Protein 7RUM (pdb70)

Secondary structure (DSSP, 8-state):
--S--SS-BSTHHHHHHHHHHTT------SB--HHHHHHHHHHHHHHTB--SS---HHHHHHHHTTTPPPTTS-BHHHHHHHHHHHTS-HHHHHHHHHHHS-S-SB-TTSPBPEEE-HHHHHHHHHHHS-HHHHHHHHHH-TTTS-SSPP----TTHHHHHHHHHHHH-HHHHHHTEEETTTTEEGGGGTTTT-SSHHHHHHHHTT-HHHHHHHHHHHHHHSHHHHHHHHTT-HHHHHHHHH-GGGTTTTHHHHHHHHHHHT-/--BSS-BSTTHHHHHHHHHTT------SB--HHHHHHHHHHHHHHTB---S-B-HHHHHHHTGGGPPPTTS-BHHHHHHHHHHHTS-HHHHHHHHHHHS-S-SB-SSSSBPEEE-HHHHHHHHHHHHHHHHHHHHHHH-TTTS-SSSP----HHHHHHHHHHHHHH-HHHHHHTEEETTTTEEGGGGTTTT-SSHHHHHHHHTT-HHHHHHHHHHHHHHSHHHHHHHHTT-HHHHHHHHH-GGGTTTTHHHHHHHHHHHT-

Organism: NCBI:txid2777375

Structure (mmCIF, N/CA/C/O backbone):
data_7RUM
#
_entry.id   7RUM
#
_cell.length_a   106.928
_cell.length_b   106.928
_cell.length_c   369.259
_cell.angle_alpha   90.000
_cell.angle_beta   90.000
_cell.angle_gamma   120.000
#
_symmetry.space_group_name_H-M   'P 65 2 2'
#
loop_
_entity.id
_entity.type
_entity.pdbx_description
1 polymer Endolysin
2 non-polymer GLYCEROL
3 water water
#
loop_
_atom_site.group_PDB
_atom_site.id
_atom_site.type_symbol
_atom_site.label_atom_id
_atom_site.label_alt_id
_atom_site.label_comp_id
_atom_site.label_asym_id
_atom_site.label_entity_id
_atom_site.label_seq_id
_atom_site.pdbx_PDB_ins_code
_atom_site.Cartn_x
_atom_site.Cartn_y
_atom_site.Cartn_z
_atom_site.occupancy
_atom_site.B_iso_or_equiv
_atom_site.auth_seq_id
_atom_site.auth_comp_id
_atom_site.auth_asym_id
_atom_site.auth_atom_id
_atom_site.pdbx_PDB_model_num
ATOM 1 N N . ALA A 1 23 ? 3.18940 -2.39023 15.81951 1.000 95.53951 2 ALA A N 1
ATOM 2 C CA . ALA A 1 23 ? 1.86489 -2.92717 15.52760 1.000 129.82098 2 ALA A CA 1
ATOM 3 C C . ALA A 1 23 ? 1.39618 -3.85253 16.64749 1.000 141.27202 2 ALA A C 1
ATOM 4 O O . ALA A 1 23 ? 0.86960 -4.93666 16.39548 1.000 134.10331 2 ALA A O 1
ATOM 6 N N . ILE A 1 24 ? 1.58649 -3.40763 17.88816 1.000 145.60091 3 ILE A N 1
ATOM 7 C CA . ILE A 1 24 ? 1.24541 -4.19696 19.06668 1.000 135.08317 3 ILE A CA 1
ATOM 8 C C . ILE A 1 24 ? -0.21872 -3.97815 19.42281 1.000 140.64187 3 ILE A C 1
ATOM 9 O O . ILE A 1 24 ? -0.66626 -4.35840 20.51058 1.000 129.10773 3 ILE A O 1
ATOM 11 N N . LEU A 1 25 ? -0.96978 -3.35153 18.51337 1.000 156.72479 4 LEU A N 1
ATOM 12 C CA . LEU A 1 25 ? -2.35551 -2.99543 18.80614 1.000 148.44610 4 LEU A CA 1
ATOM 13 C C . LEU A 1 25 ? -3.18364 -4.22504 19.16866 1.000 144.07532 4 LEU A C 1
ATOM 14 O O . LEU A 1 25 ? -3.85045 -4.25246 20.20970 1.000 142.67918 4 LEU A O 1
ATOM 19 N N . LYS A 1 26 ? -3.15576 -5.25292 18.32004 1.000 98.90132 5 LYS A N 1
ATOM 20 C CA . LYS A 1 26 ? -3.87925 -6.49529 18.55700 1.000 76.53943 5 LYS A CA 1
ATOM 21 C C . LYS A 1 26 ? -2.94300 -7.68153 18.36891 1.000 75.78628 5 LYS A C 1
ATOM 22 O O . LYS A 1 26 ? -1.95869 -7.59867 17.62986 1.000 78.44353 5 LYS A O 1
ATOM 28 N N . LEU A 1 27 ? -3.24867 -8.78743 19.05165 1.000 70.48842 6 LEU A N 1
ATOM 29 C CA . LEU A 1 27 ? -2.40250 -9.98014 19.01266 1.000 59.81036 6 LEU A CA 1
ATOM 30 C C . LEU A 1 27 ? -3.28985 -11.21747 18.97630 1.000 59.76862 6 LEU A C 1
ATOM 31 O O . LEU A 1 27 ? -3.90552 -11.56892 19.98763 1.000 55.98845 6 LEU A O 1
ATOM 36 N N . GLY A 1 28 ? -3.36516 -11.87033 17.81561 1.000 64.86203 7 GLY A N 1
ATOM 37 C CA . GLY A 1 28 ? -4.14146 -13.08894 17.69626 1.000 55.43841 7 GLY A CA 1
ATOM 38 C C . GLY A 1 28 ? -3.35504 -14.37377 17.88053 1.000 68.95287 7 GLY A C 1
ATOM 39 O O . GLY A 1 28 ? -3.50086 -15.05598 18.89748 1.000 66.83285 7 GLY A O 1
ATOM 40 N N . ASN A 1 29 ? -2.53129 -14.72453 16.89002 1.000 80.79193 8 ASN A N 1
ATOM 41 C CA . ASN A 1 29 ? -1.72457 -15.94514 16.91077 1.000 73.57911 8 ASN A CA 1
ATOM 42 C C . ASN A 1 29 ? -0.34975 -15.70214 16.29026 1.000 85.11423 8 ASN A C 1
ATOM 43 O O . ASN A 1 29 ? 0.16772 -16.53654 15.53889 1.000 57.87224 8 ASN A O 1
ATOM 48 N N . ARG A 1 30 ? 0.26181 -14.56199 16.59103 1.000 90.43484 9 ARG A N 1
ATOM 49 C CA . ARG A 1 30 ? 1.50755 -14.16425 15.95150 1.000 73.63723 9 ARG A CA 1
ATOM 50 C C . ARG A 1 30 ? 2.72328 -14.47453 16.82312 1.000 80.59676 9 ARG A C 1
ATOM 51 O O . ARG A 1 30 ? 2.62088 -14.68829 18.03454 1.000 90.52270 9 ARG A O 1
ATOM 59 N N . GLY A 1 31 ? 3.88849 -14.50517 16.17329 1.000 83.89624 10 GLY A N 1
ATOM 60 C CA . GLY A 1 31 ? 5.16572 -14.58507 16.86052 1.000 73.31901 10 GLY A CA 1
ATOM 61 C C . GLY A 1 31 ? 5.86669 -13.24486 16.76221 1.000 73.02736 10 GLY A C 1
ATOM 62 O O . GLY A 1 31 ? 6.30945 -12.83755 15.68482 1.000 96.81575 10 GLY A O 1
ATOM 63 N N . SER A 1 32 ? 5.98287 -12.55541 17.89356 1.000 80.22929 11 SER A N 1
ATOM 64 C CA . SER A 1 32 ? 6.34576 -11.13990 17.88439 1.000 100.56973 11 SER A CA 1
ATOM 65 C C . SER A 1 32 ? 7.00011 -10.80130 19.22217 1.000 103.27819 11 SER A C 1
ATOM 66 O O . SER A 1 32 ? 7.59942 -11.67244 19.86418 1.000 79.68391 11 SER A O 1
ATOM 68 N N . GLU A 1 33 ? 6.90131 -9.53496 19.62674 1.000 107.91921 12 GLU A N 1
ATOM 69 C CA . GLU A 1 33 ? 7.17643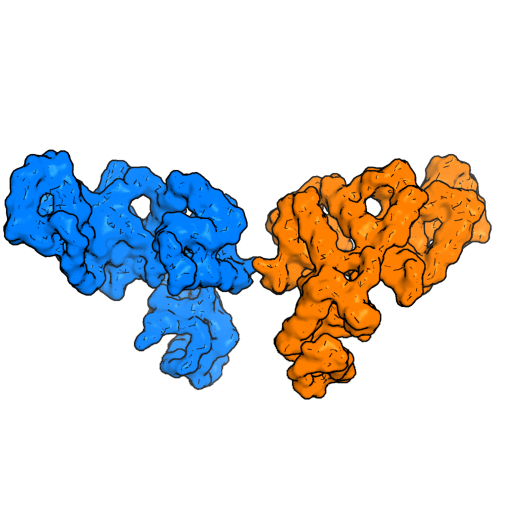 -9.17465 21.00852 1.000 93.24607 12 GLU A CA 1
ATOM 70 C C . GLU A 1 33 ? 5.96078 -9.59675 21.82626 1.000 91.69566 12 GLU A C 1
ATOM 71 O O . GLU A 1 33 ? 5.66459 -9.02911 22.88356 1.000 79.19913 12 GLU A O 1
ATOM 73 N N . VAL A 1 34 ? 5.27938 -10.63934 21.33817 1.000 91.16293 13 VAL A N 1
ATOM 74 C CA . VAL A 1 34 ? 4.25290 -11.31917 22.11352 1.000 75.46964 13 VAL A CA 1
ATOM 75 C C . VAL A 1 34 ? 4.86384 -11.88350 23.38125 1.000 77.32845 13 VAL A C 1
ATOM 76 O O . VAL A 1 34 ? 4.17489 -12.04716 24.39628 1.000 78.57872 13 VAL A O 1
ATOM 80 N N . LYS A 1 35 ? 6.16961 -12.16496 23.35591 1.000 84.43642 14 LYS A N 1
ATOM 81 C CA . LYS A 1 35 ? 6.85577 -12.57192 24.57357 1.000 88.88954 14 LYS A CA 1
ATOM 82 C C . LYS A 1 35 ? 6.60383 -11.55668 25.67558 1.000 97.07726 14 LYS A C 1
ATOM 83 O O . LYS A 1 35 ? 6.29116 -11.92443 26.81505 1.000 97.71819 14 LYS A O 1
ATOM 85 N N . SER A 1 36 ? 6.70011 -10.26615 25.34026 1.000 80.29362 15 SER A N 1
ATOM 86 C CA . SER A 1 36 ? 6.39829 -9.22824 26.31693 1.000 72.08139 15 SER A CA 1
ATOM 87 C C . SER A 1 36 ? 5.03217 -9.46993 26.93839 1.000 73.64371 15 SER A C 1
ATOM 88 O O . SER A 1 36 ? 4.89376 -9.53308 28.16649 1.000 72.57737 15 SER A O 1
ATOM 91 N N . LEU A 1 37 ? 4.01810 -9.67540 26.09454 1.000 72.00857 16 LEU A N 1
ATOM 92 C CA . LEU A 1 37 ? 2.68909 -9.98434 26.60544 1.000 70.46570 16 LEU A CA 1
ATOM 93 C C . LEU A 1 37 ? 2.75934 -11.12917 27.60010 1.000 67.25586 16 LEU A C 1
ATOM 94 O O . LEU A 1 37 ? 2.29610 -11.01039 28.74133 1.000 69.75909 16 LEU A O 1
ATOM 99 N N . GLN A 1 38 ? 3.40085 -12.22906 27.20229 1.000 65.10505 17 GLN A N 1
ATOM 100 C CA . GLN A 1 38 ? 3.47750 -13.37905 28.09065 1.000 71.99844 17 GLN A CA 1
ATOM 101 C C . GLN A 1 38 ? 4.19177 -13.01483 29.38287 1.000 69.94689 17 GLN A C 1
ATOM 102 O O . GLN A 1 38 ? 3.71894 -13.35230 30.47625 1.000 65.98602 17 GLN A O 1
ATOM 108 N N . GLN A 1 39 ? 5.27520 -12.24018 29.28833 1.000 71.93551 18 GLN A N 1
ATOM 109 C CA . GLN A 1 39 ? 5.92260 -11.76694 30.50513 1.000 71.52240 18 GLN A CA 1
ATOM 110 C C . GLN A 1 39 ? 4.92015 -11.03664 31.38437 1.000 67.97649 18 GLN A C 1
ATOM 111 O O . GLN A 1 39 ? 4.74027 -11.37677 32.56144 1.000 59.32289 18 GLN A O 1
ATOM 117 N N . SER A 1 40 ? 4.19412 -10.08033 30.79903 1.000 65.06942 19 SER A N 1
ATOM 118 C CA . SER A 1 40 ? 3.20310 -9.34407 31.57128 1.000 67.02674 19 SER A CA 1
ATOM 119 C C . SER A 1 40 ? 2.17187 -10.28820 32.16936 1.000 66.69758 19 SER A C 1
ATOM 120 O O . SER A 1 40 ? 1.77687 -10.13267 33.33174 1.000 61.90161 19 SER A O 1
ATOM 123 N N . LEU A 1 41 ? 1.76096 -11.30784 31.41199 1.000 65.82439 20 LEU A N 1
ATOM 124 C CA . LEU A 1 41 ? 0.79973 -12.25400 31.96152 1.000 60.85359 20 LEU A CA 1
ATOM 125 C C . LEU A 1 41 ? 1.38123 -12.96813 33.17189 1.000 64.18342 20 LEU A C 1
ATOM 126 O O . LEU A 1 41 ? 0.72117 -13.08391 34.21224 1.000 70.71921 20 LEU A O 1
ATOM 131 N N . ASN A 1 42 ? 2.63798 -13.40687 33.07523 1.000 62.36130 21 ASN A N 1
ATOM 132 C CA . ASN A 1 42 ? 3.26836 -14.04315 34.22322 1.000 63.52914 21 ASN A CA 1
ATOM 133 C C . ASN A 1 42 ? 3.33850 -13.09039 35.40655 1.000 68.34172 21 ASN A C 1
ATOM 134 O O . ASN A 1 42 ? 3.32291 -13.53081 36.56155 1.000 74.45424 21 ASN A O 1
ATOM 139 N N . LYS A 1 43 ? 3.39349 -11.78292 35.14284 1.000 63.33526 22 LYS A N 1
ATOM 140 C CA . LYS A 1 43 ? 3.46950 -10.82103 36.23234 1.000 57.38157 22 LYS A CA 1
ATOM 141 C C . LYS A 1 43 ? 2.17416 -10.75220 37.02696 1.000 67.49680 22 LYS A C 1
ATOM 142 O O . LYS A 1 43 ? 2.18550 -10.26146 38.16070 1.000 82.58440 22 LYS A O 1
ATOM 148 N N . ILE A 1 44 ? 1.06447 -11.22921 36.46869 1.000 71.30629 23 ILE A N 1
ATOM 149 C CA . ILE A 1 44 ? -0.22202 -11.16458 37.14849 1.000 65.16348 23 ILE A CA 1
ATOM 150 C C . ILE A 1 44 ? -0.69986 -12.55375 37.56615 1.000 70.82113 23 ILE A C 1
ATOM 151 O O . ILE A 1 44 ? -1.89779 -12.76818 37.74420 1.000 81.39549 23 ILE A O 1
ATOM 156 N N . GLY A 1 45 ? 0.21631 -13.50111 37.72124 1.000 65.36611 24 GLY A N 1
ATOM 157 C CA . GLY A 1 45 ? -0.12548 -14.82176 38.19084 1.000 71.23474 24 GLY A CA 1
ATOM 158 C C . GLY A 1 45 ? -0.32653 -15.86959 37.12112 1.000 66.00428 24 GLY A C 1
ATOM 159 O O . GLY A 1 45 ? -1.17080 -16.75452 37.30014 1.000 73.32091 24 GLY A O 1
ATOM 160 N N . PHE A 1 46 ? 0.42071 -15.80864 36.02490 1.000 66.42392 25 PHE A N 1
ATOM 161 C CA . PHE A 1 46 ? 0.32387 -16.79042 34.95903 1.000 67.12208 25 PHE A CA 1
ATOM 162 C C . PHE A 1 46 ? 1.65539 -17.51134 34.81517 1.000 74.87661 25 PHE A C 1
ATOM 163 O O . PHE A 1 46 ? 2.71123 -16.99186 35.18716 1.000 84.51388 25 PHE A O 1
ATOM 171 N N . SER A 1 47 ? 1.59573 -18.71752 34.26272 1.000 67.31370 26 SER A N 1
ATOM 172 C CA . SER A 1 47 ? 2.76834 -19.56462 34.10088 1.000 78.08908 26 SER A CA 1
ATOM 173 C C . SER A 1 47 ? 3.00947 -19.89177 32.63389 1.000 85.74667 26 SER A C 1
ATOM 174 O O . SER A 1 47 ? 3.28537 -21.03665 32.26986 1.000 95.89719 26 SER A O 1
ATOM 177 N N . LEU A 1 48 ? 2.90305 -18.88268 31.77321 1.000 80.75717 27 LEU A N 1
ATOM 178 C CA . LEU A 1 48 ? 3.22762 -19.06550 30.36740 1.000 83.09311 27 LEU A CA 1
ATOM 179 C C . LEU A 1 48 ? 4.73698 -19.17142 30.18801 1.000 83.32511 27 LEU A C 1
ATOM 180 O O . LEU A 1 48 ? 5.51919 -18.66422 30.99653 1.000 82.52643 27 LEU A O 1
ATOM 185 N N . VAL A 1 49 ? 5.14386 -19.84559 29.11001 1.000 83.12880 28 VAL A N 1
ATOM 186 C CA . VAL A 1 49 ? 6.55596 -20.13170 28.88856 1.000 83.61318 28 VAL A CA 1
ATOM 187 C C . VAL A 1 49 ? 7.35543 -18.90869 28.46949 1.000 86.71966 28 VAL A C 1
ATOM 188 O O . VAL A 1 49 ? 8.59026 -18.95453 28.49213 1.000 88.83520 28 VAL A O 1
ATOM 192 N N . ALA A 1 50 ? 6.69203 -17.81458 28.09477 1.000 84.55742 29 ALA A N 1
ATOM 193 C CA . ALA A 1 50 ? 7.37765 -16.61774 27.60909 1.000 83.38271 29 ALA A CA 1
ATOM 194 C C . ALA A 1 50 ? 8.15726 -16.90612 26.33066 1.000 82.56884 29 ALA A C 1
ATOM 195 O O . ALA A 1 50 ? 9.19897 -16.29847 26.07141 1.000 78.58524 29 ALA A O 1
ATOM 197 N N . ASP A 1 51 ? 7.64608 -17.83594 25.52130 1.000 79.83641 30 ASP A N 1
ATOM 198 C CA . ASP A 1 51 ? 8.33398 -18.24762 24.30450 1.000 76.70527 30 ASP A CA 1
ATOM 199 C C . ASP A 1 51 ? 8.32293 -17.17161 23.22749 1.000 82.11838 30 ASP A C 1
ATOM 200 O O . ASP A 1 51 ? 9.14504 -17.22799 22.30832 1.000 84.47785 30 ASP A O 1
ATOM 205 N N . GLY A 1 52 ? 7.41936 -16.19974 23.31300 1.000 87.05184 31 GLY A N 1
ATOM 206 C CA . GLY A 1 52 ? 7.24407 -15.23969 22.24638 1.000 83.58180 31 GLY A CA 1
ATOM 207 C C . GLY A 1 52 ? 6.29558 -15.68157 21.15302 1.000 87.81193 31 GLY A C 1
ATOM 208 O O . GLY A 1 52 ? 6.07909 -14.92262 20.19705 1.000 82.97270 31 GLY A O 1
ATOM 209 N N . ILE A 1 53 ? 5.72012 -16.87795 21.26413 1.000 81.10479 32 ILE A N 1
ATOM 210 C CA . ILE A 1 53 ? 4.77785 -17.40976 20.28610 1.000 84.25437 32 ILE A CA 1
ATOM 211 C C . ILE A 1 53 ?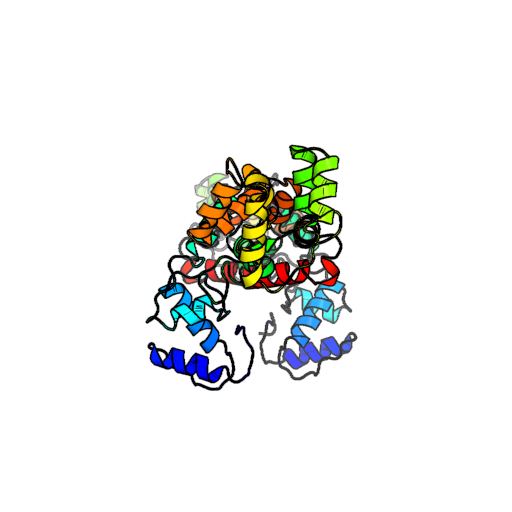 3.39576 -17.46415 20.92274 1.000 83.70662 32 ILE A C 1
ATOM 212 O O . ILE A 1 53 ? 3.23788 -17.95159 22.04929 1.000 76.34168 32 ILE A O 1
ATOM 217 N N . PHE A 1 54 ? 2.39617 -16.96111 20.19706 1.000 79.64927 33 PHE A N 1
ATOM 218 C CA . PHE A 1 54 ? 1.01844 -16.90912 20.68269 1.000 72.82519 33 PHE A CA 1
ATOM 219 C C . PHE A 1 54 ? 0.38927 -18.28690 20.50716 1.000 71.77692 33 PHE A C 1
ATOM 220 O O . PHE A 1 54 ? -0.35275 -18.55690 19.55983 1.000 73.37780 33 PHE A O 1
ATOM 228 N N . GLY A 1 55 ? 0.69866 -19.17615 21.44730 1.000 73.24452 34 GLY A N 1
ATOM 229 C CA . GLY A 1 55 ? 0.15577 -20.51536 21.42832 1.000 75.79459 34 GLY A CA 1
ATOM 230 C C . GLY A 1 55 ? -1.24632 -20.57082 21.99660 1.000 69.63011 34 GLY A C 1
ATOM 231 O O . GLY A 1 55 ? -1.83947 -19.56721 22.39058 1.000 68.49798 34 GLY A O 1
ATOM 232 N N . LYS A 1 56 ? -1.79420 -21.78632 22.02650 1.000 75.60198 35 LYS A N 1
ATOM 233 C CA . LYS A 1 56 ? -3.10160 -21.96820 22.64576 1.000 70.38206 35 LYS A CA 1
ATOM 234 C C . LYS A 1 56 ? -3.04568 -21.68874 24.14139 1.000 67.82596 35 LYS A C 1
ATOM 235 O O . LYS A 1 56 ? -4.04263 -21.25614 24.72815 1.000 60.16536 35 LYS A O 1
ATOM 241 N N . ALA A 1 57 ? -1.89334 -21.92134 24.77167 1.000 72.77396 36 ALA A N 1
ATOM 242 C CA . ALA A 1 57 ? -1.72281 -21.52628 26.16508 1.000 69.51137 36 ALA A CA 1
ATOM 243 C C . ALA A 1 57 ? -1.84462 -20.01515 26.32041 1.000 72.37183 36 ALA A C 1
ATOM 244 O O . ALA A 1 57 ? -2.51409 -19.52174 27.23625 1.000 75.32636 36 ALA A O 1
ATOM 246 N N . THR A 1 58 ? -1.19624 -19.26167 25.42909 1.000 73.30737 37 THR A N 1
ATOM 247 C CA . THR A 1 58 ? -1.28374 -17.80600 25.48461 1.000 65.61206 37 THR A CA 1
ATOM 248 C C . THR A 1 58 ? -2.71261 -17.33562 25.24505 1.000 61.86757 37 THR A C 1
ATOM 249 O O . THR A 1 58 ? -3.20629 -16.43102 25.93303 1.000 62.35418 37 THR A O 1
ATOM 253 N N . GLU A 1 59 ? -3.39220 -17.93872 24.26778 1.000 66.31293 38 GLU A N 1
ATOM 254 C CA . GLU A 1 59 ? -4.77833 -17.57537 24.00083 1.000 62.67796 38 GLU A CA 1
ATOM 255 C C . GLU A 1 59 ? -5.66105 -17.87277 25.20497 1.000 61.81311 38 GLU A C 1
ATOM 256 O O . GLU A 1 59 ? -6.54994 -17.08382 25.54214 1.000 55.66745 38 GLU A O 1
ATOM 262 N N . ASN A 1 60 ? -5.43445 -19.01057 25.86509 1.000 73.48996 39 ASN A N 1
ATOM 263 C CA . ASN A 1 60 ? -6.21567 -19.33996 27.05197 1.000 71.43423 39 ASN A CA 1
ATOM 264 C C . ASN A 1 60 ? -5.94761 -18.35387 28.18004 1.000 61.42177 39 ASN A C 1
ATOM 265 O O . ASN A 1 60 ? -6.86852 -17.97467 28.90929 1.000 64.65130 39 ASN A O 1
ATOM 270 N N . ALA A 1 61 ? -4.69200 -17.93605 28.34814 1.000 59.35612 40 ALA A N 1
ATOM 271 C CA . ALA A 1 61 ? -4.38525 -16.93891 29.36864 1.000 54.54600 40 ALA A CA 1
ATOM 272 C C . ALA A 1 61 ? -5.10155 -15.62402 29.08288 1.000 53.06092 40 ALA A C 1
ATOM 273 O O . ALA A 1 61 ? -5.65768 -14.99459 29.99356 1.000 51.65649 40 ALA A O 1
ATOM 275 N N . VAL A 1 62 ? -5.09968 -15.19353 27.82003 1.000 53.16157 41 VAL A N 1
ATOM 276 C CA . VAL A 1 62 ? -5.80460 -13.96583 27.45680 1.000 47.01732 41 VAL A CA 1
ATOM 277 C C . VAL A 1 62 ? -7.30030 -14.11338 27.71758 1.000 54.74053 41 VAL A C 1
ATOM 278 O O . VAL A 1 62 ? -7.95681 -13.18823 28.21677 1.000 47.87869 41 VAL A O 1
ATOM 282 N N . LYS A 1 63 ? -7.86647 -15.27015 27.36085 1.000 53.36418 42 LYS A N 1
ATOM 283 C CA . LYS A 1 63 ? -9.28464 -15.51073 27.60095 1.000 45.98388 42 LYS A CA 1
ATOM 284 C C . LYS A 1 63 ? -9.59810 -15.46857 29.08910 1.000 55.12868 42 LYS A C 1
ATOM 285 O O . LYS A 1 63 ? -10.64057 -14.94577 29.49942 1.000 57.18842 42 LYS A O 1
ATOM 291 N N . SER A 1 64 ? -8.70731 -16.02539 29.91159 1.000 55.26826 43 SER A N 1
ATOM 292 C CA . SER A 1 64 ? -8.89097 -15.97820 31.35714 1.000 51.47112 43 SER A CA 1
ATOM 293 C C . SER A 1 64 ? -8.86749 -14.54365 31.86306 1.000 47.61915 43 SER A C 1
ATOM 294 O O . SER A 1 64 ? -9.67267 -14.16669 32.72244 1.000 48.52408 43 SER A O 1
ATOM 297 N N . VAL A 1 65 ? -7.94162 -13.73135 31.34837 1.000 48.33935 44 VAL A N 1
ATOM 298 C CA . VAL A 1 65 ? -7.89323 -12.32514 31.74325 1.000 41.47153 44 VAL A CA 1
ATOM 299 C C . VAL A 1 65 ? -9.20104 -11.63206 31.38559 1.000 43.51579 44 VAL A C 1
ATOM 300 O O . VAL A 1 65 ? -9.77402 -10.88809 32.19374 1.000 44.90301 44 VAL A O 1
ATOM 304 N N . GLN A 1 66 ? -9.70038 -11.87671 30.17298 1.000 46.75956 45 GLN A N 1
ATOM 305 C CA . GLN A 1 66 ? -10.94642 -11.24818 29.74698 1.000 40.21230 45 GLN A CA 1
ATOM 306 C C . GLN A 1 66 ? -12.11255 -11.68653 30.62311 1.000 44.38044 45 GLN A C 1
ATOM 307 O O . GLN A 1 66 ? -12.95405 -10.86606 31.00721 1.000 50.95323 45 GLN A O 1
ATOM 313 N N . ALA A 1 67 ? -12.17889 -12.97820 30.95074 1.000 46.08779 46 ALA A N 1
ATOM 314 C CA . ALA A 1 67 ? -13.25318 -13.47013 31.80708 1.000 48.99015 46 ALA A CA 1
ATOM 315 C C . ALA A 1 67 ? -13.17956 -12.84331 33.19299 1.000 51.48640 46 ALA A C 1
ATOM 316 O O . ALA A 1 67 ? -14.20689 -12.47016 33.77229 1.000 50.35792 46 ALA A O 1
ATOM 318 N N . GLY A 1 68 ? -11.97171 -12.72827 33.74513 1.000 49.37709 47 GLY A N 1
ATOM 319 C CA . GLY A 1 68 ? -11.82528 -12.11143 35.05161 1.000 44.47254 47 GLY A CA 1
ATOM 320 C C . GLY A 1 68 ? -12.21384 -10.64522 35.05308 1.000 52.32519 47 GLY A C 1
ATOM 321 O O . GLY A 1 68 ? -12.76596 -10.14086 36.03420 1.000 61.78180 47 GLY A O 1
ATOM 322 N N . ALA A 1 69 ? -11.92768 -9.93809 33.95778 1.000 49.53969 48 ALA A N 1
ATOM 323 C CA . ALA A 1 69 ? -12.26096 -8.52114 33.87923 1.000 46.11266 48 ALA A CA 1
ATOM 324 C C . ALA A 1 69 ? -13.70151 -8.25816 33.45880 1.000 44.69883 48 ALA A C 1
ATOM 325 O O . ALA A 1 69 ? -14.14827 -7.10855 33.53157 1.000 53.10788 48 ALA A O 1
ATOM 327 N N . GLY A 1 70 ? -14.44130 -9.27877 33.03934 1.000 39.97831 49 GLY A N 1
ATOM 328 C CA . GLY A 1 70 ? -15.76915 -9.07077 32.50427 1.000 47.12450 49 GLY A CA 1
ATOM 329 C C . GLY A 1 70 ? -15.81383 -8.66106 31.04989 1.000 43.73295 49 GLY A C 1
ATOM 330 O O . GLY A 1 70 ? -16.90768 -8.41002 30.52587 1.000 48.86411 49 GLY A O 1
ATOM 331 N N . LEU A 1 71 ? -14.66606 -8.58530 30.38411 1.000 43.25650 50 LEU A N 1
ATOM 332 C CA . LEU A 1 71 ? -14.59684 -8.14548 29.00199 1.000 41.40450 50 LEU A CA 1
ATOM 333 C C . LEU A 1 71 ? -15.18243 -9.20435 28.06657 1.000 48.50517 50 LEU A C 1
ATOM 334 O O . LEU A 1 71 ? -15.49124 -10.33223 28.46263 1.000 52.03545 50 LEU A O 1
ATOM 339 N N . VAL A 1 72 ? -15.33301 -8.82539 26.79711 1.000 52.66524 51 VAL A N 1
ATOM 340 C CA . VAL A 1 72 ? -15.71020 -9.79978 25.78349 1.000 53.01361 51 VAL A CA 1
ATOM 341 C C . VAL A 1 72 ? -14.60367 -10.83469 25.65534 1.000 50.16050 51 VAL A C 1
ATOM 342 O O . VAL A 1 72 ? -13.43147 -10.49360 25.44939 1.000 44.78716 51 VAL A O 1
ATOM 346 N N . ILE A 1 73 ? -14.97171 -12.10720 25.77386 1.000 51.47301 52 ILE A N 1
ATOM 347 C CA . ILE A 1 73 ? -14.01468 -13.20798 25.72148 1.000 50.50972 52 ILE A CA 1
ATOM 348 C C . ILE A 1 73 ? -13.84369 -13.59981 24.25781 1.000 50.67179 52 ILE A C 1
ATOM 349 O O . ILE A 1 73 ? -14.74191 -14.19036 23.65336 1.000 56.04195 52 ILE A O 1
ATOM 354 N N . ASP A 1 74 ? -12.68949 -13.26692 23.68389 1.000 45.44238 53 ASP A N 1
ATOM 355 C CA . ASP A 1 74 ? -12.40388 -13.61903 22.29917 1.000 42.07419 53 ASP A CA 1
ATOM 356 C C . ASP A 1 74 ? -10.99347 -14.13246 22.06084 1.000 51.36474 53 ASP A C 1
ATOM 357 O O . ASP A 1 74 ? -10.71509 -14.59496 20.95091 1.000 57.31166 53 ASP A O 1
ATOM 362 N N . GLY A 1 75 ? -10.09712 -14.06849 23.04087 1.000 50.82361 54 GLY A N 1
ATOM 363 C CA . GLY A 1 75 ? -8.73539 -14.51308 22.85405 1.000 45.73415 54 GLY A CA 1
ATOM 364 C C . GLY A 1 75 ? -7.82638 -13.50530 22.19120 1.000 47.08559 54 GLY A C 1
ATOM 365 O O . GLY A 1 75 ? -6.65654 -13.82008 21.94287 1.000 58.64657 54 GLY A O 1
ATOM 366 N N . ILE A 1 76 ? -8.32155 -12.31015 21.89294 1.000 47.88804 55 ILE A N 1
ATOM 367 C CA . ILE A 1 76 ? -7.56910 -11.29887 21.16337 1.000 50.63844 55 ILE A CA 1
ATOM 368 C C . ILE A 1 76 ? -7.00755 -10.31986 22.18381 1.000 57.13675 55 ILE A C 1
ATOM 369 O O . ILE A 1 76 ? -7.75960 -9.73644 22.97512 1.000 55.89704 55 ILE A O 1
ATOM 374 N N . ALA A 1 77 ? -5.68894 -10.12264 22.15794 1.000 53.95064 56 ALA A N 1
ATOM 375 C CA . ALA A 1 77 ? -5.03672 -9.18029 23.06468 1.000 50.24787 56 ALA A CA 1
ATOM 376 C C . ALA A 1 77 ? -5.21816 -7.77180 22.50416 1.000 54.06719 56 ALA A C 1
ATOM 377 O O . ALA A 1 77 ? -4.31559 -7.16740 21.91923 1.000 54.48657 56 ALA A O 1
ATOM 379 N N . GLY A 1 78 ? -6.43121 -7.24782 22.68694 1.000 56.46151 57 GLY A N 1
ATOM 380 C CA . GLY A 1 78 ? -6.76082 -5.91470 22.24764 1.000 57.77177 57 GLY A CA 1
ATOM 381 C C . GLY A 1 78 ? -6.36201 -4.86467 23.25954 1.000 53.70273 57 GLY A C 1
ATOM 382 O O . GLY A 1 78 ? -5.88407 -5.15512 24.36385 1.000 54.46734 57 GLY A O 1
ATOM 383 N N . PRO A 1 79 ? -6.56084 -3.60086 22.88207 1.000 52.47284 58 PRO A N 1
ATOM 384 C CA . PRO A 1 79 ? -6.28806 -2.51366 23.83552 1.000 50.34123 58 PRO A CA 1
ATOM 385 C C . PRO A 1 79 ? -7.04374 -2.66729 25.14286 1.000 50.72461 58 PRO A C 1
ATOM 386 O O . PRO A 1 79 ? -6.50857 -2.33243 26.20570 1.000 48.47272 58 PRO A O 1
ATOM 390 N N . LYS A 1 80 ? -8.28196 -3.16382 25.09133 1.000 54.44749 59 LYS A N 1
ATOM 391 C CA . LYS A 1 80 ? -9.04825 -3.40026 26.31198 1.000 50.25827 59 LYS A CA 1
ATOM 392 C C . LYS A 1 80 ? -8.38010 -4.45837 27.18435 1.000 48.86975 59 LYS A C 1
ATOM 393 O O . LYS A 1 80 ? -8.21164 -4.27494 28.39992 1.000 45.78945 59 LYS A O 1
ATOM 399 N N . THR A 1 81 ? -7.98090 -5.57457 26.57091 1.000 47.91283 60 THR A N 1
ATOM 400 C CA . THR A 1 81 ? -7.29500 -6.62393 27.31465 1.000 48.51978 60 THR A CA 1
ATOM 401 C C . THR A 1 81 ? -5.98517 -6.11074 27.89613 1.000 48.02261 60 THR A C 1
ATOM 402 O O . THR A 1 81 ? -5.62708 -6.43924 29.03303 1.000 47.95359 60 THR A O 1
ATOM 406 N N . PHE A 1 82 ? -5.25054 -5.30968 27.12474 1.000 47.55835 61 PHE A N 1
ATOM 407 C CA . PHE A 1 82 ? -3.99660 -4.75667 27.62080 1.000 48.98313 61 PHE A CA 1
ATOM 408 C C . PHE A 1 82 ? -4.23800 -3.83011 28.80439 1.000 48.16460 61 PHE A C 1
ATOM 409 O O . PHE A 1 82 ? -3.48194 -3.84806 29.78415 1.000 49.19550 61 PHE A O 1
ATOM 417 N N . TYR A 1 83 ? -5.28187 -3.00244 28.72653 1.000 46.21878 62 TYR A N 1
ATOM 418 C CA . TYR A 1 83 ? -5.62852 -2.15515 29.85985 1.000 47.37142 62 TYR A CA 1
ATOM 419 C C . TYR A 1 83 ? -5.91111 -2.99949 31.09235 1.000 49.33817 62 TYR A C 1
ATOM 420 O O . TYR A 1 83 ? -5.47554 -2.66552 32.20070 1.000 42.81005 62 TYR A O 1
ATOM 429 N N . ALA A 1 84 ? -6.63714 -4.10358 30.91684 1.000 53.93368 63 ALA A N 1
ATOM 430 C CA . ALA A 1 84 ? -6.90192 -4.98112 32.05147 1.000 46.72347 63 ALA A CA 1
ATOM 431 C C . ALA A 1 84 ? -5.60829 -5.56277 32.61002 1.000 46.34936 63 ALA A C 1
ATOM 432 O O . ALA A 1 84 ? -5.43795 -5.66754 33.82987 1.000 48.30938 63 ALA A O 1
ATOM 434 N N . ILE A 1 85 ? -4.68220 -5.93851 31.72958 1.000 45.82798 64 ILE A N 1
ATOM 435 C CA . ILE A 1 85 ? -3.43341 -6.55527 32.16996 1.000 45.67206 64 ILE A CA 1
ATOM 436 C C . ILE A 1 85 ? -2.58649 -5.56863 32.96670 1.000 58.14407 64 ILE A C 1
ATOM 437 O O . ILE A 1 85 ? -2.05216 -5.90220 34.03130 1.000 61.22574 64 ILE A O 1
ATOM 442 N N . ARG A 1 86 ? -2.45063 -4.33945 32.46594 1.000 59.16915 65 ARG A N 1
ATOM 443 C CA . ARG A 1 86 ? -1.71845 -3.30598 33.19141 1.000 56.55564 65 ARG A CA 1
ATOM 444 C C . ARG A 1 86 ? -2.42900 -2.81730 34.44799 1.000 59.27922 65 ARG A C 1
ATOM 445 O O . ARG A 1 86 ? -1.82202 -2.07202 35.22448 1.000 71.31338 65 ARG A O 1
ATOM 453 N N . ASN A 1 87 ? -3.68319 -3.20406 34.67018 1.000 55.94990 66 ASN A N 1
ATOM 454 C CA . ASN A 1 87 ? -4.45128 -2.73974 35.82007 1.000 52.83227 66 ASN A CA 1
ATOM 455 C C . ASN A 1 87 ? -4.92961 -3.89798 36.69142 1.000 54.78689 66 ASN A C 1
ATOM 456 O O . ASN A 1 87 ? -5.98369 -3.81538 37.32447 1.000 55.89331 66 ASN A O 1
ATOM 461 N N . ALA A 1 88 ? -4.15658 -4.98253 36.73392 1.000 58.86959 67 ALA A N 1
ATOM 462 C CA . ALA A 1 88 ? -4.39609 -6.08654 37.66333 1.000 51.97432 67 ALA A CA 1
ATOM 463 C C . ALA A 1 88 ? -5.78596 -6.69045 37.46967 1.000 52.90714 67 ALA A C 1
ATOM 464 O O . ALA A 1 88 ? -6.54743 -6.88188 38.41980 1.000 61.18109 67 ALA A O 1
ATOM 466 N N . GLY A 1 89 ? -6.11054 -6.99732 36.21690 1.000 53.18975 68 GLY A N 1
ATOM 467 C CA . GLY A 1 89 ? -7.32939 -7.70999 35.89989 1.000 61.05012 68 GLY A CA 1
ATOM 468 C C . GLY A 1 89 ? -8.58869 -6.87801 35.91429 1.000 56.83728 68 GLY A C 1
ATOM 469 O O . GLY A 1 89 ? -9.68139 -7.43715 35.76852 1.000 63.81891 68 GLY A O 1
ATOM 470 N N . ASP A 1 90 ? -8.47740 -5.56448 36.07380 1.000 53.51556 69 ASP A N 1
ATOM 471 C CA . ASP A 1 90 ? -9.63138 -4.67879 36.08076 1.000 58.01463 69 ASP A CA 1
ATOM 472 C C . ASP A 1 90 ? -9.73225 -3.98091 34.73238 1.000 52.18822 69 ASP A C 1
ATOM 473 O O . ASP A 1 90 ? -8.74030 -3.43872 34.23244 1.000 57.15535 69 ASP A O 1
ATOM 478 N N . ALA A 1 91 ? -10.92643 -3.99120 34.15239 1.000 40.06372 70 ALA A N 1
ATOM 479 C CA . ALA A 1 91 ? -11.16351 -3.36741 32.86165 1.000 52.06418 70 ALA A CA 1
ATOM 480 C C . ALA A 1 91 ? -11.79207 -1.99340 33.04917 1.000 46.21793 70 ALA A C 1
ATOM 481 O O . ALA A 1 91 ? -12.47524 -1.73359 34.04261 1.000 47.68856 70 ALA A O 1
ATOM 483 N N . HIS A 1 92 ? -11.55377 -1.11290 32.08169 1.000 49.08423 71 HIS A N 1
ATOM 484 C CA . HIS A 1 92 ? -12.16580 0.20674 32.11710 1.000 45.88703 71 HIS A CA 1
ATOM 485 C C . HIS A 1 92 ? -13.67402 0.08634 31.93818 1.000 48.58146 71 HIS A C 1
ATOM 486 O O . HIS A 1 92 ? -14.15957 -0.70838 31.12811 1.000 47.58943 71 HIS A O 1
ATOM 493 N N . GLN A 1 93 ? -14.41796 0.88478 32.70557 1.000 45.80175 72 GLN A N 1
ATOM 494 C CA . GLN A 1 93 ? -15.87028 0.76915 32.70964 1.000 42.81522 72 GLN A CA 1
ATOM 495 C C . GLN A 1 93 ? -16.48802 1.06264 31.34909 1.000 47.05697 72 GLN A C 1
ATOM 496 O O . GLN A 1 93 ? -17.59758 0.59087 31.07537 1.000 57.43442 72 GLN A O 1
ATOM 502 N N . GLU A 1 94 ? -15.80715 1.81785 30.48954 1.000 41.50981 73 GLU A N 1
ATOM 503 C CA . GLU A 1 94 ? -16.35150 2.12635 29.17448 1.000 42.05074 73 GLU A CA 1
ATOM 504 C C . GLU A 1 94 ? -16.04653 1.05041 28.14162 1.000 38.79050 73 GLU A C 1
ATOM 505 O O . GLU A 1 94 ? -16.49053 1.16757 26.99576 1.000 39.30352 73 GLU A O 1
ATOM 511 N N . HIS A 1 95 ? -15.31537 0.00633 28.51450 1.000 45.83905 74 HIS A N 1
ATOM 512 C CA . HIS A 1 95 ? -15.00388 -1.06391 27.58037 1.000 41.84660 74 HIS A CA 1
ATOM 513 C C . HIS A 1 95 ? -16.17512 -2.03178 27.46277 1.000 42.13585 74 HIS A C 1
ATOM 514 O O . HIS A 1 95 ? -16.89470 -2.29503 28.43068 1.000 52.60248 74 HIS A O 1
ATOM 521 N N . LEU A 1 96 ? -16.35289 -2.56830 26.25884 1.000 43.44640 75 LEU A N 1
ATOM 522 C CA . LEU A 1 96 ? -17.46719 -3.46485 25.98113 1.000 41.01757 75 LEU A CA 1
ATOM 523 C C . LEU A 1 96 ? -17.26669 -4.79818 26.69638 1.000 39.83775 75 LEU A C 1
ATOM 524 O O . LEU A 1 96 ? -16.17792 -5.38060 26.66114 1.000 42.50852 75 LEU A O 1
ATOM 529 N N . THR A 1 97 ? -18.31404 -5.27668 27.35818 1.000 41.37847 76 THR A N 1
ATOM 530 C CA . THR A 1 97 ? -18.23295 -6.48823 28.15814 1.000 45.57708 76 THR A CA 1
ATOM 531 C C . THR A 1 97 ? -19.00151 -7.61361 27.48199 1.000 47.27978 76 THR A C 1
ATOM 532 O O . THR A 1 97 ? -19.82162 -7.38862 26.58966 1.000 49.92909 76 THR A O 1
ATOM 536 N N . GLU A 1 98 ? -18.72532 -8.83961 27.92779 1.000 45.15414 77 GLU A N 1
ATOM 537 C CA . GLU A 1 98 ? -19.47540 -9.98945 27.43403 1.000 49.49521 77 GLU A CA 1
ATOM 538 C C . GLU A 1 98 ? -20.96616 -9.83477 27.71514 1.000 50.14077 77 GLU A C 1
ATOM 539 O O . GLU A 1 98 ? -21.80496 -10.17802 26.87335 1.000 49.84835 77 GLU A O 1
ATOM 545 N N . ALA A 1 99 ? -21.31436 -9.32053 28.89724 1.000 49.72132 78 ALA A N 1
ATOM 546 C CA . ALA A 1 99 ? -22.71785 -9.08805 29.22075 1.000 45.40758 78 ALA A CA 1
ATOM 547 C C . ALA A 1 99 ? -23.35938 -8.12406 28.23059 1.000 48.19853 78 ALA A C 1
ATOM 548 O O . ALA A 1 99 ? -24.52624 -8.29009 27.85805 1.000 46.81288 78 ALA A O 1
ATOM 550 N N . ASP A 1 100 ? -22.61892 -7.09897 27.80512 1.000 57.61284 79 ASP A N 1
ATOM 551 C CA . ASP A 1 100 ? -23.14540 -6.17672 26.80445 1.000 55.11897 79 ASP A CA 1
ATOM 552 C C . ASP A 1 100 ? -23.51169 -6.91974 25.52707 1.000 51.80422 79 ASP A C 1
ATOM 553 O O . ASP A 1 100 ? -24.58783 -6.70747 24.95422 1.000 53.23971 79 ASP A O 1
ATOM 558 N N . LEU A 1 101 ? -22.62121 -7.80319 25.06730 1.000 53.40819 80 LEU A N 1
ATOM 559 C CA . LEU A 1 101 ? -22.88464 -8.55589 23.84578 1.000 48.55005 80 LEU A CA 1
ATOM 560 C C . LEU A 1 101 ? -24.06314 -9.50044 24.03023 1.000 47.58166 80 LEU A C 1
ATOM 561 O O . LEU A 1 101 ? -24.86890 -9.68440 23.11102 1.000 45.65654 80 LEU A O 1
ATOM 566 N N . VAL A 1 102 ? -24.17622 -10.11285 25.21014 1.000 50.92840 81 VAL A N 1
ATOM 567 C CA . VAL A 1 102 ? -25.31514 -10.98393 25.48423 1.000 49.29144 81 VAL A CA 1
ATOM 568 C C . VAL A 1 102 ? -26.61142 -10.18986 25.41435 1.000 50.27980 81 VAL A C 1
ATOM 569 O O . VAL A 1 102 ? -27.60825 -10.64606 24.84220 1.000 53.31510 81 VAL A O 1
ATOM 573 N N . ASP A 1 103 ? -26.62076 -8.99292 26.00341 1.000 50.51661 82 ASP A N 1
ATOM 574 C CA . ASP A 1 103 ? -27.81214 -8.15237 25.95788 1.000 49.06670 82 ASP A CA 1
ATOM 575 C C . ASP A 1 103 ? -28.15523 -7.76798 24.52487 1.000 48.53282 82 ASP A C 1
ATOM 576 O O . ASP A 1 103 ? -29.33113 -7.76050 24.13649 1.000 48.11796 82 ASP A O 1
ATOM 581 N N . ALA A 1 104 ? -27.13933 -7.43416 23.72610 1.000 46.21804 83 ALA A N 1
ATOM 582 C CA . ALA A 1 104 ? -27.38783 -7.07979 22.33256 1.000 44.06484 83 ALA A CA 1
ATOM 583 C C . ALA A 1 104 ? -27.97388 -8.25795 21.56701 1.000 48.80712 83 ALA A C 1
ATOM 584 O O . ALA A 1 104 ? -28.93510 -8.10097 20.80294 1.000 45.97514 83 ALA A O 1
ATOM 586 N N . ALA A 1 105 ? -27.41329 -9.45109 21.77129 1.000 48.93661 84 ALA A N 1
ATOM 587 C CA . ALA A 1 105 ? -27.94041 -10.63951 21.11403 1.000 42.13039 84 ALA A CA 1
ATOM 588 C C . ALA A 1 105 ? -29.37882 -10.90062 21.53443 1.000 49.05495 84 ALA A C 1
ATOM 589 O O . ALA A 1 105 ? -30.22359 -11.24502 20.70024 1.000 49.21853 84 ALA A O 1
ATOM 591 N N . ARG A 1 106 ? -29.67642 -10.73925 22.82637 1.000 51.49465 85 ARG A N 1
ATOM 592 C CA . ARG A 1 106 ? -31.04419 -10.91617 23.30225 1.000 48.25787 85 ARG A CA 1
ATOM 593 C C . ARG A 1 106 ? -31.99257 -9.95194 22.60482 1.000 47.08167 85 ARG A C 1
ATOM 594 O O . ARG A 1 106 ? -33.03162 -10.35765 22.07146 1.000 50.35804 85 ARG A O 1
ATOM 602 N N . GLU A 1 107 ? -31.64801 -8.66392 22.59596 1.000 45.02475 86 GLU A N 1
ATOM 603 C CA . GLU A 1 107 ? -32.52417 -7.68464 21.96459 1.000 49.66007 86 GLU A CA 1
ATOM 604 C C . GLU A 1 107 ? -32.66620 -7.94277 20.46936 1.000 52.72710 86 GLU A C 1
ATOM 605 O O . GLU A 1 107 ? -33.68795 -7.58517 19.87347 1.000 55.13039 86 GLU A O 1
ATOM 611 N N . LEU A 1 108 ? -31.65569 -8.54511 19.84361 1.000 51.23174 87 LEU A N 1
ATOM 612 C CA . LEU A 1 108 ? -31.72105 -8.86599 18.42330 1.000 51.84939 87 LEU A CA 1
ATOM 613 C C . LEU A 1 108 ? -32.30493 -10.24540 18.14039 1.000 53.38257 87 LEU A C 1
ATOM 614 O O . LEU A 1 108 ? -32.56189 -10.56522 16.97416 1.000 45.22862 87 LEU A O 1
ATOM 619 N N . GLY A 1 109 ? -32.51831 -11.06502 19.16387 1.000 54.19743 88 GLY A N 1
ATOM 620 C CA . GLY A 1 109 ? -33.04597 -12.40226 18.94228 1.000 47.90499 88 GLY A CA 1
ATOM 621 C C . GLY A 1 109 ? -32.13875 -13.29715 18.12640 1.000 49.74837 88 GLY A C 1
ATOM 622 O O . GLY A 1 109 ? -32.62045 -14.06054 17.28027 1.000 58.68479 88 GLY A O 1
ATOM 623 N N . VAL A 1 110 ? -30.82895 -13.22410 18.36223 1.000 47.85475 89 VAL A N 1
ATOM 624 C CA . VAL A 1 110 ? -29.85938 -14.06866 17.67966 1.000 50.97939 89 VAL A CA 1
ATOM 625 C C . VAL A 1 110 ? -28.96382 -14.71009 18.72974 1.000 49.23598 89 VAL A C 1
ATOM 626 O O . VAL A 1 110 ? -28.91486 -14.28030 19.88446 1.000 49.85847 89 VAL A O 1
ATOM 630 N N . GLU A 1 111 ? -28.24451 -15.74948 18.31476 1.000 48.57463 90 GLU A N 1
ATOM 631 C CA . GLU A 1 111 ? -27.32633 -16.40833 19.23063 1.000 51.23266 90 GLU A CA 1
ATOM 632 C C . GLU A 1 111 ? -26.18843 -15.46916 19.60780 1.000 53.12060 90 GLU A C 1
ATOM 633 O O . GLU A 1 111 ? -25.83349 -14.55133 18.86327 1.000 58.13826 90 GLU A O 1
ATOM 639 N N . LEU A 1 112 ? -25.61429 -15.70786 20.78680 1.000 55.66919 91 LEU A N 1
ATOM 640 C CA . LEU A 1 112 ? -24.46704 -14.91547 21.20841 1.000 52.42551 91 LEU A CA 1
ATOM 641 C C . LEU A 1 112 ? -23.32037 -15.02817 20.21450 1.000 46.25992 91 LEU A C 1
ATOM 642 O O . LEU A 1 112 ? -22.56966 -14.06749 20.02634 1.000 50.59745 91 LEU A O 1
ATOM 647 N N . ALA A 1 113 ? -23.15498 -16.19251 19.58446 1.000 42.79981 92 ALA A N 1
ATOM 648 C CA . ALA A 1 113 ? -22.05756 -16.36076 18.63841 1.000 44.81407 92 ALA A CA 1
ATOM 649 C C . ALA A 1 113 ? -22.19782 -15.41431 17.45321 1.000 45.92309 92 ALA A C 1
ATOM 650 O O . ALA A 1 113 ? -21.21445 -14.80587 17.01609 1.000 52.94622 92 ALA A O 1
ATOM 652 N N . SER A 1 114 ? -23.41388 -15.27366 16.92163 1.000 45.97341 93 SER A N 1
ATOM 653 C CA . SER A 1 114 ? -23.64017 -14.34151 15.82148 1.000 45.97483 93 SER A CA 1
ATOM 654 C C . SER A 1 114 ? -23.32979 -12.91049 16.24202 1.000 49.36161 93 SER A C 1
ATOM 655 O O . SER A 1 114 ? -22.68021 -12.15782 15.50397 1.000 51.98002 93 SER A O 1
ATOM 658 N N . MET A 1 115 ? -23.80360 -12.51213 17.42505 1.000 44.21391 94 MET A N 1
ATOM 659 C CA . MET A 1 115 ? -23.53443 -11.16392 17.91306 1.000 48.87507 94 MET A CA 1
ATOM 660 C C . MET A 1 115 ? -22.03940 -10.92455 18.07682 1.000 45.42220 94 MET A C 1
ATOM 661 O O . MET A 1 115 ? -21.52859 -9.86125 17.70699 1.000 40.22850 94 MET A O 1
ATOM 666 N N . LYS A 1 116 ? -21.32509 -11.90019 18.64104 1.000 38.37183 95 LYS A N 1
ATOM 667 C CA . LYS A 1 116 ? -19.88809 -11.75604 18.83917 1.000 40.35270 95 LYS A CA 1
ATOM 668 C C . LYS A 1 116 ? -19.15925 -11.66584 17.50572 1.000 43.82057 95 LYS A C 1
ATOM 669 O O . LYS A 1 116 ? -18.21921 -10.87795 17.35575 1.000 50.20368 95 LYS A O 1
ATOM 675 N N . ALA A 1 117 ? -19.58641 -12.45711 16.51975 1.000 42.08267 96 ALA A N 1
ATOM 676 C CA . ALA A 1 117 ? -18.97664 -12.38754 15.19601 1.000 42.86317 96 ALA A CA 1
ATOM 677 C C . ALA A 1 117 ? -19.19050 -11.01545 14.56990 1.000 47.85638 96 ALA A C 1
ATOM 678 O O . ALA A 1 117 ? -18.25705 -10.40962 14.02269 1.000 45.41783 96 ALA A O 1
ATOM 680 N N . VAL A 1 118 ? -20.42597 -10.51529 14.62807 1.000 47.86023 97 VAL A N 1
ATOM 681 C CA . VAL A 1 118 ? -20.72124 -9.21446 14.03838 1.000 39.40672 97 VAL A CA 1
ATOM 682 C C . VAL A 1 118 ? -19.92247 -8.12959 14.74380 1.000 44.02308 97 VAL A C 1
ATOM 683 O O . VAL A 1 118 ? -19.41056 -7.20290 14.10843 1.000 48.92833 97 VAL A O 1
ATOM 687 N N . ASN A 1 119 ? -19.82054 -8.21393 16.07098 1.000 45.65270 98 ASN A N 1
ATOM 688 C CA . ASN A 1 119 ? -19.00096 -7.26307 16.81353 1.000 38.44687 98 ASN A CA 1
ATOM 689 C C . ASN A 1 119 ? -17.55438 -7.31093 16.34315 1.000 37.49109 98 ASN A C 1
ATOM 690 O O . ASN A 1 119 ? -16.93923 -6.27357 16.07238 1.000 41.66878 98 ASN A O 1
ATOM 695 N N . GLN A 1 120 ? -16.99802 -8.51754 16.22814 1.000 41.69389 99 GLN A N 1
ATOM 696 C CA . GLN A 1 120 ? -15.59477 -8.65861 15.85568 1.000 43.93769 99 GLN A CA 1
ATOM 697 C C . GLN A 1 120 ? -15.32239 -8.07602 14.47458 1.000 51.13779 99 GLN A C 1
ATOM 698 O O . GLN A 1 120 ? -14.29961 -7.41425 14.26356 1.000 55.99110 99 GLN A O 1
ATOM 704 N N . VAL A 1 121 ? -16.22277 -8.30737 13.52296 1.000 45.04899 100 VAL A N 1
ATOM 705 C CA . VAL A 1 121 ? -15.95558 -7.91573 12.13997 1.000 41.58519 100 VAL A CA 1
ATOM 706 C C . VAL A 1 121 ? -16.35161 -6.46907 11.85759 1.000 51.04937 100 VAL A C 1
ATOM 707 O O . VAL A 1 121 ? -15.61052 -5.74147 11.19186 1.000 53.12982 100 VAL A O 1
ATOM 711 N N . GLU A 1 122 ? -17.51494 -6.02584 12.33828 1.000 52.00872 101 GLU A N 1
ATOM 712 C CA . GLU A 1 122 ? -18.09887 -4.76430 11.89510 1.000 49.31511 101 GLU A CA 1
ATOM 713 C C . GLU A 1 122 ? -17.71658 -3.57440 12.75929 1.000 47.05038 101 GLU A C 1
ATOM 714 O O . GLU A 1 122 ? -17.62085 -2.45331 12.24546 1.000 56.70145 101 GLU A O 1
ATOM 720 N N . SER A 1 123 ? -17.51134 -3.78051 14.05408 1.000 44.12343 102 SER A N 1
ATOM 721 C CA . SER A 1 123 ? -17.14410 -2.67355 14.91802 1.000 47.47018 102 SER A CA 1
ATOM 722 C C . SER A 1 123 ? -15.74751 -2.16436 14.58423 1.000 49.87094 102 SER A C 1
ATOM 723 O O . SER A 1 123 ? -14.90028 -2.88467 14.04880 1.000 54.58905 102 SER A O 1
ATOM 726 N N . ARG A 1 124 ? -15.51240 -0.89986 14.91059 1.000 46.86035 103 ARG A N 1
ATOM 727 C CA . ARG A 1 124 ? -14.14021 -0.43831 14.91369 1.000 41.43046 103 ARG A CA 1
ATOM 728 C C . ARG A 1 124 ? -13.47487 -0.99078 16.16635 1.000 46.64746 103 ARG A C 1
ATOM 729 O O . ARG A 1 124 ? -14.14503 -1.46405 17.08935 1.000 57.65588 103 ARG A O 1
ATOM 732 N N . GLY A 1 125 ? -12.14916 -0.96395 16.18377 1.000 37.00987 104 GLY A N 1
ATOM 733 C CA . GLY A 1 125 ? -11.44034 -1.55051 17.30497 1.000 56.79917 104 GLY A CA 1
ATOM 734 C C . GLY A 1 125 ? -12.04509 -1.19236 18.64990 1.000 58.36648 104 GLY A C 1
ATOM 735 O O . GLY A 1 125 ? -12.53986 -2.05504 19.38611 1.000 29.08861 104 GLY A O 1
ATOM 736 N N . THR A 1 126 ? -12.01960 0.09682 18.96681 1.000 58.14273 105 THR A N 1
ATOM 737 C CA . THR A 1 126 ? -12.50298 0.61695 20.23269 1.000 36.17629 105 THR A CA 1
ATOM 738 C C . THR A 1 126 ? -13.39172 1.82411 19.97830 1.000 42.64517 105 THR A C 1
ATOM 739 O O . THR A 1 126 ? -13.24377 2.51897 18.97083 1.000 54.17730 105 THR A O 1
ATOM 743 N N . GLY A 1 127 ? -14.33362 2.06034 20.88866 1.000 50.95077 106 GLY A N 1
ATOM 744 C CA . GLY A 1 127 ? -15.21120 3.20306 20.72115 1.000 46.36501 106 GLY A CA 1
ATOM 745 C C . GLY A 1 127 ? -14.61179 4.53553 21.12120 1.000 50.25077 106 GLY A C 1
ATOM 746 O O . GLY A 1 127 ? -15.21737 5.57839 20.85185 1.000 49.65130 106 GLY A O 1
ATOM 747 N N . PHE A 1 128 ? -13.43501 4.52738 21.74586 1.000 45.76723 107 PHE A N 1
ATOM 748 C CA . PHE A 1 128 ? -12.77219 5.74082 22.19991 1.000 46.11003 107 PHE A CA 1
ATOM 749 C C . PHE A 1 128 ? -11.30067 5.67888 21.81947 1.000 44.79184 107 PHE A C 1
ATOM 750 O O . PHE A 1 128 ? -10.73325 4.59923 21.63298 1.000 38.19997 107 PHE A O 1
ATOM 758 N N . THR A 1 129 ? -10.69026 6.85585 21.68594 1.000 46.70664 108 THR A N 1
ATOM 759 C CA . THR A 1 129 ? -9.29220 6.94020 21.29141 1.000 42.32377 108 THR A CA 1
ATOM 760 C C . THR A 1 129 ? -8.36907 6.66426 22.47935 1.000 41.29696 108 THR A C 1
ATOM 761 O O . THR A 1 129 ? -8.80193 6.39578 23.60350 1.000 42.52073 108 THR A O 1
ATOM 765 N N . LYS A 1 130 ? -7.06570 6.75483 22.21138 1.000 46.99595 109 LYS A N 1
ATOM 766 C CA . LYS A 1 130 ? -6.04885 6.51217 23.22924 1.000 37.19418 109 LYS A CA 1
ATOM 767 C C . LYS A 1 130 ? -6.16593 7.47110 24.40737 1.000 42.30600 109 LYS A C 1
ATOM 768 O O . LYS A 1 130 ? -5.73776 7.14053 25.51775 1.000 44.65336 109 LYS A O 1
ATOM 774 N N . THR A 1 131 ? -6.72525 8.65948 24.18951 1.000 48.91266 110 THR A N 1
ATOM 775 C CA . THR A 1 131 ? -6.89391 9.65402 25.24118 1.000 41.98276 110 THR A CA 1
ATOM 776 C C . THR A 1 131 ? -8.26338 9.61648 25.90466 1.000 42.01642 110 THR A C 1
ATOM 777 O O . THR A 1 131 ? -8.55241 10.47584 26.74300 1.000 48.99538 110 THR A O 1
ATOM 781 N N . GLY A 1 132 ? -9.11056 8.65383 25.55802 1.000 42.70135 111 GLY A N 1
ATOM 782 C CA . GLY A 1 132 ? -10.42857 8.55218 26.14259 1.000 44.78311 111 GLY A CA 1
ATOM 783 C C . GLY A 1 132 ? -11.50068 9.35358 25.43984 1.000 44.78490 111 GLY A C 1
ATOM 784 O O . GLY A 1 132 ? -12.67760 9.23833 25.80379 1.000 49.94290 111 GLY A O 1
ATOM 785 N N . LYS A 1 133 ? -11.13559 10.17367 24.46107 1.000 53.55320 112 LYS A N 1
ATOM 786 C CA . LYS A 1 133 ? -12.13161 10.89654 23.68823 1.000 49.86530 112 LYS A CA 1
ATOM 787 C C . LYS A 1 133 ? -12.84684 9.91539 22.76797 1.000 45.47122 112 LYS A C 1
ATOM 788 O O . LYS A 1 133 ? -12.25875 8.94055 22.29180 1.000 47.26236 112 LYS A O 1
ATOM 794 N N . ILE A 1 134 ? -14.13295 10.16317 22.52433 1.000 45.97872 113 ILE A N 1
ATOM 795 C CA . ILE A 1 134 ? -14.88508 9.23653 21.68954 1.000 45.20476 113 ILE A CA 1
ATOM 796 C C . ILE A 1 134 ? -14.37424 9.30648 20.25600 1.000 48.73376 113 ILE A C 1
ATOM 797 O O . ILE A 1 134 ? -13.92086 10.35609 19.77677 1.000 52.49416 113 ILE A O 1
ATOM 802 N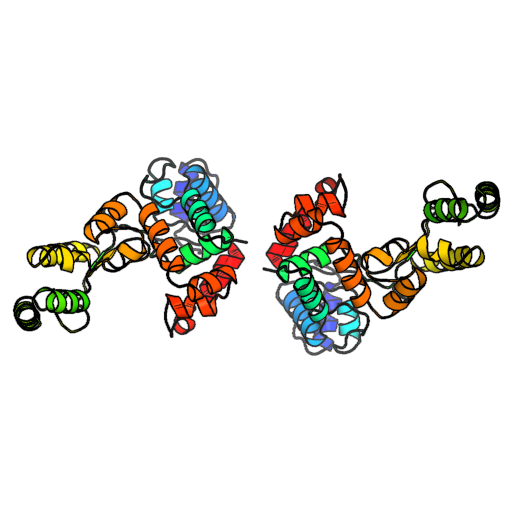 N . LYS A 1 135 ? -14.43659 8.17019 19.56677 1.000 43.74492 114 LYS A N 1
ATOM 803 C CA . LYS A 1 135 ? -13.99048 8.10332 18.18218 1.000 46.92967 114 LYS A CA 1
ATOM 804 C C . LYS A 1 135 ? -14.95429 8.88648 17.30366 1.000 47.81764 114 LYS A C 1
ATOM 805 O O . LYS A 1 135 ? -16.15616 8.59858 17.27682 1.000 50.83350 114 LYS A O 1
ATOM 811 N N . THR A 1 136 ? -14.43090 9.87842 16.58905 1.000 43.88231 115 THR A N 1
ATOM 812 C CA . THR A 1 136 ? -15.25556 10.76299 15.78428 1.000 44.03696 115 THR A CA 1
ATOM 813 C C . THR A 1 136 ? -14.65890 10.92569 14.39670 1.000 45.33705 115 THR A C 1
ATOM 814 O O . THR A 1 136 ? -13.43867 10.90367 14.21444 1.000 62.41829 115 THR A O 1
ATOM 818 N N . LEU A 1 137 ? -15.54708 11.08886 13.42096 1.000 47.53218 116 LEU A N 1
ATOM 819 C CA . LEU A 1 137 ? -15.17620 11.52586 12.07990 1.000 45.14963 116 LEU A CA 1
ATOM 820 C C . LEU A 1 137 ? -16.19979 12.55768 11.63643 1.000 48.46334 116 LEU A C 1
ATOM 821 O O . LEU A 1 137 ? -17.39834 12.26219 11.58970 1.000 43.89331 116 LEU A O 1
ATOM 826 N N . PHE A 1 138 ? -15.73552 13.76440 11.32295 1.000 48.59534 117 PHE A N 1
ATOM 827 C CA . PHE A 1 138 ? -16.62542 14.84414 10.91948 1.000 44.34456 117 PHE A CA 1
ATOM 828 C C . PHE A 1 138 ? -16.75876 14.85582 9.40255 1.000 47.07169 117 PHE A C 1
ATOM 829 O O . PHE A 1 138 ? -15.75453 14.93043 8.68419 1.000 48.47463 117 PHE A O 1
ATOM 837 N N . GLU A 1 139 ? -17.99881 14.79961 8.92187 1.000 44.11636 118 GLU A N 1
ATOM 838 C CA . GLU A 1 139 ? -18.29626 14.73648 7.49370 1.000 48.00314 118 GLU A CA 1
ATOM 839 C C . GLU A 1 139 ? -18.74943 16.12069 7.04092 1.000 51.55836 118 GLU A C 1
ATOM 840 O O . GLU A 1 139 ? -19.89308 16.52262 7.27320 1.000 40.98911 118 GLU A O 1
ATOM 846 N N . ARG A 1 140 ? -17.84588 16.84456 6.37658 1.000 54.41618 119 ARG A N 1
ATOM 847 C CA . ARG A 1 140 ? -18.11574 18.23720 6.03645 1.000 51.07899 119 ARG A CA 1
ATOM 848 C C . ARG A 1 140 ? -19.21149 18.37022 4.98414 1.000 49.52841 119 ARG A C 1
ATOM 849 O O . ARG A 1 140 ? -19.92081 19.38223 4.95926 1.000 46.15809 119 ARG A O 1
ATOM 857 N N . HIS A 1 141 ? -19.36431 17.38156 4.10062 1.000 50.24862 120 HIS A N 1
ATOM 858 C CA . HIS A 1 141 ? -20.43124 17.48203 3.11135 1.000 51.07826 120 HIS A CA 1
ATOM 859 C C . HIS A 1 141 ? -21.79749 17.33042 3.76617 1.000 49.21193 120 HIS A C 1
ATOM 860 O O . HIS A 1 141 ? -22.76273 17.97745 3.34449 1.000 53.86320 120 HIS A O 1
ATOM 867 N N . ILE A 1 142 ? -21.90253 16.49533 4.79950 1.000 51.22062 121 ILE A N 1
ATOM 868 C CA . ILE A 1 142 ? -23.13253 16.46529 5.58379 1.000 51.84749 121 ILE A CA 1
ATOM 869 C C . ILE A 1 142 ? -23.35043 17.81038 6.26443 1.000 47.59048 121 ILE A C 1
ATOM 870 O O . ILE A 1 142 ? -24.48227 18.29617 6.36786 1.000 42.17258 121 ILE A O 1
ATOM 875 N N . MET A 1 143 ? -22.27232 18.42750 6.75102 1.000 51.86464 122 MET A N 1
ATOM 876 C CA . MET A 1 143 ? -22.38031 19.77390 7.30295 1.000 51.06037 122 MET A CA 1
ATOM 877 C C . MET A 1 143 ? -22.99060 20.72311 6.28352 1.000 53.30113 122 MET A C 1
ATOM 878 O O . MET A 1 143 ? -23.90615 21.49072 6.59886 1.000 48.71280 122 MET A O 1
ATOM 883 N N . TYR A 1 144 ? -22.50160 20.66774 5.04409 1.000 57.24721 123 TYR A N 1
ATOM 884 C CA . TYR A 1 144 ? -23.01240 21.54991 4.00166 1.000 52.83641 123 TYR A CA 1
ATOM 885 C C . TYR A 1 144 ? -24.48259 21.27371 3.72248 1.000 51.89595 123 TYR A C 1
ATOM 886 O O . TYR A 1 144 ? -25.29106 22.20222 3.61350 1.000 50.53805 123 TYR A O 1
ATOM 895 N N . LYS A 1 145 ? -24.84574 19.99649 3.59554 1.000 54.20110 124 LYS A N 1
ATOM 896 C CA . LYS A 1 145 ? -26.23120 19.65162 3.29694 1.000 49.36056 124 LYS A CA 1
ATOM 897 C C . LYS A 1 145 ? -27.15897 20.12903 4.40713 1.000 55.58186 124 LYS A C 1
ATOM 898 O O . LYS A 1 145 ? -28.20021 20.74382 4.14455 1.000 57.13818 124 LYS A O 1
ATOM 904 N N . LYS A 1 146 ? -26.78063 19.87455 5.66225 1.000 54.70490 125 LYS A N 1
ATOM 905 C CA . LYS A 1 146 ? -27.60957 20.28693 6.78926 1.000 56.90078 125 LYS A CA 1
ATOM 906 C C . LYS A 1 146 ? -27.71551 21.80379 6.87480 1.000 54.90031 125 LYS A C 1
ATOM 907 O O . LYS A 1 146 ? -28.80268 22.34251 7.11052 1.000 54.65177 125 LYS A O 1
ATOM 913 N N . VAL A 1 147 ? -26.59782 22.51174 6.68590 1.000 53.64309 126 VAL A N 1
ATOM 914 C CA . VAL A 1 147 ? -26.61777 23.96875 6.77105 1.000 53.31379 126 VAL A CA 1
ATOM 915 C C . VAL A 1 147 ? -27.49704 24.55300 5.67668 1.000 51.45315 126 VAL A C 1
ATOM 916 O O . VAL A 1 147 ? -28.29859 25.46163 5.92316 1.000 55.42134 126 VAL A O 1
ATOM 920 N N . ALA A 1 148 ? -27.36464 24.04217 4.45132 1.000 50.69945 127 ALA A N 1
ATOM 921 C CA . ALA A 1 148 ? -28.21227 24.50899 3.36172 1.000 51.48971 127 ALA A CA 1
ATOM 922 C C . ALA A 1 148 ? -29.68243 24.23607 3.65099 1.000 53.40203 127 ALA A C 1
ATOM 923 O O . ALA A 1 148 ? -30.54197 25.07895 3.37698 1.000 59.34755 127 ALA A O 1
ATOM 925 N N . ALA A 1 149 ? -29.99851 23.04776 4.16928 1.000 53.97807 128 ALA A N 1
ATOM 926 C CA . ALA A 1 149 ? -31.39133 22.72855 4.46227 1.000 51.23015 128 ALA A CA 1
ATOM 927 C C . ALA A 1 149 ? -31.95868 23.60575 5.57235 1.000 57.17049 128 ALA A C 1
ATOM 928 O O . ALA A 1 149 ? -33.14044 23.96492 5.53016 1.000 63.22189 128 ALA A O 1
ATOM 930 N N . LYS A 1 150 ? -31.13954 23.96540 6.56389 1.000 58.04447 129 LYS A N 1
ATOM 931 C CA . LYS A 1 150 ? -31.63769 24.72029 7.71008 1.000 57.85988 129 LYS A CA 1
ATOM 932 C C . LYS A 1 150 ? -31.71624 26.20923 7.40434 1.000 53.98265 129 LYS A C 1
ATOM 933 O O . LYS A 1 150 ? -32.66436 26.88322 7.81973 1.000 63.85513 129 LYS A O 1
ATOM 939 N N . PHE A 1 151 ? -30.73534 26.73446 6.68875 1.000 54.53332 130 PHE A N 1
ATOM 940 C CA . PHE A 1 151 ? -30.64779 28.14505 6.34735 1.000 61.53819 130 PHE A CA 1
ATOM 941 C C . PHE A 1 151 ? -30.67991 28.26893 4.82893 1.000 73.22713 130 PHE A C 1
ATOM 942 O O . PHE A 1 151 ? -30.87153 27.28993 4.10828 1.000 69.69432 130 PHE A O 1
ATOM 950 N N . GLY A 1 152 ? -30.50962 29.48522 4.33027 1.000 105.92783 131 GLY A N 1
ATOM 951 C CA . GLY A 1 152 ? -30.48443 29.66430 2.89422 1.000 101.11088 131 GLY A CA 1
ATOM 952 C C . GLY A 1 152 ? -29.32792 28.90508 2.27407 1.000 88.94639 131 GLY A C 1
ATOM 953 O O . GLY A 1 152 ? -28.27004 28.73557 2.88348 1.000 84.78781 131 GLY A O 1
ATOM 954 N N . GLN A 1 153 ? -29.53639 28.41617 1.04992 1.000 68.37401 132 GLN A N 1
ATOM 955 C CA . GLN A 1 153 ? -28.39880 27.86678 0.32372 1.000 61.66332 132 GLN A CA 1
ATOM 956 C C . GLN A 1 153 ? -27.30660 28.91548 0.19375 1.000 61.90023 132 GLN A C 1
ATOM 957 O O . GLN A 1 153 ? -26.12493 28.57719 0.06866 1.000 57.88676 132 GLN A O 1
ATOM 963 N N . ALA A 1 154 ? -27.69062 30.19325 0.21866 1.000 67.78988 133 ALA A N 1
ATOM 964 C CA . ALA A 1 154 ? -26.71635 31.27598 0.17294 1.000 63.45910 133 ALA A CA 1
ATOM 965 C C . ALA A 1 154 ? -25.77780 31.21896 1.37167 1.000 66.66481 133 ALA A C 1
ATOM 966 O O . ALA A 1 154 ? -24.55689 31.35303 1.22303 1.000 65.08092 133 ALA A O 1
ATOM 968 N N . ARG A 1 155 ? -26.32885 31.03448 2.57815 1.000 69.19378 134 ARG A N 1
ATOM 969 C CA . ARG A 1 155 ? -25.45746 30.93933 3.74583 1.000 68.63608 134 ARG A CA 1
ATOM 970 C C . ARG A 1 155 ? -24.61060 29.67851 3.69625 1.000 59.82925 134 ARG A C 1
ATOM 971 O O . ARG A 1 155 ? -23.46263 29.68875 4.15324 1.000 54.70396 134 ARG A O 1
ATOM 979 N N . ALA A 1 156 ? -25.14901 28.59258 3.13823 1.000 62.34578 135 ALA A N 1
ATOM 980 C CA . ALA A 1 156 ? -24.34380 27.39338 2.94040 1.000 54.17427 135 ALA A CA 1
ATOM 981 C C . ALA A 1 156 ? -23.14557 27.68985 2.04695 1.000 54.00536 135 ALA A C 1
ATOM 982 O O . ALA A 1 156 ? -22.01618 27.29151 2.34788 1.000 50.81661 135 ALA A O 1
ATOM 984 N N . ASN A 1 157 ? -23.37485 28.40416 0.94349 1.000 61.05277 136 ASN A N 1
ATOM 985 C CA . ASN A 1 157 ? -22.28066 28.76380 0.04588 1.000 61.00597 136 ASN A CA 1
ATOM 986 C C . ASN A 1 157 ? -21.26733 29.66749 0.73981 1.000 62.36658 136 ASN A C 1
ATOM 987 O O . ASN A 1 157 ? -20.05147 29.49848 0.57537 1.000 59.43773 136 ASN A O 1
ATOM 992 N N . ALA A 1 158 ? -21.75098 30.64965 1.50273 1.000 65.95199 137 ALA A N 1
ATOM 993 C CA . ALA A 1 158 ? -20.84343 31.55933 2.19428 1.000 55.61312 137 ALA A CA 1
ATOM 994 C C . ALA A 1 158 ? -19.98110 30.80906 3.19908 1.000 56.52278 137 ALA A C 1
ATOM 995 O O . ALA A 1 158 ? -18.77097 31.04962 3.29456 1.000 62.74600 137 ALA A O 1
ATOM 997 N N . LEU A 1 159 ? -20.58679 29.88947 3.95504 1.000 50.82978 138 LEU A N 1
ATOM 998 C CA . LEU A 1 159 ? -19.82414 29.09639 4.91154 1.000 55.54753 138 LEU A CA 1
ATOM 999 C C . LEU A 1 159 ? -18.86783 28.14342 4.20682 1.000 57.32157 138 LEU A C 1
ATOM 1000 O O . LEU A 1 159 ? -17.78894 27.84529 4.73229 1.000 52.78762 138 LEU A O 1
ATOM 1005 N N . TYR A 1 160 ? -19.24320 27.66005 3.02247 1.000 48.81832 139 TYR A N 1
ATOM 1006 C CA . TYR A 1 160 ? -18.31106 26.90001 2.20095 1.000 48.82729 139 TYR A CA 1
ATOM 1007 C C . TYR A 1 160 ? -17.08658 27.74158 1.87240 1.000 49.67029 139 TYR A C 1
ATOM 1008 O O . TYR A 1 160 ? -15.94528 27.28741 2.00795 1.000 53.06645 139 TYR A O 1
ATOM 1017 N N . GLN A 1 161 ? -17.30898 28.98241 1.44568 1.000 51.71608 140 GLN A N 1
ATOM 1018 C CA . GLN A 1 161 ? -16.18565 29.84780 1.10592 1.000 53.84903 140 GLN A CA 1
ATOM 1019 C C . GLN A 1 161 ? -15.31372 30.13022 2.32315 1.000 57.95742 140 GLN A C 1
ATOM 1020 O O . GLN A 1 161 ? -14.08061 30.12321 2.22723 1.000 64.57872 140 GLN A O 1
ATOM 1026 N N . LEU A 1 162 ? -15.93535 30.38321 3.47737 1.000 55.92213 141 LEU A N 1
ATOM 1027 C CA . LEU A 1 162 ? -15.17700 30.81020 4.65051 1.000 54.79896 141 LEU A CA 1
ATOM 1028 C C . LEU A 1 162 ? -14.48463 29.64687 5.35412 1.000 53.23396 141 LEU A C 1
ATOM 1029 O O . LEU A 1 162 ? -13.33218 29.77778 5.78053 1.000 53.45072 141 LEU A O 1
ATOM 1034 N N . TYR A 1 163 ? -15.15726 28.50828 5.49288 1.000 49.47336 142 TYR A N 1
ATOM 1035 C CA . TYR A 1 163 ? -14.62055 27.36335 6.22886 1.000 52.10076 142 TYR A CA 1
ATOM 1036 C C . TYR A 1 163 ? -14.78945 26.09604 5.40018 1.000 62.08000 142 TYR A C 1
ATOM 1037 O O . TYR A 1 163 ? -15.58510 25.21127 5.74241 1.000 57.19131 142 TYR A O 1
ATOM 1046 N N . PRO A 1 164 ? -14.04522 25.97540 4.29696 1.000 55.94582 143 PRO A N 1
ATOM 1047 C CA . PRO A 1 164 ? -14.22394 24.80907 3.41373 1.000 50.57351 143 PRO A CA 1
ATOM 1048 C C . PRO A 1 164 ? -13.86332 23.49328 4.07562 1.000 57.16862 143 PRO A C 1
ATOM 1049 O O . PRO A 1 164 ? -14.27526 22.43464 3.58517 1.000 58.80441 143 PRO A O 1
ATOM 1053 N N . THR A 1 165 ? -13.09980 23.52264 5.16725 1.000 59.02168 144 THR A N 1
ATOM 1054 C CA . THR A 1 165 ? -12.78948 22.30617 5.90349 1.000 50.11104 144 THR A CA 1
ATOM 1055 C C . THR A 1 165 ? -13.95106 21.83105 6.76438 1.000 52.99187 144 THR A C 1
ATOM 1056 O O . THR A 1 165 ? -14.01608 20.64103 7.09155 1.000 61.94696 144 THR A O 1
ATOM 1060 N N . LEU A 1 166 ? -14.86801 22.72466 7.12603 1.000 56.10320 145 LEU A N 1
ATOM 1061 C CA . LEU A 1 166 ? -16.01778 22.39431 7.96002 1.000 62.06540 145 LEU A CA 1
ATOM 1062 C C . LEU A 1 166 ? -17.31947 22.31401 7.18096 1.000 60.08173 145 LEU A C 1
ATOM 1063 O O . LEU A 1 166 ? -18.12878 21.41890 7.43229 1.000 54.71251 145 LEU A O 1
ATOM 1068 N N . VAL A 1 167 ? -17.54529 23.23221 6.24594 1.000 56.35972 146 VAL A N 1
ATOM 1069 C CA . VAL A 1 167 ? -18.71823 23.21364 5.37998 1.000 61.46050 146 VAL A CA 1
ATOM 1070 C C . VAL A 1 167 ? -18.22911 23.14632 3.94109 1.000 59.47989 146 VAL A C 1
ATOM 1071 O O . VAL A 1 167 ? -17.47944 24.02410 3.49436 1.000 51.35753 146 VAL A O 1
ATOM 1075 N N . ASN A 1 168 ? -18.64794 22.10714 3.21907 1.000 60.00185 147 ASN A N 1
ATOM 1076 C CA . ASN A 1 168 ? -18.16961 21.87937 1.86162 1.000 52.67499 147 ASN A CA 1
ATOM 1077 C C . ASN A 1 168 ? -19.06017 20.86893 1.15015 1.000 48.91876 147 ASN A C 1
ATOM 1078 O O . ASN A 1 168 ? -19.39628 19.82500 1.72142 1.000 54.99991 147 ASN A O 1
ATOM 1083 N N . PRO A 1 169 ? -19.46465 21.14147 -0.09063 1.000 58.28857 148 PRO A N 1
ATOM 1084 C CA . PRO A 1 169 ? -20.27871 20.15883 -0.82275 1.000 55.32268 148 PRO A CA 1
ATOM 1085 C C . PRO A 1 169 ? -19.59190 18.81793 -1.00488 1.000 55.97781 148 PRO A C 1
ATOM 1086 O O . PRO A 1 169 ? -20.27509 17.78758 -1.05436 1.000 56.51727 148 PRO A O 1
ATOM 1090 N N . ASN A 1 170 ? -18.26615 18.79545 -1.10452 1.000 54.04377 149 ASN A N 1
ATOM 1091 C CA . ASN A 1 170 ? -17.53383 17.57729 -1.41482 1.000 56.79829 149 ASN A CA 1
ATOM 1092 C C . ASN A 1 170 ? -17.06582 16.87552 -0.13944 1.000 57.03346 149 ASN A C 1
ATOM 1093 O O . ASN A 1 170 ? -17.09680 17.43380 0.95952 1.000 52.72280 149 ASN A O 1
ATOM 1098 N N . SER A 1 171 ? -16.61832 15.63021 -0.30471 1.000 53.00356 150 SER A N 1
ATOM 1099 C CA . SER A 1 171 ? -16.30335 14.78405 0.83838 1.000 52.47686 150 SER A CA 1
ATOM 1100 C C . SER A 1 171 ? -15.15950 15.37408 1.65519 1.000 60.52818 150 SER A C 1
ATOM 1101 O O . SER A 1 171 ? -14.25921 16.03352 1.12762 1.000 52.98985 150 SER A O 1
ATOM 1104 N N . GLY A 1 172 ? -15.20104 15.10649 2.95998 1.000 76.15192 151 GLY A N 1
ATOM 1105 C CA . GLY A 1 172 ? -14.45209 15.90356 3.91165 1.000 64.20530 151 GLY A CA 1
ATOM 1106 C C . GLY A 1 172 ? -12.95139 15.80686 3.71982 1.000 63.44825 151 GLY A C 1
ATOM 1107 O O . GLY A 1 172 ? -12.41477 14.84198 3.17517 1.000 71.80485 151 GLY A O 1
ATOM 1108 N N . GLY A 1 173 ? -12.26987 16.85432 4.17724 1.000 59.39740 152 GLY A N 1
ATOM 1109 C CA . GLY A 1 173 ? -10.82648 16.85542 4.31392 1.000 56.66631 152 GLY A CA 1
ATOM 1110 C C . GLY A 1 173 ? -10.42225 16.36315 5.68692 1.000 57.06668 152 GLY A C 1
ATOM 1111 O O . GLY A 1 173 ? -10.03928 17.15674 6.55143 1.000 60.91504 152 GLY A O 1
ATOM 1112 N N . TYR A 1 174 ? -10.52292 15.05495 5.90108 1.000 55.21783 153 TYR A N 1
ATOM 1113 C CA . TYR A 1 174 ? -10.34964 14.47537 7.22303 1.000 50.95809 153 TYR A CA 1
ATOM 1114 C C . TYR A 1 174 ? -8.91517 14.63440 7.72103 1.000 55.17636 153 TYR A C 1
ATOM 1115 O O . TYR A 1 174 ? -7.98299 14.90739 6.95795 1.000 55.38883 153 TYR A O 1
ATOM 1124 N N . ILE A 1 175 ? -8.75545 14.46541 9.03454 1.000 59.30692 154 ILE A N 1
ATOM 1125 C CA . ILE A 1 175 ? -7.44897 14.35226 9.67572 1.000 57.86647 154 ILE A CA 1
ATOM 1126 C C . ILE A 1 175 ? -7.51032 13.23731 10.71247 1.000 62.14781 154 ILE A C 1
ATOM 1127 O O . ILE A 1 175 ? -8.50809 12.51318 10.80351 1.000 51.07895 154 ILE A O 1
ATOM 1132 N N . GLY A 1 176 ? -6.44350 13.08835 11.49489 1.000 112.37368 155 GLY A N 1
ATOM 1133 C CA . GLY A 1 176 ? -6.38179 12.07048 12.52781 1.000 110.70525 155 GLY A CA 1
ATOM 1134 C C . GLY A 1 176 ? -7.60839 12.02420 13.41644 1.000 95.12815 155 GLY A C 1
ATOM 1135 O O . GLY A 1 176 ? -8.40367 12.96724 13.44234 1.000 102.23012 155 GLY A O 1
ATOM 1136 N N . GLY A 1 177 ? -7.76974 10.92459 14.15344 1.000 57.85902 156 GLY A N 1
ATOM 1137 C CA . GLY A 1 177 ? -9.02464 10.69192 14.85253 1.000 65.68440 156 GLY A CA 1
ATOM 1138 C C . GLY A 1 177 ? -9.34231 11.75105 15.89166 1.000 56.63920 156 GLY A C 1
ATOM 1139 O O . GLY A 1 177 ? -10.46438 12.25921 15.95162 1.000 61.35075 156 GLY A O 1
ATOM 1140 N N . ASP A 1 178 ? -8.36240 12.09699 16.73067 1.000 48.91265 157 ASP A N 1
ATOM 1141 C CA . ASP A 1 178 ? -8.64564 13.00536 17.84086 1.000 51.99381 157 ASP A CA 1
ATOM 1142 C C . ASP A 1 178 ? -9.00936 14.40307 17.34817 1.000 49.34666 157 ASP A C 1
ATOM 1143 O O . ASP A 1 178 ? -9.85981 15.07375 17.94442 1.000 41.61403 157 ASP A O 1
ATOM 1148 N N . ALA A 1 179 ? -8.37502 14.86414 16.26738 1.000 57.30201 158 ALA A N 1
ATOM 1149 C CA . ALA A 1 179 ? -8.67213 16.19373 15.74438 1.000 48.09579 158 ALA A CA 1
ATOM 1150 C C . ALA A 1 179 ? -10.10644 16.31273 15.24647 1.000 48.21530 158 ALA A C 1
ATOM 1151 O O . ALA A 1 179 ? -10.63059 17.43215 15.14648 1.000 56.36129 158 ALA A O 1
ATOM 1153 N N . GLU A 1 180 ? -10.74984 15.18986 14.92013 1.000 40.71615 159 GLU A N 1
ATOM 1154 C CA . GLU A 1 180 ? -12.12666 15.25383 14.44832 1.000 47.23318 159 GLU A CA 1
ATOM 1155 C C . GLU A 1 180 ? -13.03313 15.89547 15.48851 1.000 54.37842 159 GLU A C 1
ATOM 1156 O O . GLU A 1 180 ? -14.03333 16.52960 15.13682 1.000 58.08538 159 GLU A O 1
ATOM 1162 N N . LEU A 1 181 ? -12.69175 15.76330 16.77050 1.000 52.95902 160 LEU A N 1
ATOM 1163 C CA . LEU A 1 181 ? -13.44607 16.46494 17.80296 1.000 50.96994 160 LEU A CA 1
ATOM 1164 C C . LEU A 1 181 ? -13.26349 17.97409 17.68788 1.000 53.13882 160 LEU A C 1
ATOM 1165 O O . LEU A 1 181 ? -14.21157 18.73755 17.90859 1.000 52.00085 160 LEU A O 1
ATOM 1170 N N . GLU A 1 182 ? -12.05248 18.42528 17.34438 1.000 55.58374 161 GLU A N 1
ATOM 1171 C CA . GLU A 1 182 ? -11.84411 19.85026 17.10399 1.000 51.13248 161 GLU A CA 1
ATOM 1172 C C . GLU A 1 182 ? -12.66745 20.32484 15.91645 1.000 51.33296 161 GLU A C 1
ATOM 1173 O O . GLU A 1 182 ? -13.27077 21.40449 15.95739 1.000 53.44786 161 GLU A O 1
ATOM 1179 N N . ARG A 1 183 ? -12.70282 19.52899 14.84592 1.000 49.21721 162 ARG A N 1
ATOM 1180 C CA . ARG A 1 183 ? -13.55322 19.87199 13.70898 1.000 51.57207 162 ARG A CA 1
ATOM 1181 C C . ARG A 1 183 ? -15.01932 19.96386 14.12445 1.000 54.47345 162 ARG A C 1
ATOM 1182 O O . ARG A 1 183 ? -15.73794 20.88717 13.71577 1.000 52.23297 162 ARG A O 1
ATOM 1190 N N . LEU A 1 184 ? -15.48079 19.01456 14.93886 1.000 47.41911 163 LEU A N 1
ATOM 1191 C CA . LEU A 1 184 ? -16.86234 19.05153 15.40233 1.000 46.61176 163 LEU A CA 1
ATOM 1192 C C . LEU A 1 184 ? -17.14110 20.31098 16.21557 1.000 51.69188 163 LEU A C 1
ATOM 1193 O O . LEU A 1 184 ? -18.19982 20.92835 16.06438 1.000 52.04559 163 LEU A O 1
ATOM 1198 N N . GLN A 1 185 ? -16.22202 20.69302 17.10775 1.000 55.52876 164 GLN A N 1
ATOM 1199 C CA . GLN A 1 185 ? -16.43161 21.91859 17.87707 1.000 51.68475 164 GLN A CA 1
ATOM 1200 C C . GLN A 1 185 ? -16.47735 23.13589 16.96237 1.000 51.41393 164 GLN A C 1
ATOM 1201 O O . GLN A 1 185 ? -17.31374 24.03121 17.14168 1.000 65.86977 164 GLN A O 1
ATOM 1207 N N . GLY A 1 186 ? -15.57291 23.19786 15.98561 1.000 49.48096 165 GLY A N 1
ATOM 1208 C CA . GLY A 1 186 ? -15.60186 24.30790 15.04893 1.000 51.74555 165 GLY A CA 1
ATOM 1209 C C . GLY A 1 186 ? -16.92115 24.39797 14.30863 1.000 51.62553 165 GLY A C 1
ATOM 1210 O O . GLY A 1 186 ? -17.45282 25.48978 14.09371 1.000 51.82809 165 GLY A O 1
ATOM 1211 N N . ALA A 1 187 ? -17.47455 23.24840 13.92041 1.000 52.09725 166 ALA A N 1
ATOM 1212 C CA . ALA A 1 187 ? -18.77458 23.25014 13.25826 1.000 48.92386 166 ALA A CA 1
ATOM 1213 C C . ALA A 1 187 ? -19.87938 23.68549 14.21421 1.000 47.88553 166 ALA A C 1
ATOM 1214 O O . ALA A 1 187 ? -20.76659 24.46192 13.83981 1.000 49.28289 166 ALA A O 1
ATOM 1216 N N . ILE A 1 188 ? -19.83526 23.20411 15.45632 1.000 48.10711 167 ILE A N 1
ATOM 1217 C CA . ILE A 1 188 ? -20.84151 23.58907 16.43962 1.000 55.92496 167 ILE A CA 1
ATOM 1218 C C . ILE A 1 188 ? -20.83741 25.09815 16.62372 1.000 53.74542 167 ILE A C 1
ATOM 1219 O O . ILE A 1 188 ? -21.88566 25.72032 16.83944 1.000 46.59223 167 ILE A O 1
ATOM 1224 N N . ALA A 1 189 ? -19.65380 25.70937 16.53625 1.000 55.52911 168 ALA A N 1
ATOM 1225 C CA . ALA A 1 189 ? -19.56963 27.16464 16.57971 1.000 49.35287 168 ALA A CA 1
ATOM 1226 C C . ALA A 1 189 ? -20.46387 27.80020 15.52535 1.000 52.43345 168 ALA A C 1
ATOM 1227 O O . ALA A 1 189 ? -21.01017 28.88727 15.74517 1.000 50.44176 168 ALA A O 1
ATOM 1229 N N . LEU A 1 190 ? -20.62520 27.14016 14.37673 1.000 54.85188 169 LEU A N 1
ATOM 1230 C CA . LEU A 1 190 ? -21.51548 27.64303 13.33537 1.000 52.70422 169 LEU A CA 1
ATOM 1231 C C . LEU A 1 190 ? -22.96841 27.28904 13.63937 1.000 54.46928 169 LEU A C 1
ATOM 1232 O O . LEU A 1 190 ? -23.82981 28.17151 13.71862 1.000 63.80797 169 LEU A O 1
ATOM 1237 N N . ASP A 1 191 ? -23.26086 26.00104 13.81011 1.000 48.59527 170 ASP A N 1
ATOM 1238 C CA . ASP A 1 191 ? -24.56323 25.58675 14.31751 1.000 62.06397 170 ASP A CA 1
ATOM 1239 C C . ASP A 1 191 ? -24.41929 24.24820 15.02465 1.000 62.61343 170 ASP A C 1
ATOM 1240 O O . ASP A 1 191 ? -23.86355 23.30316 14.45757 1.000 64.14239 170 ASP A O 1
ATOM 1245 N N . GLU A 1 192 ? -24.93014 24.17239 16.25661 1.000 58.12980 171 GLU A N 1
ATOM 1246 C CA . GLU A 1 192 ? -24.74791 22.97063 17.06575 1.000 61.19882 171 GLU A CA 1
ATOM 1247 C C . GLU A 1 192 ? -25.49042 21.77684 16.47391 1.000 60.89191 171 GLU A C 1
ATOM 1248 O O . GLU A 1 192 ? -24.91878 20.69061 16.32130 1.000 58.95173 171 GLU A O 1
ATOM 1254 N N . ASP A 1 193 ? -26.77322 21.95141 16.15317 1.000 63.31365 172 ASP A N 1
ATOM 1255 C CA . ASP A 1 193 ? -27.57279 20.82615 15.67822 1.000 66.32265 172 ASP A CA 1
ATOM 1256 C C . ASP A 1 193 ? -26.97559 20.22771 14.40976 1.000 61.26418 172 ASP A C 1
ATOM 1257 O O . ASP A 1 193 ? -26.77486 19.00860 14.31273 1.000 65.73938 172 ASP A O 1
ATOM 1262 N N . CYS A 1 194 ? -26.66906 21.07875 13.42835 1.000 60.88724 173 CYS A N 1
ATOM 1263 C CA . CYS A 1 194 ? -26.09049 20.59006 12.18184 1.000 67.37536 173 CYS A CA 1
ATOM 1264 C C . CYS A 1 194 ? -24.75828 19.89624 12.43163 1.000 59.92097 173 CYS A C 1
ATOM 1265 O O . CYS A 1 194 ? -24.49362 18.82030 11.87991 1.000 54.55482 173 CYS A O 1
ATOM 1268 N N . ALA A 1 195 ? -23.90835 20.49598 13.26748 1.000 54.82418 174 ALA A N 1
ATOM 1269 C CA . ALA A 1 195 ? -22.59474 19.91990 13.52692 1.000 47.54384 174 ALA A CA 1
ATOM 1270 C C . ALA A 1 195 ? -22.72014 18.53122 14.13926 1.000 56.24224 174 ALA A C 1
ATOM 1271 O O . ALA A 1 195 ? -22.06713 17.58083 13.69244 1.000 53.33598 174 ALA A O 1
ATOM 1273 N N . TYR A 1 196 ? -23.57029 18.38896 15.15921 1.000 57.31464 175 TYR A N 1
ATOM 1274 C CA . TYR A 1 196 ? -23.72631 17.08330 15.79012 1.000 54.57051 175 TYR A CA 1
ATOM 1275 C C . TYR A 1 196 ? -24.34467 16.07581 14.83429 1.000 53.86037 175 TYR A C 1
ATOM 1276 O O . TYR A 1 196 ? -24.03794 14.88080 14.91296 1.000 56.65925 175 TYR A O 1
ATOM 1285 N N . GLU A 1 197 ? -25.20437 16.53013 13.92381 1.000 53.17686 176 GLU A N 1
ATOM 1286 C CA . GLU A 1 197 ? -25.77151 15.61815 12.94214 1.000 51.67842 176 GLU A CA 1
ATOM 1287 C C . GLU A 1 197 ? -24.79463 15.27057 11.82524 1.000 56.61958 176 GLU A C 1
ATOM 1288 O O . GLU A 1 197 ? -25.03987 14.30917 11.08928 1.000 61.98542 176 GLU A O 1
ATOM 1294 N N . SER A 1 198 ? -23.69849 16.01842 11.68227 1.000 52.02115 177 SER A N 1
ATOM 1295 C CA . SER A 1 198 ? -22.78143 15.86041 10.55980 1.000 46.29744 177 SER A CA 1
ATOM 1296 C C . SER A 1 198 ? -21.49777 15.12768 10.94126 1.000 52.45399 177 SER A C 1
ATOM 1297 O O . SER A 1 198 ? -20.46142 15.32135 10.29525 1.000 52.41314 177 SER A O 1
ATOM 1300 N N . ALA A 1 199 ? -21.54033 14.28399 11.97129 1.000 50.77011 178 ALA A N 1
ATOM 1301 C CA . ALA A 1 199 ? -20.36578 13.52851 12.38146 1.000 45.53076 178 ALA A CA 1
ATOM 1302 C C . ALA A 1 199 ? -20.77399 12.14352 12.86074 1.000 45.64081 178 ALA A C 1
ATOM 1303 O O . ALA A 1 199 ? -21.89193 11.93661 13.34028 1.000 44.97389 178 ALA A O 1
ATOM 1305 N N . SER A 1 200 ? -19.84990 11.19697 12.72102 1.000 42.72863 179 SER A N 1
ATOM 1306 C CA . SER A 1 200 ? -20.04322 9.82067 13.15282 1.000 39.78554 179 SER A CA 1
ATOM 1307 C C . SER A 1 200 ? -19.19235 9.55247 14.38640 1.000 50.08781 179 SER A C 1
ATOM 1308 O O . SER A 1 200 ? -18.04788 10.01160 14.47343 1.000 50.20880 179 SER A O 1
ATOM 1311 N N . TYR A 1 201 ? -19.75732 8.81106 15.33869 1.000 53.18723 180 TYR A N 1
ATOM 1312 C CA . TYR A 1 201 ? -19.14275 8.60573 16.64077 1.000 47.26646 180 TYR A CA 1
ATOM 1313 C C . TYR A 1 201 ? -19.15350 7.13105 17.01994 1.000 45.43639 180 TYR A C 1
ATOM 1314 O O . TYR A 1 201 ? -20.03249 6.36982 16.60858 1.000 46.13934 180 TYR A O 1
ATOM 1323 N N . GLY A 1 202 ? -18.15810 6.73877 17.80589 1.000 42.40824 181 GLY A N 1
ATOM 1324 C CA . GLY A 1 202 ? -18.24456 5.52514 18.59227 1.000 45.73517 181 GLY A CA 1
ATOM 1325 C C . GLY A 1 202 ? -17.76615 4.25263 17.92472 1.000 45.10427 181 GLY A C 1
ATOM 1326 O O . GLY A 1 202 ? -17.11794 4.23302 16.87402 1.000 41.95865 181 GLY A O 1
ATOM 1327 N N . LEU A 1 203 ? -18.11830 3.14780 18.58979 1.000 49.50573 182 LEU A N 1
ATOM 1328 C CA . LEU A 1 203 ? -17.60512 1.83126 18.22513 1.000 46.74458 182 LEU A CA 1
ATOM 1329 C C . LEU A 1 203 ? -18.04332 1.40872 16.82883 1.000 44.61923 182 LEU A C 1
ATOM 1330 O O . LEU A 1 203 ? -17.30572 0.69726 16.13840 1.000 43.43515 182 LEU A O 1
ATOM 1335 N N . PHE A 1 204 ? -19.24316 1.80504 16.40427 1.000 46.15020 183 PHE A N 1
ATOM 1336 C CA . PHE A 1 204 ? -19.74791 1.45103 15.08279 1.000 44.65330 183 PHE A CA 1
ATOM 1337 C C . PHE A 1 204 ? -19.94747 2.67796 14.19775 1.000 46.15456 183 PHE A C 1
ATOM 1338 O O . PHE A 1 204 ? -20.67501 2.61077 13.20137 1.000 44.34616 183 PHE A O 1
ATOM 1346 N N . GLN A 1 205 ? -19.31809 3.79765 14.55355 1.000 46.62633 184 GLN A N 1
ATOM 1347 C CA . GLN A 1 205 ? -19.33573 5.02218 13.75538 1.000 41.64181 184 GLN A CA 1
ATOM 1348 C C . GLN A 1 205 ? -20.74461 5.35040 13.26937 1.000 44.70725 184 GLN A C 1
ATOM 1349 O O . GLN A 1 205 ? -20.97178 5.66468 12.09992 1.000 55.25074 184 GLN A O 1
ATOM 1355 N N . ILE A 1 206 ? -21.70532 5.26281 14.19122 1.000 43.43005 185 ILE A N 1
ATOM 1356 C CA . ILE A 1 206 ? -23.05646 5.72010 13.89938 1.000 43.32027 185 ILE A CA 1
ATOM 1357 C C . ILE A 1 206 ? -23.01555 7.19519 13.52967 1.000 47.91891 185 ILE A C 1
ATOM 1358 O O . ILE A 1 206 ? -22.34063 8.00245 14.18187 1.000 43.17306 185 ILE A O 1
ATOM 1363 N N . MET A 1 207 ? -23.72890 7.55683 12.46909 1.000 55.88816 186 MET A N 1
ATOM 1364 C CA . MET A 1 207 ? -23.73133 8.94288 12.02980 1.000 51.07271 186 MET A CA 1
ATOM 1365 C C . MET A 1 207 ? -24.75540 9.73904 12.83146 1.000 49.63166 186 MET A C 1
ATOM 1366 O O . MET A 1 207 ? -25.81620 9.22981 13.20464 1.000 53.58269 186 MET A O 1
ATOM 1371 N N . GLY A 1 208 ? -24.42793 11.00646 13.08854 1.000 41.07176 187 GLY A N 1
ATOM 1372 C CA . GLY A 1 208 ? -25.22765 11.79165 14.01654 1.000 44.54474 187 GLY A CA 1
ATOM 1373 C C . GLY A 1 208 ? -26.69488 11.85851 13.63409 1.000 55.22184 187 GLY A C 1
ATOM 1374 O O . GLY A 1 208 ? -27.57879 11.66241 14.47380 1.000 57.05228 187 GLY A O 1
ATOM 1375 N N . PHE A 1 209 ? -26.97745 12.11802 12.35453 1.000 55.07909 188 PHE A N 1
ATOM 1376 C CA . PHE A 1 209 ? -28.36106 12.32639 11.94141 1.000 51.63527 188 PHE A CA 1
ATOM 1377 C C . PHE A 1 209 ? -29.21300 11.07693 12.12081 1.000 57.26410 188 PHE A C 1
ATOM 1378 O O . PHE A 1 209 ? -30.44537 11.17175 12.09931 1.000 57.89022 188 PHE A O 1
ATOM 1386 N N . ASN A 1 210 ? -28.58994 9.91211 12.29218 1.000 59.59006 189 ASN A N 1
ATOM 1387 C CA . ASN A 1 210 ? -29.30638 8.67540 12.57157 1.000 61.73195 189 ASN A CA 1
ATOM 1388 C C . ASN A 1 210 ? -29.68301 8.53312 14.03935 1.000 59.23608 189 ASN A C 1
ATOM 1389 O O . ASN A 1 210 ? -30.00034 7.42153 14.47754 1.000 59.94653 189 ASN A O 1
ATOM 1394 N N . CYS A 1 211 ? -29.65560 9.63124 14.79955 1.000 61.98806 190 CYS A N 1
ATOM 1395 C CA . CYS A 1 211 ? -29.91617 9.55776 16.23429 1.000 56.99830 190 CYS A CA 1
ATOM 1396 C C . CYS A 1 211 ? -31.29167 8.96619 16.52178 1.000 62.51385 190 CYS A C 1
ATOM 1397 O O . CYS A 1 211 ? -31.43377 8.08512 17.37778 1.000 61.85963 190 CYS A O 1
ATOM 1400 N N . GLN A 1 212 ? -32.31972 9.43539 15.80889 1.000 65.72628 191 GLN A N 1
ATOM 1401 C CA . GLN A 1 212 ? -33.67608 8.95416 16.06003 1.000 63.21397 191 GLN A CA 1
ATOM 1402 C C . GLN A 1 212 ? -33.81186 7.46992 15.74196 1.000 66.87458 191 GLN A C 1
ATOM 1403 O O . GLN A 1 212 ? -34.53819 6.74526 16.43229 1.000 72.14000 191 GLN A O 1
ATOM 1409 N N . ILE A 1 213 ? -33.11702 6.99627 14.70476 1.000 64.80371 192 ILE A N 1
ATOM 1410 C CA . ILE A 1 213 ? -33.16472 5.57494 14.37038 1.000 64.65719 192 ILE A CA 1
ATOM 1411 C C . ILE A 1 213 ? -32.68031 4.73586 15.54595 1.000 63.31268 192 ILE A C 1
ATOM 1412 O O . ILE A 1 213 ? -33.19103 3.63747 15.79721 1.000 66.30097 192 ILE A O 1
ATOM 1417 N N . CYS A 1 214 ? -31.68562 5.23448 16.27979 1.000 61.62900 193 CYS A N 1
ATOM 1418 C CA . CYS A 1 214 ? -31.11052 4.52940 17.41608 1.000 64.66381 193 CYS A CA 1
ATOM 1419 C C . CYS A 1 214 ? -31.73705 4.93988 18.74577 1.000 70.21141 193 CYS A C 1
ATOM 1420 O O . CYS A 1 214 ? -31.13760 4.70674 19.80170 1.000 74.15046 193 CYS A O 1
ATOM 1423 N N . GLY A 1 215 ? -32.92436 5.53536 18.71860 1.000 75.89730 194 GLY A N 1
ATOM 1424 C CA . GLY A 1 215 ? -33.63349 5.84859 19.94510 1.000 84.05364 194 GLY A CA 1
ATOM 1425 C C . GLY A 1 215 ? -33.16563 7.08068 20.68855 1.000 81.76845 194 GLY A C 1
ATOM 1426 O O . GLY A 1 215 ? -33.08967 7.06097 21.92360 1.000 89.98674 194 GLY A O 1
ATOM 1427 N N . TYR A 1 216 ? -32.84975 8.15746 19.97529 1.000 65.71686 195 TYR A N 1
ATOM 1428 C CA . TYR A 1 216 ? -32.51912 9.42516 20.60530 1.000 65.49133 195 TYR A CA 1
ATOM 1429 C C . TYR A 1 216 ? -33.34690 10.53901 19.98441 1.000 60.59465 195 TYR A C 1
ATOM 1430 O O . TYR A 1 216 ? -33.65219 10.50179 18.78832 1.000 60.28742 195 TYR A O 1
ATOM 1439 N N . PRO A 1 217 ? -33.70811 11.55555 20.77053 1.000 62.28166 196 PRO A N 1
ATOM 1440 C CA . PRO A 1 217 ? -34.50913 12.64798 20.19762 1.000 61.72835 196 PRO A CA 1
ATOM 1441 C C . PRO A 1 217 ? -33.72390 13.52265 19.23886 1.000 56.00227 196 PRO A C 1
ATOM 1442 O O . PRO A 1 217 ? -34.26965 13.94574 18.21228 1.000 60.62615 196 PRO A O 1
ATOM 1446 N N . ASN A 1 218 ? -32.45786 13.80675 19.54026 1.000 53.08063 197 ASN A N 1
ATOM 1447 C CA . ASN A 1 218 ? -31.61870 14.63272 18.68372 1.000 59.02066 197 ASN A CA 1
ATOM 1448 C C . ASN A 1 218 ? -30.18594 14.11360 18.73891 1.000 56.92975 197 ASN A C 1
ATOM 1449 O O . ASN A 1 218 ? -29.84438 13.25513 19.55627 1.000 54.05966 197 ASN A O 1
ATOM 1454 N N . ALA A 1 219 ? -29.33881 14.65525 17.85803 1.000 60.10956 198 ALA A N 1
ATOM 1455 C CA . ALA A 1 219 ? -27.97590 14.14584 17.72548 1.000 55.60685 198 ALA A CA 1
ATOM 1456 C C . ALA A 1 219 ? -27.13959 14.42823 18.96833 1.000 54.99309 198 ALA A C 1
ATOM 1457 O O . ALA A 1 219 ? -26.30639 13.60083 19.36207 1.000 55.40538 198 ALA A O 1
ATOM 1459 N N . LYS A 1 220 ? -27.34601 15.58530 19.60185 1.000 56.55047 199 LYS A N 1
ATOM 1460 C CA . LYS A 1 220 ? -26.54173 15.93788 20.76826 1.000 52.09233 199 LYS A CA 1
ATOM 1461 C C . LYS A 1 220 ? -26.71807 14.92149 21.88821 1.000 51.11730 199 LYS A C 1
ATOM 1462 O O . LYS A 1 220 ? -25.74432 14.53548 22.54819 1.000 46.75340 199 LYS A O 1
ATOM 1468 N N . GLU A 1 221 ? -27.95660 14.48779 22.12862 1.000 53.55034 200 GLU A N 1
ATOM 1469 C CA . GLU A 1 221 ? -28.19640 13.50742 23.18059 1.000 51.36355 200 GLU A CA 1
ATOM 1470 C C . GLU A 1 221 ? -27.54430 12.17226 22.85206 1.000 49.33487 200 GLU A C 1
ATOM 1471 O O . GLU A 1 221 ? -26.98498 11.51483 23.73845 1.000 52.97722 200 GLU A O 1
ATOM 1477 N N . MET A 1 222 ? -27.59909 11.75278 21.58623 1.000 56.05245 201 MET A N 1
ATOM 1478 C CA . MET A 1 222 ? -26.92816 10.51324 21.21212 1.000 56.89966 201 MET A CA 1
ATOM 1479 C C . MET A 1 222 ? -25.43203 10.61427 21.46613 1.000 53.00654 201 MET A C 1
ATOM 1480 O O . MET A 1 222 ? -24.82151 9.68462 22.00293 1.000 57.31843 201 MET A O 1
ATOM 1485 N N . PHE A 1 223 ? -24.83027 11.74922 21.10833 1.000 52.25599 202 PHE A N 1
ATOM 1486 C CA . PHE A 1 223 ? -23.40867 11.95552 21.36856 1.000 45.99253 202 PHE A CA 1
ATOM 1487 C C . PHE A 1 223 ? -23.10091 11.86760 22.86154 1.000 46.03625 202 PHE A C 1
ATOM 1488 O O . PHE A 1 223 ? -22.23212 11.09152 23.29321 1.000 47.21434 202 PHE A O 1
ATOM 1496 N N . THR A 1 224 ? -23.82608 12.64192 23.67198 1.000 44.59054 203 THR A N 1
ATOM 1497 C CA . THR A 1 224 ? -23.55071 12.66365 25.10500 1.000 49.28991 203 THR A CA 1
ATOM 1498 C C . THR A 1 224 ? -23.68969 11.27300 25.70782 1.000 48.96617 203 THR A C 1
ATOM 1499 O O . THR A 1 224 ? -22.82106 10.82409 26.46456 1.000 55.49981 203 THR A O 1
ATOM 1503 N N . ASP A 1 225 ? -24.77185 10.56499 25.37377 1.000 45.61572 204 ASP A N 1
ATOM 1504 C CA . ASP A 1 225 ? -24.93790 9.21502 25.89749 1.000 41.82033 204 ASP A CA 1
ATOM 1505 C C . ASP A 1 225 ? -23.81042 8.30744 25.42847 1.000 40.84740 204 ASP A C 1
ATOM 1506 O O . ASP A 1 225 ? -23.30588 7.48561 26.20040 1.000 38.78153 204 ASP A O 1
ATOM 1511 N N . PHE A 1 226 ? -23.39852 8.44010 24.16440 1.000 46.26098 205 PHE A N 1
ATOM 1512 C CA . PHE A 1 226 ? -22.26808 7.66243 23.67543 1.000 43.78988 205 PHE A CA 1
ATOM 1513 C C . PHE A 1 226 ? -21.03016 7.91464 24.51657 1.000 45.53048 205 PHE A C 1
ATOM 1514 O O . PHE A 1 226 ? -20.15188 7.04895 24.60878 1.000 43.30623 205 PHE A O 1
ATOM 1522 N N . LEU A 1 227 ? -20.94498 9.08936 25.14198 1.000 43.44139 206 LEU A N 1
ATOM 1523 C CA . LEU A 1 227 ? -19.80216 9.36647 26.00421 1.000 48.03764 206 LEU A CA 1
ATOM 1524 C C . LEU A 1 227 ? -19.76781 8.47996 27.24785 1.000 44.68643 206 LEU A C 1
ATOM 1525 O O . LEU A 1 227 ? -18.72333 8.40316 27.90268 1.000 45.22096 206 LEU A O 1
ATOM 1530 N N . THR A 1 228 ? -20.87359 7.81219 27.59257 1.000 41.27693 207 THR A N 1
ATOM 1531 C CA . THR A 1 228 ? -20.88118 6.98023 28.79407 1.000 38.62746 207 THR A CA 1
ATOM 1532 C C . THR A 1 228 ? -19.99844 5.74845 28.63067 1.000 47.42205 207 THR A C 1
ATOM 1533 O O . THR A 1 228 ? -19.22251 5.41260 29.53256 1.000 65.97923 207 THR A O 1
ATOM 1537 N N . GLY A 1 229 ? -20.10153 5.06216 27.49951 1.000 47.58681 208 GLY A N 1
ATOM 1538 C CA . GLY A 1 229 ? -19.30416 3.86773 27.29032 1.000 42.65994 208 GLY A CA 1
ATOM 1539 C C . GLY A 1 229 ? -19.64704 3.21528 25.96983 1.000 45.48342 208 GLY A C 1
ATOM 1540 O O . GLY A 1 229 ? -20.51097 3.68172 25.21888 1.000 42.41189 208 GLY A O 1
ATOM 1541 N N . GLU A 1 230 ? -18.94053 2.11684 25.69330 1.000 48.42860 209 GLU A N 1
ATOM 1542 C CA . GLU A 1 230 ? -19.14774 1.37969 24.45241 1.000 40.71195 209 GLU A CA 1
ATOM 1543 C C . GLU A 1 230 ? -20.48053 0.63861 24.42749 1.000 43.48061 209 GLU A C 1
ATOM 1544 O O . GLU A 1 230 ? -20.95669 0.27946 23.34380 1.000 49.26926 209 GLU A O 1
ATOM 1550 N N . ARG A 1 231 ? -21.09447 0.40789 25.59124 1.000 47.59917 210 ARG A N 1
ATOM 1551 C CA . ARG A 1 231 ? -22.38456 -0.27412 25.62519 1.000 39.36851 210 ARG A CA 1
ATOM 1552 C C . ARG A 1 231 ? -23.45561 0.53504 24.90904 1.000 40.69195 210 ARG A C 1
ATOM 1553 O O . ARG A 1 231 ? -24.28957 -0.02482 24.18593 1.000 43.70871 210 ARG A O 1
ATOM 1561 N N . ALA A 1 232 ? -23.46792 1.85272 25.12002 1.000 42.01040 211 ALA A N 1
ATOM 1562 C CA . ALA A 1 232 ? -24.42576 2.69186 24.41159 1.000 43.41210 211 ALA A CA 1
ATOM 1563 C C . ALA A 1 232 ? -24.21360 2.58766 22.91008 1.000 46.50454 211 ALA A C 1
ATOM 1564 O O . ALA A 1 232 ? -25.17938 2.52792 22.13926 1.000 46.09787 211 ALA A O 1
ATOM 1566 N N . HIS A 1 233 ? -22.94954 2.55825 22.48037 1.000 45.31574 212 HIS A N 1
ATOM 1567 C CA . HIS A 1 233 ? -22.64235 2.36565 21.06896 1.000 39.06960 212 HIS A CA 1
ATOM 1568 C C . HIS A 1 233 ? -23.23956 1.06023 20.56500 1.000 45.12396 212 HIS A C 1
ATOM 1569 O O . HIS A 1 233 ? -23.88869 1.02300 19.51327 1.000 48.15875 212 HIS A O 1
ATOM 1576 N N . LEU A 1 234 ? -23.02748 -0.02684 21.31144 1.000 43.27200 213 LEU A N 1
ATOM 1577 C CA . LEU A 1 234 ? -23.51958 -1.32992 20.87680 1.000 44.03906 213 LEU A CA 1
ATOM 1578 C C . LEU A 1 234 ? -25.03789 -1.34265 20.77310 1.000 44.73482 213 LEU A C 1
ATOM 1579 O O . LEU A 1 234 ? -25.59675 -1.89250 19.81949 1.000 44.58872 213 LEU A O 1
ATOM 1584 N N . LEU A 1 235 ? -25.72485 -0.75958 21.75583 1.000 44.46937 214 LEU A N 1
ATOM 1585 C CA . LEU A 1 235 ? -27.18568 -0.79201 21.74607 1.000 51.44237 214 LEU A CA 1
ATOM 1586 C C . LEU A 1 235 ? -27.75869 0.09485 20.64300 1.000 46.41507 214 LEU A C 1
ATOM 1587 O O . LEU A 1 235 ? -28.75958 -0.26241 20.00680 1.000 45.00606 214 LEU A O 1
ATOM 1592 N N . ALA A 1 236 ? -27.13571 1.24913 20.38989 1.000 47.53839 215 ALA A N 1
ATOM 1593 C CA . ALA A 1 236 ? -27.54412 2.06103 19.24838 1.000 49.65385 215 ALA A CA 1
ATOM 1594 C C . ALA A 1 236 ? -27.33160 1.30474 17.94381 1.000 53.07829 215 ALA A C 1
ATOM 1595 O O . ALA A 1 236 ? -28.16540 1.37010 17.03374 1.000 42.67102 215 ALA A O 1
ATOM 1597 N N . PHE A 1 237 ? -26.21235 0.58607 17.83467 1.000 53.57941 216 PHE A N 1
ATOM 1598 C CA . PHE A 1 237 ? -25.96247 -0.24636 16.66309 1.000 48.73145 216 PHE A CA 1
ATOM 1599 C C . PHE A 1 237 ? -27.02801 -1.32758 16.52282 1.000 51.05203 216 PHE A C 1
ATOM 1600 O O . PHE A 1 237 ? -27.46291 -1.64764 15.41011 1.000 53.38121 216 PHE A O 1
ATOM 1608 N N . VAL A 1 238 ? -27.44822 -1.91029 17.64577 1.000 49.18141 217 VAL A N 1
ATOM 1609 C CA . VAL A 1 238 ? -28.50099 -2.92252 17.62523 1.000 47.59929 217 VAL A CA 1
ATOM 1610 C C . VAL A 1 238 ? -29.79527 -2.32684 17.08751 1.000 47.00109 217 VAL A C 1
ATOM 1611 O O . VAL A 1 238 ? -30.48017 -2.92770 16.25056 1.000 48.25424 217 VAL A O 1
ATOM 1615 N N . LYS A 1 239 ? -30.15877 -1.14066 17.57804 1.000 49.91755 218 LYS A N 1
ATOM 1616 C CA . LYS A 1 239 ? -31.36846 -0.48497 17.08841 1.000 51.24168 218 LYS A CA 1
ATOM 1617 C C . LYS A 1 239 ? -31.24246 -0.16019 15.60580 1.000 52.73043 218 LYS A C 1
ATOM 1618 O O . LYS A 1 239 ? -32.20775 -0.29082 14.84369 1.000 52.82742 218 LYS A O 1
ATOM 1624 N N . PHE A 1 240 ? -30.05104 0.26247 15.18240 1.000 57.02020 219 PHE A N 1
ATOM 1625 C CA . PHE A 1 240 ? -29.80441 0.54888 13.77409 1.000 54.90483 219 PHE A CA 1
ATOM 1626 C C . PHE A 1 240 ? -30.01806 -0.69360 12.91817 1.000 54.14674 219 PHE A C 1
ATOM 1627 O O . PHE A 1 240 ? -30.63813 -0.62479 11.84984 1.000 50.74549 219 PHE A O 1
ATOM 1635 N N . ILE A 1 241 ? -29.51948 -1.84238 13.38009 1.000 55.79800 220 ILE A N 1
ATOM 1636 C CA . ILE A 1 241 ? -29.74955 -3.09777 12.66855 1.000 51.79596 220 ILE A CA 1
ATOM 1637 C C . ILE A 1 241 ? -31.23679 -3.42088 12.62842 1.000 46.30741 220 ILE A C 1
ATOM 1638 O O . ILE A 1 241 ? -31.77111 -3.83320 11.59227 1.000 51.65679 220 ILE A O 1
ATOM 1643 N N . LYS A 1 242 ? -31.92794 -3.24108 13.75600 1.000 53.73770 221 LYS A N 1
ATOM 1644 C CA . LYS A 1 242 ? -33.36100 -3.51490 13.79911 1.000 52.65991 221 LYS A CA 1
ATOM 1645 C C . LYS A 1 242 ? -34.13440 -2.60296 12.85828 1.000 53.84419 221 LYS A C 1
ATOM 1646 O O . LYS A 1 242 ? -35.22375 -2.96571 12.40190 1.000 52.69909 221 LYS A O 1
ATOM 1652 N N . ALA A 1 243 ? -33.58866 -1.42229 12.55404 1.000 57.23037 222 ALA A N 1
ATOM 1653 C CA . ALA A 1 243 ? -34.26870 -0.50283 11.64704 1.000 49.65002 222 ALA A CA 1
ATOM 1654 C C . ALA A 1 243 ? -34.37551 -1.08583 10.24295 1.000 55.25133 222 ALA A C 1
ATOM 1655 O O . ALA A 1 243 ? -35.39929 -0.91894 9.57046 1.000 52.41816 222 ALA A O 1
ATOM 1657 N N . ASP A 1 244 ? -33.32990 -1.77031 9.78173 1.000 64.63875 223 ASP A N 1
ATOM 1658 C CA . ASP A 1 244 ? -33.32887 -2.40402 8.46387 1.000 62.55951 223 ASP A CA 1
ATOM 1659 C C . ASP A 1 244 ? -33.89294 -3.81062 8.62325 1.000 67.43569 223 ASP A C 1
ATOM 1660 O O . ASP A 1 244 ? -33.21456 -4.71572 9.11691 1.000 69.85418 223 ASP A O 1
ATOM 1665 N N . ALA A 1 245 ? -35.14518 -3.99571 8.20056 1.000 60.91543 224 ALA A N 1
ATOM 1666 C CA . ALA A 1 245 ? -35.80257 -5.28381 8.39262 1.000 59.39624 224 ALA A CA 1
ATOM 1667 C C . ALA A 1 245 ? -35.08808 -6.39022 7.62919 1.000 60.72955 224 ALA A C 1
ATOM 1668 O O . ALA A 1 245 ? -34.93213 -7.50560 8.13885 1.000 56.61506 224 ALA A O 1
ATOM 1670 N N . ASN A 1 246 ? -34.64828 -6.10340 6.40291 1.000 62.88419 225 ASN A N 1
ATOM 1671 C CA . ASN A 1 246 ? -33.96546 -7.12299 5.61474 1.000 60.15971 225 ASN A CA 1
ATOM 1672 C C . ASN A 1 246 ? -32.57681 -7.41827 6.16638 1.000 60.13868 225 ASN A C 1
ATOM 1673 O O . ASN A 1 246 ? -32.14723 -8.57614 6.18360 1.000 56.44271 225 ASN A O 1
ATOM 1678 N N . MET A 1 247 ? -31.85221 -6.38832 6.61053 1.000 57.42637 226 MET A N 1
ATOM 1679 C CA . MET A 1 247 ? -30.55066 -6.62741 7.22839 1.000 59.58965 226 MET A CA 1
ATOM 1680 C C . MET A 1 247 ? -30.69751 -7.40803 8.53221 1.000 62.77050 226 MET A C 1
ATOM 1681 O O . MET A 1 247 ? -29.92521 -8.33941 8.80315 1.000 58.38192 226 MET A O 1
ATOM 1686 N N . TRP A 1 248 ? -31.69019 -7.04736 9.34810 1.000 55.41530 227 TRP A N 1
ATOM 1687 C CA . TRP A 1 248 ? -31.95988 -7.80953 10.56104 1.000 53.60533 227 TRP A CA 1
ATOM 1688 C C . TRP A 1 248 ? -32.29714 -9.25957 10.23010 1.000 53.71010 227 TRP A C 1
ATOM 1689 O O . TRP A 1 248 ? -31.81641 -10.18233 10.89595 1.000 51.13534 227 TRP A O 1
ATOM 1700 N N . LYS A 1 249 ? -33.12433 -9.48091 9.20482 1.000 56.24040 228 LYS A N 1
ATOM 1701 C CA . LYS A 1 249 ? -33.46010 -10.84393 8.80530 1.000 55.32830 228 LYS A CA 1
ATOM 1702 C C . LYS A 1 249 ? -32.21922 -11.60342 8.35236 1.000 56.30518 228 LYS A C 1
ATOM 1703 O O . LYS A 1 249 ? -32.04333 -12.78078 8.68811 1.000 46.72677 228 LYS A O 1
ATOM 1705 N N . ALA A 1 250 ? -31.34531 -10.94452 7.58856 1.000 59.20114 229 ALA A N 1
ATOM 1706 C CA . ALA A 1 250 ? -30.11470 -11.59161 7.15049 1.000 53.64507 229 ALA A CA 1
ATOM 1707 C C . ALA A 1 250 ? -29.26275 -11.99705 8.34411 1.000 49.69912 229 ALA A C 1
ATOM 1708 O O . ALA A 1 250 ? -28.70058 -13.09797 8.37297 1.000 51.20769 229 ALA A O 1
ATOM 1710 N N . LEU A 1 251 ? -29.16042 -11.12192 9.34428 1.000 52.21906 230 LEU A N 1
ATOM 1711 C CA . LEU A 1 251 ? -28.43498 -11.48339 10.55810 1.000 51.86949 230 LEU A CA 1
ATOM 1712 C C . LEU A 1 251 ? -29.09174 -12.67622 11.24883 1.000 54.52294 230 LEU A C 1
ATOM 1713 O O . LEU A 1 251 ? -28.41164 -13.61997 11.67021 1.000 46.56305 230 LEU A O 1
ATOM 1718 N N . LYS A 1 252 ? -30.42292 -12.65355 11.36312 1.000 53.23541 231 LYS A N 1
ATOM 1719 C CA . LYS A 1 252 ? -31.13711 -13.75296 12.00541 1.000 44.05578 231 LYS A CA 1
ATOM 1720 C C . LYS A 1 252 ? -30.90570 -15.06493 11.26577 1.000 50.75171 231 LYS A C 1
ATOM 1721 O O . LYS A 1 252 ? -30.69059 -16.11107 11.88948 1.000 49.26154 231 LYS A O 1
ATOM 1727 N N . ASN A 1 253 ? -30.94022 -15.02786 9.93602 1.000 49.92061 232 ASN A N 1
ATOM 1728 C CA . ASN A 1 253 ? -30.71720 -16.21064 9.11680 1.000 46.73230 232 ASN A CA 1
ATOM 1729 C C . ASN A 1 253 ? -29.24469 -16.57452 8.98703 1.000 53.98826 232 ASN A C 1
ATOM 1730 O O . ASN A 1 253 ? -28.92093 -17.51979 8.25867 1.000 58.77900 232 ASN A O 1
ATOM 1735 N N . LYS A 1 254 ? -28.34945 -15.85706 9.66668 1.000 49.16090 233 LYS A N 1
ATOM 1736 C CA . LYS A 1 254 ? -26.91142 -16.07856 9.52199 1.000 51.03755 233 LYS A CA 1
ATOM 1737 C C . LYS A 1 254 ? -26.50041 -15.99656 8.05558 1.000 56.27057 233 LYS A C 1
ATOM 1738 O O . LYS A 1 254 ? -25.56098 -16.66528 7.61520 1.000 49.57849 233 LYS A O 1
ATOM 1744 N N . ASN A 1 255 ? -27.22163 -15.16961 7.29501 1.000 49.69940 234 ASN A N 1
ATOM 1745 C CA . ASN A 1 255 ? -26.90828 -14.88487 5.89677 1.000 47.65301 234 ASN A CA 1
ATOM 1746 C C . ASN A 1 255 ? -25.80964 -13.82590 5.86518 1.000 49.56304 234 ASN A C 1
ATOM 1747 O O . ASN A 1 255 ? -26.04716 -12.63224 5.66240 1.000 50.41433 234 ASN A O 1
ATOM 1752 N N . TRP A 1 256 ? -24.57333 -14.28543 6.06802 1.000 49.45318 235 TRP A N 1
ATOM 1753 C CA . TRP A 1 256 ? -23.45592 -13.35819 6.20541 1.000 48.11090 235 TRP A CA 1
ATOM 1754 C C . TRP A 1 256 ? -23.29480 -12.49476 4.96151 1.000 46.74885 235 TRP A C 1
ATOM 1755 O O . TRP A 1 256 ? -23.01895 -11.29581 5.06404 1.000 42.04455 235 TRP A O 1
ATOM 1766 N N . ALA A 1 257 ? -23.45471 -13.08512 3.77583 1.000 52.03154 236 ALA A N 1
ATOM 1767 C CA . ALA A 1 257 ? -23.29557 -12.31039 2.55047 1.000 48.75207 236 ALA A CA 1
ATOM 1768 C C . ALA A 1 257 ? -24.33185 -11.19631 2.45536 1.000 49.21787 236 ALA A C 1
ATOM 1769 O O . ALA A 1 257 ? -23.99541 -10.05331 2.12523 1.000 47.50174 236 ALA A O 1
ATOM 1771 N N . GLU A 1 258 ? -25.59626 -11.50404 2.74988 1.000 56.40557 237 GLU A N 1
ATOM 1772 C CA . GLU A 1 258 ? -26.64208 -10.48937 2.65639 1.000 56.11761 237 GLU A CA 1
ATOM 1773 C C . GLU A 1 258 ? -26.43153 -9.38464 3.68470 1.000 58.21064 237 GLU A C 1
ATOM 1774 O O . GLU A 1 258 ? -26.54048 -8.19137 3.36687 1.000 65.36156 237 GLU A O 1
ATOM 1780 N N . PHE A 1 259 ? -26.13702 -9.76677 4.92946 1.000 52.11944 238 PHE A N 1
ATOM 1781 C CA . PHE A 1 259 ? -25.91049 -8.77235 5.97073 1.000 48.28933 238 PHE A CA 1
ATOM 1782 C C . PHE A 1 259 ? -24.72347 -7.88497 5.62225 1.000 47.82477 238 PHE A C 1
ATOM 1783 O O . PHE A 1 259 ? -24.77606 -6.66361 5.80507 1.000 45.42622 238 PHE A O 1
ATOM 1791 N N . ALA A 1 260 ? -23.63759 -8.48450 5.12897 1.000 50.05156 239 ALA A N 1
ATOM 1792 C CA . ALA A 1 260 ? -22.47174 -7.70238 4.73633 1.000 49.33107 239 ALA A CA 1
ATOM 1793 C C . ALA A 1 260 ? -22.80195 -6.76419 3.58481 1.000 53.05938 239 ALA A C 1
ATOM 1794 O O . ALA A 1 260 ? -22.36033 -5.60877 3.56879 1.000 55.11492 239 ALA A O 1
ATOM 1796 N N . ARG A 1 261 ? -23.58145 -7.23962 2.61128 1.000 45.34866 240 ARG A N 1
ATOM 1797 C CA . ARG A 1 261 ? -23.93886 -6.38793 1.48444 1.000 49.55083 240 ARG A CA 1
ATOM 1798 C C . ARG A 1 261 ? -24.75434 -5.18857 1.93916 1.000 49.36270 240 ARG A C 1
ATOM 1799 O O . ARG A 1 261 ? -24.54102 -4.06738 1.46303 1.000 55.80595 240 ARG A O 1
ATOM 1807 N N . ARG A 1 262 ? -25.69919 -5.40345 2.85649 1.000 49.61977 241 ARG A N 1
ATOM 1808 C CA . ARG A 1 262 ? -26.54190 -4.29635 3.29779 1.000 45.13271 241 ARG A CA 1
ATOM 1809 C C . ARG A 1 262 ? -25.82070 -3.35554 4.25545 1.000 47.66687 241 ARG A C 1
ATOM 1810 O O . ARG A 1 262 ? -26.06143 -2.14430 4.21674 1.000 62.16538 241 ARG A O 1
ATOM 1818 N N . TYR A 1 263 ? -24.92623 -3.87096 5.09736 1.000 49.58227 242 TYR A N 1
ATOM 1819 C CA . TYR A 1 263 ? -24.22475 -3.01963 6.05152 1.000 49.47465 242 TYR A CA 1
ATOM 1820 C C . TYR A 1 263 ? -22.90572 -2.49589 5.49242 1.000 52.77891 242 TYR A C 1
ATOM 1821 O O . TYR A 1 263 ? -22.64346 -1.28981 5.54464 1.000 58.71363 242 TYR A O 1
ATOM 1830 N N . ASN A 1 264 ? -22.06546 -3.38831 4.96283 1.000 50.77761 243 ASN A N 1
ATOM 1831 C CA . ASN A 1 264 ? -20.74958 -2.99118 4.47629 1.000 53.79155 243 ASN A CA 1
ATOM 1832 C C . ASN A 1 264 ? -20.77859 -2.38021 3.08072 1.000 53.07620 243 ASN A C 1
ATOM 1833 O O . ASN A 1 264 ? -19.86462 -1.62338 2.73718 1.000 65.37759 243 ASN A O 1
ATOM 1838 N N . GLY A 1 265 ? -21.79471 -2.67783 2.27502 1.000 51.33541 244 GLY A N 1
ATOM 1839 C CA . GLY A 1 265 ? -21.89703 -2.10944 0.95202 1.000 51.35533 244 GLY A CA 1
ATOM 1840 C C . GLY A 1 265 ? -21.70132 -3.12984 -0.15055 1.000 54.16928 244 GLY A C 1
ATOM 1841 O O . GLY A 1 265 ? -21.45935 -4.31487 0.10043 1.000 58.87103 244 GLY A O 1
ATOM 1842 N N . PRO A 1 266 ? -21.80600 -2.68092 -1.40472 1.000 58.52853 245 PRO A N 1
ATOM 1843 C CA . PRO A 1 266 ? -21.71916 -3.62666 -2.53125 1.000 54.44109 245 PRO A CA 1
ATOM 1844 C C . PRO A 1 266 ? -20.39573 -4.36639 -2.61074 1.000 59.80834 245 PRO A C 1
ATOM 1845 O O . PRO A 1 266 ? -20.36752 -5.51386 -3.07301 1.000 66.34139 245 PRO A O 1
ATOM 1849 N N . ALA A 1 267 ? -19.29826 -3.75138 -2.16981 1.000 61.05180 246 ALA A N 1
ATOM 1850 C CA . ALA A 1 267 ? -17.97818 -4.36350 -2.22641 1.000 55.72833 246 ALA A CA 1
ATOM 1851 C C . ALA A 1 267 ? -17.67231 -5.22315 -1.00443 1.000 62.53030 246 ALA A C 1
ATOM 1852 O O . ALA A 1 267 ? -16.49637 -5.44338 -0.69139 1.000 62.23248 246 ALA A O 1
ATOM 1854 N N . TYR A 1 268 ? -18.70165 -5.70911 -0.30722 1.000 57.59728 247 TYR A N 1
ATOM 1855 C CA . TYR A 1 268 ? -18.47088 -6.54444 0.86561 1.000 52.18829 247 TYR A CA 1
ATOM 1856 C C . TYR A 1 268 ? -17.58139 -7.73512 0.53035 1.000 58.13748 247 TYR A C 1
ATOM 1857 O O . TYR A 1 268 ? -16.75302 -8.15407 1.34738 1.000 56.55850 247 TYR A O 1
ATOM 1866 N N . ALA A 1 269 ? -17.73639 -8.29207 -0.67194 1.000 62.00502 248 ALA A N 1
ATOM 1867 C CA . ALA A 1 269 ? -16.91008 -9.42519 -1.07112 1.000 49.65523 248 ALA A CA 1
ATOM 1868 C C . ALA A 1 269 ? -15.44866 -9.02129 -1.20756 1.000 57.96967 248 ALA A C 1
ATOM 1869 O O . ALA A 1 269 ? -14.55162 -9.76538 -0.79427 1.000 60.45969 248 ALA A O 1
ATOM 1871 N N . LYS A 1 270 ? -15.19044 -7.84186 -1.77915 1.000 71.44555 249 LYS A N 1
ATOM 1872 C CA . LYS A 1 270 ? -13.81484 -7.42951 -2.03725 1.000 65.65861 249 LYS 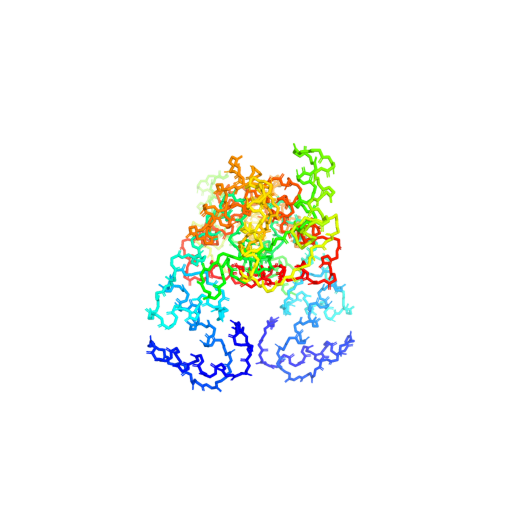A CA 1
ATOM 1873 C C . LYS A 1 270 ? -13.00463 -7.35113 -0.75240 1.000 57.46214 249 LYS A C 1
ATOM 1874 O O . LYS A 1 270 ? -11.77714 -7.49119 -0.78365 1.000 65.90885 249 LYS A O 1
ATOM 1880 N N . ASN A 1 271 ? -13.66632 -7.13362 0.38210 1.000 55.52188 250 ASN A N 1
ATOM 1881 C CA . ASN A 1 271 ? -12.99982 -7.06428 1.67455 1.000 58.94857 250 ASN A CA 1
ATOM 1882 C C . ASN A 1 271 ? -13.25722 -8.29753 2.53053 1.000 56.80618 250 ASN A C 1
ATOM 1883 O O . ASN A 1 271 ? -12.97033 -8.27595 3.73082 1.000 62.90129 250 ASN A O 1
ATOM 1888 N N . GLN A 1 272 ? -13.79654 -9.36802 1.94697 1.000 61.70292 251 GLN A N 1
ATOM 1889 C CA . GLN A 1 272 ? -14.00993 -10.62832 2.65787 1.000 56.60649 251 GLN A CA 1
ATOM 1890 C C . GLN A 1 272 ? -14.86147 -10.43813 3.91064 1.000 60.05392 251 GLN A C 1
ATOM 1891 O O . GLN A 1 272 ? -14.70692 -11.16759 4.89367 1.000 55.67875 251 GLN A O 1
ATOM 1897 N N . TYR A 1 273 ? -15.77101 -9.46121 3.88898 1.000 53.42265 252 TYR A N 1
ATOM 1898 C CA . TYR A 1 273 ? -16.56629 -9.17187 5.07833 1.000 48.91862 252 TYR A CA 1
ATOM 1899 C C . TYR A 1 273 ? -17.43786 -10.36297 5.45709 1.000 49.85294 252 TYR A C 1
ATOM 1900 O O . TYR A 1 273 ? -17.49092 -10.76502 6.62627 1.000 45.66917 252 TYR A O 1
ATOM 1909 N N . ASP A 1 274 ? -18.12652 -10.94628 4.47350 1.000 51.21921 253 ASP A N 1
ATOM 1910 C CA . ASP A 1 274 ? -18.96573 -12.10712 4.74886 1.000 45.30520 253 ASP A CA 1
ATOM 1911 C C . ASP A 1 274 ? -18.12516 -13.29225 5.21057 1.000 46.18487 253 ASP A C 1
ATOM 1912 O O . ASP A 1 274 ? -18.51026 -14.01574 6.13764 1.000 52.25846 253 ASP A O 1
ATOM 1917 N N . THR A 1 275 ? -16.97079 -13.50648 4.57496 1.000 46.78264 254 THR A N 1
ATOM 1918 C CA . THR A 1 275 ? -16.07132 -14.56954 5.01125 1.000 48.09266 254 THR A CA 1
ATOM 1919 C C . THR A 1 275 ? -15.58959 -14.33120 6.43600 1.000 48.96852 254 THR A C 1
ATOM 1920 O O . THR A 1 275 ? -15.50571 -15.26729 7.24109 1.000 45.26377 254 THR A O 1
ATOM 1924 N N . LYS A 1 276 ? -15.24356 -13.08545 6.75848 1.000 52.37129 255 LYS A N 1
ATOM 1925 C CA . LYS A 1 276 ? -14.80569 -12.77691 8.11265 1.000 49.69091 255 LYS A CA 1
ATOM 1926 C C . LYS A 1 276 ? -15.91217 -13.06722 9.11504 1.000 49.72713 255 LYS A C 1
ATOM 1927 O O . LYS A 1 276 ? -15.66355 -13.64820 10.18034 1.000 48.30752 255 LYS A O 1
ATOM 1933 N N . LEU A 1 277 ? -17.14524 -12.67885 8.78349 1.000 44.78636 256 LEU A N 1
ATOM 1934 C CA . LEU A 1 277 ? -18.26803 -12.96114 9.66790 1.000 43.21077 256 LEU A CA 1
ATOM 1935 C C . LEU A 1 277 ? -18.43232 -14.45896 9.86839 1.000 47.05861 256 LEU A C 1
ATOM 1936 O O . LEU A 1 277 ? -18.63458 -14.92710 10.99711 1.000 50.42076 256 LEU A O 1
ATOM 1941 N N . ALA A 1 278 ? -18.34693 -15.22764 8.78075 1.000 46.83487 257 ALA A N 1
ATOM 1942 C CA . ALA A 1 278 ? -18.52130 -16.67249 8.88261 1.000 48.87265 257 ALA A CA 1
ATOM 1943 C C . ALA A 1 278 ? -17.44321 -17.29048 9.76242 1.000 50.73545 257 ALA A C 1
ATOM 1944 O O . ALA A 1 278 ? -17.73633 -18.11173 10.63807 1.000 58.21115 257 ALA A O 1
ATOM 1946 N N . ALA A 1 279 ? -16.18634 -16.89380 9.55269 1.000 46.89923 258 ALA A N 1
ATOM 1947 C CA . ALA A 1 279 ? -15.09718 -17.44395 10.35284 1.000 43.55090 258 ALA A CA 1
ATOM 1948 C C . ALA A 1 279 ? -15.25782 -17.08846 11.82593 1.000 50.15576 258 ALA A C 1
ATOM 1949 O O . ALA A 1 279 ? -15.04958 -17.93561 12.70593 1.000 53.88589 258 ALA A O 1
ATOM 1951 N N . ALA A 1 280 ? -15.62282 -15.83769 12.11736 1.000 49.00506 259 ALA A N 1
ATOM 1952 C CA . ALA A 1 280 ? -15.82417 -15.44457 13.50574 1.000 46.09338 259 ALA A CA 1
ATOM 1953 C C . ALA A 1 280 ? -16.93176 -16.26997 14.14300 1.000 49.15550 259 ALA A C 1
ATOM 1954 O O . ALA A 1 280 ? -16.79475 -16.74571 15.27937 1.000 49.78828 259 ALA A O 1
ATOM 1956 N N . TYR A 1 281 ? -18.03535 -16.46340 13.41867 1.000 48.98382 260 TYR A N 1
ATOM 1957 C CA . TYR A 1 281 ? -19.12001 -17.28083 13.94560 1.000 51.38474 260 TYR A CA 1
ATOM 1958 C C . TYR A 1 281 ? -18.64059 -18.69652 14.23715 1.000 52.17559 260 TYR A C 1
ATOM 1959 O O . TYR A 1 281 ? -18.91626 -19.24903 15.30890 1.000 45.99316 260 TYR A O 1
ATOM 1968 N N . LYS A 1 282 ? -17.91056 -19.30054 13.29413 1.000 50.23466 261 LYS A N 1
ATOM 1969 C CA . LYS A 1 282 ? -17.40572 -20.65138 13.52661 1.000 56.28302 261 LYS A CA 1
ATOM 1970 C C . LYS A 1 282 ? -16.54628 -20.70256 14.78244 1.000 54.38801 261 LYS A C 1
ATOM 1971 O O . LYS A 1 282 ? -16.64099 -21.64943 15.57238 1.000 53.10064 261 LYS A O 1
ATOM 1977 N N . SER A 1 283 ? -15.70977 -19.68490 14.99341 1.000 52.49150 262 SER A N 1
ATOM 1978 C CA . SER A 1 283 ? -14.83963 -19.69892 16.16332 1.000 45.59019 262 SER A CA 1
ATOM 1979 C C . SER A 1 283 ? -15.58931 -19.38937 17.45410 1.000 50.61156 262 SER A C 1
ATOM 1980 O O . SER A 1 283 ? -15.05641 -19.65082 18.53774 1.000 54.00017 262 SER A O 1
ATOM 1983 N N . PHE A 1 284 ? -16.80576 -18.84671 17.37181 1.000 55.13554 263 PHE A N 1
ATOM 1984 C CA . PHE A 1 284 ? -17.59367 -18.54479 18.56362 1.000 52.71898 263 PHE A CA 1
ATOM 1985 C C . PHE A 1 284 ? -18.76123 -19.50426 18.76874 1.000 53.62252 263 PHE A C 1
ATOM 1986 O O . PHE A 1 284 ? -19.63719 -19.22557 19.59409 1.000 56.31124 263 PHE A O 1
ATOM 1994 N N . CYS A 1 285 ? -18.79786 -20.62045 18.04764 1.000 60.64819 264 CYS A N 1
ATOM 1995 C CA . CYS A 1 285 ? -19.90734 -21.56727 18.15118 1.000 59.17920 264 CYS A CA 1
ATOM 1996 C C . CYS A 1 285 ? -20.15293 -22.00412 19.58995 1.000 75.12180 264 CYS A C 1
ATOM 1997 O O . CYS A 1 285 ? -21.04459 -22.81087 19.85483 1.000 90.70657 264 CYS A O 1
ATOM 2000 N N . LEU B 1 25 ? -11.97846 -50.57021 11.46215 1.000 104.47450 4 LEU B N 1
ATOM 2001 C CA . LEU B 1 25 ? -13.39518 -50.52181 11.11549 1.000 116.24738 4 LEU B CA 1
ATOM 2002 C C . LEU B 1 25 ? -13.82534 -49.09676 10.78824 1.000 119.68009 4 LEU B C 1
ATOM 2003 O O . LEU B 1 25 ? -14.41780 -48.85102 9.74025 1.000 127.32187 4 LEU B O 1
ATOM 2005 N N . LYS B 1 26 ? -13.52209 -48.16103 11.68913 1.000 105.46494 5 LYS B N 1
ATOM 2006 C CA . LYS B 1 26 ? -13.82610 -46.74969 11.49910 1.000 88.35853 5 LYS B CA 1
ATOM 2007 C C . LYS B 1 26 ? -12.54695 -45.95218 11.70331 1.000 77.21801 5 LYS B C 1
ATOM 2008 O O . LYS B 1 26 ? -11.65407 -46.36215 12.44960 1.000 83.89031 5 LYS B O 1
ATOM 2014 N N . LEU B 1 27 ? -12.46263 -44.80822 11.02839 1.000 78.59848 6 LEU B N 1
ATOM 2015 C CA . LEU B 1 27 ? -11.24423 -44.00101 11.01674 1.000 82.68290 6 LEU B CA 1
ATOM 2016 C C . LEU B 1 27 ? -11.61619 -42.52500 11.05628 1.000 77.75738 6 LEU B C 1
ATOM 2017 O O . LEU B 1 27 ? -12.17899 -41.99820 10.09176 1.000 70.89261 6 LEU B O 1
ATOM 2022 N N . GLY B 1 28 ? -11.29732 -41.85897 12.16316 1.000 80.80204 7 GLY B N 1
ATOM 2023 C CA . GLY B 1 28 ? -11.57363 -40.45361 12.36945 1.000 72.61488 7 GLY B CA 1
ATOM 2024 C C . GLY B 1 28 ? -10.35081 -39.62707 12.05303 1.000 79.52108 7 GLY B C 1
ATOM 2025 O O . GLY B 1 28 ? -10.14097 -39.22760 10.89223 1.000 89.23373 7 GLY B O 1
ATOM 2026 N N . ASN B 1 29 ? -9.51270 -39.34286 13.04984 1.000 91.23963 8 ASN B N 1
ATOM 2027 C CA . ASN B 1 29 ? -8.31724 -38.52864 12.85207 1.000 89.29375 8 ASN B CA 1
ATOM 2028 C C . ASN B 1 29 ? -7.14414 -39.10507 13.63216 1.000 100.91978 8 ASN B C 1
ATOM 2029 O O . ASN B 1 29 ? -6.35439 -38.37097 14.23610 1.000 85.13743 8 ASN B O 1
ATOM 2034 N N . ARG B 1 30 ? -7.01560 -40.42864 13.62449 1.000 113.33774 9 ARG B N 1
ATOM 2035 C CA . ARG B 1 30 ? -6.00102 -41.13730 14.38907 1.000 102.37688 9 ARG B CA 1
ATOM 2036 C C . ARG B 1 30 ? -4.81411 -41.51310 13.50871 1.000 96.28880 9 ARG B C 1
ATOM 2037 O O . ARG B 1 30 ? -4.89726 -41.53028 12.27841 1.000 102.24724 9 ARG B O 1
ATOM 2045 N N . GLY B 1 31 ? -3.69731 -41.81355 14.16712 1.000 104.30972 10 GLY B N 1
ATOM 2046 C CA . GLY B 1 31 ? -2.52072 -42.34153 13.50576 1.000 103.62061 10 GLY B CA 1
ATOM 2047 C C . GLY B 1 31 ? -2.30710 -43.81385 13.79850 1.000 109.48518 10 GLY B C 1
ATOM 2048 O O . GLY B 1 31 ? -2.05330 -44.19837 14.94360 1.000 132.80616 10 GLY B O 1
ATOM 2049 N N . SER B 1 32 ? -2.41932 -44.64677 12.77019 1.000 95.73961 11 SER B N 1
ATOM 2050 C CA . SER B 1 32 ? -2.45229 -46.09879 12.91447 1.000 102.43818 11 SER B CA 1
ATOM 2051 C C . SER B 1 32 ? -1.96324 -46.69908 11.60024 1.000 107.29116 11 SER B C 1
ATOM 2052 O O . SER B 1 32 ? -1.28279 -46.02108 10.81839 1.000 100.63445 11 SER B O 1
ATOM 2054 N N . GLU B 1 33 ? -2.30054 -47.96483 11.34733 1.000 114.45655 12 GLU B N 1
ATOM 2055 C CA . GLU B 1 33 ? -2.15170 -48.49557 9.99362 1.000 98.37290 12 GLU B CA 1
ATOM 2056 C C . GLU B 1 33 ? -3.29670 -48.04556 9.09774 1.000 112.52153 12 GLU B C 1
ATOM 2057 O O . GLU B 1 33 ? -3.80657 -48.80474 8.27017 1.000 109.17201 12 GLU B O 1
ATOM 2059 N N . VAL B 1 34 ? -3.70196 -46.78456 9.27182 1.000 126.98947 13 VAL B N 1
ATOM 2060 C CA . VAL B 1 34 ? -4.60823 -46.08895 8.37001 1.000 108.92452 13 VAL B CA 1
ATOM 2061 C C . VAL B 1 34 ? -3.98204 -45.85468 7.00678 1.000 106.68309 13 VAL B C 1
ATOM 2062 O O . VAL B 1 34 ? -4.69710 -45.54260 6.04952 1.000 103.49315 13 VAL B O 1
ATOM 2066 N N . LYS B 1 35 ? -2.65384 -45.94745 6.90516 1.000 113.61167 14 LYS B N 1
ATOM 2067 C CA . LYS B 1 35 ? -1.98865 -45.73066 5.62496 1.000 113.86820 14 LYS B CA 1
ATOM 2068 C C . LYS B 1 35 ? -2.64302 -46.53621 4.51127 1.000 119.35429 14 LYS B C 1
ATOM 2069 O O . LYS B 1 35 ? -2.88606 -46.00982 3.41909 1.000 123.91056 14 LYS B O 1
ATOM 2071 N N . SER B 1 36 ? -2.98043 -47.79905 4.78017 1.000 99.17470 15 SER B N 1
ATOM 2072 C CA . SER B 1 36 ? -3.64215 -48.61138 3.76462 1.000 101.55522 15 SER B CA 1
ATOM 2073 C C . SER B 1 36 ? -4.84478 -47.87752 3.18358 1.000 99.70332 15 SER B C 1
ATOM 2074 O O . SER B 1 36 ? -4.98656 -47.76291 1.96054 1.000 101.45436 15 SER B O 1
ATOM 2077 N N . LEU B 1 37 ? -5.70569 -47.34075 4.05112 1.000 93.22664 16 LEU B N 1
ATOM 2078 C CA . LEU B 1 37 ? -6.84373 -46.56076 3.57615 1.000 89.08440 16 LEU B CA 1
ATOM 2079 C C . LEU B 1 37 ? -6.40313 -45.47663 2.60089 1.000 91.67846 16 LEU B C 1
ATOM 2080 O O . LEU B 1 37 ? -6.89687 -45.40437 1.46921 1.000 97.05889 16 LEU B O 1
ATOM 2085 N N . GLN B 1 38 ? -5.44365 -44.64220 3.00627 1.000 90.01871 17 GLN B N 1
ATOM 2086 C CA . GLN B 1 38 ? -4.99613 -43.58793 2.10458 1.000 91.20024 17 GLN B CA 1
ATOM 2087 C C . GLN B 1 38 ? -4.39150 -44.18458 0.84161 1.000 97.26355 17 GLN B C 1
ATOM 2088 O O . GLN B 1 38 ? -4.56752 -43.63861 -0.25430 1.000 95.35966 17 GLN B O 1
ATOM 2094 N N . GLN B 1 39 ? -3.69498 -45.31854 0.96703 1.000 104.68059 18 GLN B N 1
ATOM 2095 C CA . GLN B 1 39 ? -3.22635 -46.01118 -0.22792 1.000 105.40856 18 GLN B CA 1
ATOM 2096 C C . GLN B 1 39 ? -4.39028 -46.27357 -1.17458 1.000 103.90254 18 GLN B C 1
ATOM 2097 O O . GLN B 1 39 ? -4.33153 -45.93107 -2.36139 1.000 112.01523 18 GLN B O 1
ATOM 2103 N N . SER B 1 40 ? -5.48005 -46.84700 -0.65388 1.000 92.28944 19 SER B N 1
ATOM 2104 C CA . SER B 1 40 ? -6.65265 -47.07051 -1.49334 1.000 102.83007 19 SER B CA 1
ATOM 2105 C C . SER B 1 40 ? -7.15288 -45.75530 -2.07302 1.000 90.08048 19 SER B C 1
ATOM 2106 O O . SER B 1 40 ? -7.57237 -45.69668 -3.23503 1.000 89.76747 19 SER B O 1
ATOM 2109 N N . LEU B 1 41 ? -7.09259 -44.68042 -1.28510 1.000 84.24784 20 LEU B N 1
ATOM 2110 C CA . LEU B 1 41 ? -7.48663 -43.37854 -1.80678 1.000 91.25977 20 LEU B CA 1
ATOM 2111 C C . LEU B 1 41 ? -6.60344 -42.98410 -2.98256 1.000 93.15073 20 LEU B C 1
ATOM 2112 O O . LEU B 1 41 ? -7.09812 -42.50001 -4.00862 1.000 98.30278 20 LEU B O 1
ATOM 2117 N N . ASN B 1 42 ? -5.29265 -43.21214 -2.86479 1.000 88.69021 21 ASN B N 1
ATOM 2118 C CA . ASN B 1 42 ? -4.40462 -42.92506 -3.98390 1.000 85.08402 21 ASN B CA 1
ATOM 2119 C C . ASN B 1 42 ? -4.79829 -43.72894 -5.21364 1.000 87.26987 21 ASN B C 1
ATOM 2120 O O . ASN B 1 42 ? -4.56647 -43.28889 -6.34542 1.000 91.49245 21 ASN B O 1
ATOM 2125 N N . LYS B 1 43 ? -5.39834 -44.90459 -5.01242 1.000 88.47342 22 LYS B N 1
ATOM 2126 C CA . LYS B 1 43 ? -5.81151 -45.73842 -6.13329 1.000 88.27824 22 LYS B CA 1
ATOM 2127 C C . LYS B 1 43 ? -7.00460 -45.15910 -6.88162 1.000 89.60066 22 LYS B C 1
ATOM 2128 O O . LYS B 1 43 ? -7.24780 -45.54937 -8.02833 1.000 101.84325 22 LYS B O 1
ATOM 2134 N N . ILE B 1 44 ? -7.74669 -44.24008 -6.27093 1.000 82.12238 23 ILE B N 1
ATOM 2135 C CA . ILE B 1 44 ? -8.94338 -43.68134 -6.88533 1.000 80.20496 23 ILE B CA 1
ATOM 2136 C C . ILE B 1 44 ? -8.74109 -42.21878 -7.27954 1.000 84.44119 23 ILE B C 1
ATOM 2137 O O . ILE B 1 44 ? -9.70614 -41.46274 -7.37496 1.000 88.24964 23 ILE B O 1
ATOM 2142 N N . GLY B 1 45 ? -7.50011 -41.80806 -7.50057 1.000 83.03705 24 GLY B N 1
ATOM 2143 C CA . GLY B 1 45 ? -7.20166 -40.47311 -7.96010 1.000 82.75637 24 GLY B CA 1
ATOM 2144 C C . GLY B 1 45 ? -6.81230 -39.47913 -6.89109 1.000 81.77071 24 GLY B C 1
ATOM 2145 O O . GLY B 1 45 ? -7.13393 -38.29344 -7.02933 1.000 89.13658 24 GLY B O 1
ATOM 2146 N N . PHE B 1 46 ? -6.13692 -39.91681 -5.83361 1.000 80.84425 25 PHE B N 1
ATOM 2147 C CA . PHE B 1 46 ? -5.66970 -39.02938 -4.78291 1.000 85.17384 25 PHE B CA 1
ATOM 2148 C C . PHE B 1 46 ? -4.15352 -39.11068 -4.67183 1.000 92.29809 25 PHE B C 1
ATOM 2149 O O . PHE B 1 46 ? -3.53130 -40.10645 -5.05120 1.000 95.78428 25 PHE B O 1
ATOM 2157 N N . SER B 1 47 ? -3.56366 -38.04074 -4.14365 1.000 99.12975 26 SER B N 1
ATOM 2158 C CA . SER B 1 47 ? -2.11551 -37.95386 -4.01170 1.000 107.00892 26 SER B CA 1
ATOM 2159 C C . SER B 1 47 ? -1.71882 -37.76087 -2.55351 1.000 109.46260 26 SER B C 1
ATOM 2160 O O . SER B 1 47 ? -0.87570 -36.91387 -2.24072 1.000 112.75932 26 SER B O 1
ATOM 2163 N N . LEU B 1 48 ? -2.32107 -38.53740 -1.65639 1.000 100.89875 27 LEU B N 1
ATOM 2164 C CA . LEU B 1 48 ? -1.95543 -38.47018 -0.24955 1.000 100.80439 27 LEU B CA 1
ATOM 2165 C C . LEU B 1 48 ? -0.58486 -39.09874 -0.02067 1.000 99.77942 27 LEU B C 1
ATOM 2166 O O . LEU B 1 48 ? -0.14144 -39.97346 -0.77010 1.000 88.14054 27 LEU B O 1
ATOM 2171 N N . VAL B 1 49 ? 0.08162 -38.64711 1.04540 1.000 99.55745 28 VAL B N 1
ATOM 2172 C CA . VAL B 1 49 ? 1.46915 -39.02100 1.29896 1.000 92.24475 28 VAL B CA 1
ATOM 2173 C C . VAL B 1 49 ? 1.64329 -40.45931 1.75999 1.000 101.18759 28 VAL B C 1
ATOM 2174 O O . VAL B 1 49 ? 2.77547 -40.95454 1.77510 1.000 108.74843 28 VAL B O 1
ATOM 2176 N N . ALA B 1 50 ? 0.56579 -41.14733 2.13711 1.000 110.57193 29 ALA B N 1
ATOM 2177 C CA . ALA B 1 50 ? 0.66470 -42.50971 2.66243 1.000 109.70325 29 ALA B CA 1
ATOM 2178 C C . ALA B 1 50 ? 1.47395 -42.55028 3.95620 1.000 104.55367 29 ALA B C 1
ATOM 2179 O O . ALA B 1 50 ? 2.15639 -43.53502 4.24721 1.000 104.84391 29 ALA B O 1
ATOM 2181 N N . ASP B 1 51 ? 1.39612 -41.47555 4.74303 1.000 105.09220 30 ASP B N 1
ATOM 2182 C CA . ASP B 1 51 ? 2.17841 -41.36597 5.96813 1.000 104.85148 30 ASP B CA 1
ATOM 2183 C C . ASP B 1 51 ? 1.69997 -42.31234 7.06107 1.000 104.96990 30 ASP B C 1
ATOM 2184 O O . ASP B 1 51 ? 2.45425 -42.58331 8.00086 1.000 108.37538 30 ASP B O 1
ATOM 2189 N N . GLY B 1 52 ? 0.47129 -42.81242 6.96893 1.000 106.24780 31 GLY B N 1
ATOM 2190 C CA . GLY B 1 52 ? -0.10738 -43.60276 8.03193 1.000 102.12002 31 GLY B CA 1
ATOM 2191 C C . GLY B 1 52 ? -0.78970 -42.80142 9.11742 1.000 107.00704 31 GLY B C 1
ATOM 2192 O O . GLY B 1 52 ? -1.31522 -43.39758 10.06689 1.000 112.65793 31 GLY B O 1
ATOM 2193 N N . ILE B 1 53 ? -0.78863 -41.47402 9.01641 1.000 103.75753 32 ILE B N 1
ATOM 2194 C CA . ILE B 1 53 ? -1.44854 -40.59511 9.97439 1.000 102.97901 32 ILE B CA 1
ATOM 2195 C C . ILE B 1 53 ? -2.61875 -39.91615 9.27955 1.000 100.07800 32 ILE B C 1
ATOM 2196 O O . ILE B 1 53 ? -2.49337 -39.44609 8.14209 1.000 98.96745 32 ILE B O 1
ATOM 2201 N N . PHE B 1 54 ? -3.76253 -39.87951 9.96259 1.000 100.07014 33 PHE B N 1
ATOM 2202 C CA . PHE B 1 54 ? -4.98127 -39.28246 9.41952 1.000 90.13631 33 PHE B CA 1
ATOM 2203 C C . PHE B 1 54 ? -4.88014 -37.76585 9.55058 1.000 79.18536 33 PHE B C 1
ATOM 2204 O O . PHE B 1 54 ? -5.42709 -37.14475 10.46530 1.000 78.02452 33 PHE B O 1
ATOM 2212 N N . GLY B 1 55 ? -4.16106 -37.16268 8.60390 1.000 93.15543 34 GLY B N 1
ATOM 2213 C CA . GLY B 1 55 ? -3.98583 -35.72751 8.57635 1.000 98.61376 34 GLY B CA 1
ATOM 2214 C C . GLY B 1 55 ? -5.17553 -35.01136 7.96848 1.000 89.31339 34 GLY B C 1
ATOM 2215 O O . GLY B 1 55 ? -6.16822 -35.61290 7.55835 1.000 89.59377 34 GLY B O 1
ATOM 2216 N N . LYS B 1 56 ? -5.06062 -33.68194 7.90435 1.000 79.52426 35 LYS B N 1
ATOM 2217 C CA . LYS B 1 56 ? -6.11636 -32.89210 7.27933 1.000 75.64529 35 LYS B CA 1
ATOM 2218 C C . LYS B 1 56 ? -6.23761 -33.20413 5.79432 1.000 74.48663 35 LYS B C 1
ATOM 2219 O O . LYS B 1 56 ? -7.33255 -33.11224 5.22781 1.000 66.34400 35 LYS B O 1
ATOM 2225 N N . ALA B 1 57 ? -5.13302 -33.58420 5.14916 1.000 74.36183 36 ALA B N 1
ATOM 2226 C CA . ALA B 1 57 ? -5.21706 -34.04048 3.76690 1.000 68.96413 36 ALA B CA 1
ATOM 2227 C C . ALA B 1 57 ? -6.07360 -35.29349 3.66005 1.000 75.08825 36 ALA B C 1
ATOM 2228 O O . ALA B 1 57 ? -6.91494 -35.40703 2.76080 1.000 79.22660 36 ALA B O 1
ATOM 2230 N N . THR B 1 58 ? -5.86995 -36.24936 4.56949 1.000 79.44806 37 THR B N 1
ATOM 2231 C CA . THR B 1 58 ? -6.67098 -37.46863 4.55332 1.000 75.81019 37 THR B CA 1
ATOM 2232 C C . THR B 1 58 ? -8.14053 -37.16446 4.81466 1.000 71.65469 37 THR B C 1
ATOM 2233 O O . THR B 1 58 ? -9.02719 -37.72401 4.15647 1.000 78.22910 37 THR B O 1
ATOM 2237 N N . GLU B 1 59 ? -8.41978 -36.28548 5.77968 1.000 70.22685 38 GLU B N 1
ATOM 2238 C CA . GLU B 1 59 ? -9.80450 -35.92299 6.06046 1.000 70.52058 38 GLU B CA 1
ATOM 2239 C C . GLU B 1 59 ? -10.45060 -35.25686 4.85338 1.000 65.21419 38 GLU B C 1
ATOM 2240 O O . GLU B 1 59 ? -11.61481 -35.52481 4.53489 1.000 65.18545 38 GLU B O 1
ATOM 2246 N N . ASN B 1 60 ? -9.71329 -34.37980 4.17051 1.000 65.31441 39 ASN B N 1
ATOM 2247 C CA . ASN B 1 60 ? -10.26016 -33.73933 2.98050 1.000 66.39963 39 ASN B CA 1
ATOM 2248 C C . ASN B 1 60 ? -10.50801 -34.75551 1.87499 1.000 70.91926 39 ASN B C 1
ATOM 2249 O O . ASN B 1 60 ? -11.49922 -34.65548 1.14462 1.000 73.54208 39 ASN B O 1
ATOM 2254 N N . ALA B 1 61 ? -9.60949 -35.72974 1.72183 1.000 67.74343 40 ALA B N 1
ATOM 2255 C CA . ALA B 1 61 ? -9.82924 -36.77280 0.72605 1.000 65.14678 40 ALA B CA 1
ATOM 2256 C C . ALA B 1 61 ? -11.09340 -37.56285 1.03745 1.000 68.20848 40 ALA B C 1
ATOM 2257 O O . ALA B 1 61 ? -11.89399 -37.85545 0.13944 1.000 67.57609 40 ALA B O 1
ATOM 2259 N N . VAL B 1 62 ? -11.29345 -37.90555 2.31152 1.000 68.72998 41 VAL B N 1
ATOM 2260 C CA . VAL B 1 62 ? -12.49963 -38.62648 2.71063 1.000 65.16994 41 VAL B CA 1
ATOM 2261 C C . VAL B 1 62 ? -13.73957 -37.78463 2.43333 1.000 69.18996 41 VAL B C 1
ATOM 2262 O O . VAL B 1 62 ? -14.76150 -38.29416 1.95223 1.000 69.80689 41 VAL B O 1
ATOM 2266 N N . LYS B 1 63 ? -13.67747 -36.48747 2.74963 1.000 56.61005 42 LYS B N 1
ATOM 2267 C CA . LYS B 1 63 ? -14.81091 -35.60663 2.48427 1.000 56.55336 42 LYS B CA 1
ATOM 2268 C C . LYS B 1 63 ? -15.10941 -35.53721 0.99245 1.000 62.22133 42 LYS B C 1
ATOM 2269 O O . LYS B 1 63 ? -16.27580 -35.50660 0.58459 1.000 60.76264 42 LYS B O 1
ATOM 2275 N N . SER B 1 64 ? -14.06429 -35.50267 0.16276 1.000 68.07932 43 SER B N 1
ATOM 2276 C CA . SER B 1 64 ? -14.26164 -35.50038 -1.28272 1.000 64.75424 43 SER B CA 1
ATOM 2277 C C . SER B 1 64 ? -14.93105 -36.78623 -1.74934 1.000 65.10946 43 SER B C 1
ATOM 2278 O O . SER B 1 64 ? -15.83656 -36.75300 -2.59112 1.000 68.81062 43 SER B O 1
ATOM 2281 N N . VAL B 1 65 ? -14.49329 -37.93208 -1.22107 1.000 69.64987 44 VAL B N 1
ATOM 2282 C CA . VAL B 1 65 ? -15.13115 -39.19818 -1.58310 1.000 77.68755 44 VAL B CA 1
ATOM 2283 C C . VAL B 1 65 ? -16.60450 -39.17766 -1.19928 1.000 66.15070 44 VAL B C 1
ATOM 2284 O O . VAL B 1 65 ? -17.47541 -39.58109 -1.98142 1.000 66.22818 44 VAL B O 1
ATOM 2288 N N . GLN B 1 66 ? -16.90718 -38.70132 0.00789 1.000 61.59867 45 GLN B N 1
ATOM 2289 C CA . GLN B 1 66 ? -18.29531 -38.65633 0.45223 1.000 62.96673 45 GLN B CA 1
ATOM 2290 C C . GLN B 1 66 ? -19.13092 -37.73293 -0.42722 1.000 66.24524 45 GLN B C 1
ATOM 2291 O O . GLN B 1 66 ? -20.26612 -38.06718 -0.78630 1.000 73.34715 45 GLN B O 1
ATOM 2297 N N . ALA B 1 67 ? -18.58801 -36.56628 -0.78561 1.000 61.84187 46 ALA B N 1
ATOM 2298 C CA . ALA B 1 67 ? -19.32371 -35.64303 -1.64471 1.000 64.61258 46 ALA B CA 1
ATOM 2299 C C . ALA B 1 67 ? -19.56735 -36.24456 -3.02340 1.000 64.72748 46 ALA B C 1
ATOM 2300 O O . ALA B 1 67 ? -20.67051 -36.13543 -3.57258 1.000 57.83510 46 ALA B O 1
ATOM 2302 N N . GLY B 1 68 ? -18.55171 -36.89186 -3.59604 1.000 62.65003 47 GLY B N 1
ATOM 2303 C CA . GLY B 1 68 ? -18.72558 -37.50496 -4.90168 1.000 55.09567 47 GLY B CA 1
ATOM 2304 C C . GLY B 1 68 ? -19.73083 -38.63885 -4.88505 1.000 66.37155 47 GLY B C 1
ATOM 2305 O O . GLY B 1 68 ? -20.48860 -38.82329 -5.83989 1.000 81.44028 47 GLY B O 1
ATOM 2306 N N . ALA B 1 69 ? -19.75680 -39.41018 -3.79799 1.000 72.38868 48 ALA B N 1
ATOM 2307 C CA . ALA B 1 69 ? -20.69109 -40.52107 -3.67989 1.000 71.77038 48 ALA B CA 1
ATOM 2308 C C . ALA B 1 69 ? -22.07089 -40.08851 -3.20424 1.000 63.13800 48 ALA B C 1
ATOM 2309 O O . ALA B 1 69 ? -22.99472 -40.90902 -3.20676 1.000 69.37337 48 ALA B O 1
ATOM 2311 N N . GLY B 1 70 ? -22.23580 -38.83337 -2.79850 1.000 59.33859 49 GLY B N 1
ATOM 2312 C CA . GLY B 1 70 ? -23.48032 -38.39259 -2.21245 1.000 62.35952 49 GLY B CA 1
ATOM 2313 C C . GLY B 1 70 ? -23.63662 -38.73016 -0.74862 1.000 62.11279 49 GLY B C 1
ATOM 2314 O O . GLY B 1 70 ? -24.68744 -38.43033 -0.16740 1.000 62.38041 49 GLY B O 1
ATOM 2315 N N . LEU B 1 71 ? -22.62271 -39.32733 -0.13123 1.000 57.87288 50 LEU B N 1
ATOM 2316 C CA . LEU B 1 71 ? -22.72258 -39.76040 1.24864 1.000 57.94034 50 LEU B CA 1
ATOM 2317 C C . LEU B 1 71 ? -22.77399 -38.55618 2.18580 1.000 63.52125 50 LEU B C 1
ATOM 2318 O O . LEU B 1 71 ? -22.54864 -37.40850 1.79062 1.000 65.14703 50 LEU B O 1
ATOM 2323 N N . VAL B 1 72 ? -23.07120 -38.83538 3.45619 1.000 66.38042 51 VAL B N 1
ATOM 2324 C CA . VAL B 1 72 ? -22.97608 -37.80106 4.47527 1.000 61.89621 51 VAL B CA 1
ATOM 2325 C C . VAL B 1 72 ? -21.52429 -37.36481 4.58010 1.000 59.61714 51 VAL B C 1
ATOM 2326 O O . VAL B 1 72 ? -20.62098 -38.19209 4.75739 1.000 64.73285 51 VAL B O 1
ATOM 2330 N N . ILE B 1 73 ? -21.28909 -36.06221 4.46665 1.000 59.49962 52 ILE B N 1
ATOM 2331 C CA . ILE B 1 73 ? -19.93310 -35.52800 4.43364 1.000 58.60074 52 ILE B CA 1
ATOM 2332 C C . ILE B 1 73 ? -19.46981 -35.26188 5.86071 1.000 54.79558 52 ILE B C 1
ATOM 2333 O O . ILE B 1 73 ? -19.90436 -34.30351 6.50373 1.000 52.62719 52 ILE B O 1
ATOM 2338 N N . ASP B 1 74 ? -18.58601 -36.12285 6.35262 1.000 60.79854 53 ASP B N 1
ATOM 2339 C CA . ASP B 1 74 ? -17.94298 -35.96467 7.64545 1.000 55.75095 53 ASP B CA 1
ATOM 2340 C C . ASP B 1 74 ? -16.49626 -36.40627 7.49118 1.000 64.43806 53 ASP B C 1
ATOM 2341 O O . ASP B 1 74 ? -16.14990 -37.14298 6.56484 1.000 65.90703 53 ASP B O 1
ATOM 2346 N N . GLY B 1 75 ? -15.64638 -35.95476 8.40118 1.000 73.31278 54 GLY B N 1
ATOM 2347 C CA . GLY B 1 75 ? -14.26272 -36.36996 8.29559 1.000 84.28817 54 GLY B CA 1
ATOM 2348 C C . GLY B 1 75 ? -14.01782 -37.83195 8.59480 1.000 77.00970 54 GLY B C 1
ATOM 2349 O O . GLY B 1 75 ? -12.86221 -38.26599 8.58640 1.000 75.19393 54 GLY B O 1
ATOM 2350 N N . ILE B 1 76 ? -15.07367 -38.60689 8.83153 1.000 76.62728 55 ILE B N 1
ATOM 2351 C CA . ILE B 1 76 ? -14.96824 -39.97339 9.33319 1.000 73.00465 55 ILE B CA 1
ATOM 2352 C C . ILE B 1 76 ? -15.06465 -40.96139 8.17742 1.000 67.29645 55 ILE B C 1
ATOM 2353 O O . ILE B 1 76 ? -16.03277 -40.94314 7.40789 1.000 65.60720 55 ILE B O 1
ATOM 2358 N N . ALA B 1 77 ? -14.04971 -41.82137 8.05990 1.000 67.44285 56 ALA B N 1
ATOM 2359 C CA . ALA B 1 77 ? -14.00602 -42.89822 7.07058 1.000 74.09028 56 ALA B CA 1
ATOM 2360 C C . ALA B 1 77 ? -14.76939 -44.09480 7.63479 1.000 75.26867 56 ALA B C 1
ATOM 2361 O O . ALA B 1 77 ? -14.19599 -45.06755 8.13320 1.000 69.74179 56 ALA B O 1
ATOM 2363 N N . GLY B 1 78 ? -16.09926 -44.01033 7.55670 1.000 75.27247 57 GLY B N 1
ATOM 2364 C CA . GLY B 1 78 ? -16.95706 -45.06503 8.05855 1.000 73.08366 57 GLY B CA 1
ATOM 2365 C C . GLY B 1 78 ? -17.12017 -46.19411 7.06550 1.000 77.54401 57 GLY B C 1
ATOM 2366 O O . GLY B 1 78 ? -16.64827 -46.13872 5.91030 1.000 76.70489 57 GLY B O 1
ATOM 2367 N N . PRO B 1 79 ? -17.80326 -47.26426 7.50840 1.000 80.86380 58 PRO B N 1
ATOM 2368 C CA . PRO B 1 79 ? -18.09257 -48.35618 6.56780 1.000 71.72322 58 PRO B CA 1
ATOM 2369 C C . PRO B 1 79 ? -18.78859 -47.88596 5.30584 1.000 72.46867 58 PRO B C 1
ATOM 2370 O O . PRO B 1 79 ? -18.55662 -48.45944 4.23619 1.000 65.23829 58 PRO B O 1
ATOM 2374 N N . LYS B 1 80 ? -19.66016 -46.88011 5.39999 1.000 80.52655 59 LYS B N 1
ATOM 2375 C CA . LYS B 1 80 ? -20.28003 -46.33674 4.19570 1.000 75.23312 59 LYS B CA 1
ATOM 2376 C C . LYS B 1 80 ? -19.22227 -45.75393 3.26713 1.000 77.49174 59 LYS B C 1
ATOM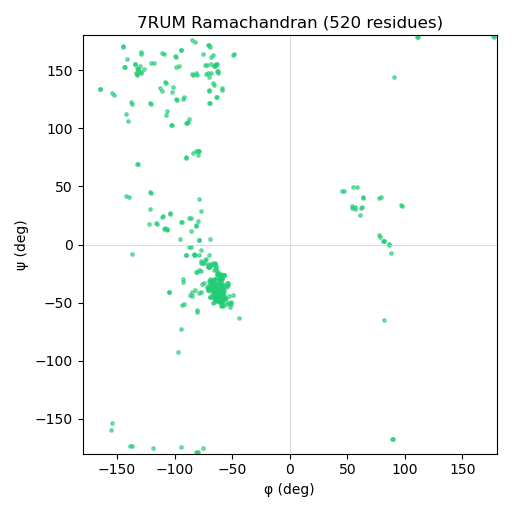 2377 O O . LYS B 1 80 ? -19.19703 -46.04512 2.06342 1.000 76.56510 59 LYS B O 1
ATOM 2383 N N . THR B 1 81 ? -18.31689 -44.94628 3.82485 1.000 74.12354 60 THR B N 1
ATOM 2384 C CA . THR B 1 81 ? -17.22627 -44.38501 3.03684 1.000 74.06091 60 THR B CA 1
ATOM 2385 C C . THR B 1 81 ? -16.32146 -45.48137 2.49035 1.000 73.00759 60 THR B C 1
ATOM 2386 O O . THR B 1 81 ? -15.85245 -45.39717 1.35093 1.000 71.89432 60 THR B O 1
ATOM 2390 N N . PHE B 1 82 ? -16.04703 -46.51120 3.29402 1.000 74.62820 61 PHE B N 1
ATOM 2391 C CA . PHE B 1 82 ? -15.19115 -47.59378 2.81993 1.000 65.32386 61 PHE B CA 1
ATOM 2392 C C . PHE B 1 82 ? -15.82553 -48.32412 1.64424 1.000 68.32314 61 PHE B C 1
ATOM 2393 O O . PHE B 1 82 ? -15.15429 -48.61134 0.64565 1.000 71.49672 61 PHE B O 1
ATOM 2401 N N . TYR B 1 83 ? -17.12151 -48.62619 1.73705 1.000 73.01426 62 TYR B N 1
ATOM 2402 C CA . TYR B 1 83 ? -17.80628 -49.23096 0.60152 1.000 76.40969 62 TYR B CA 1
ATOM 2403 C C . TYR B 1 83 ? -17.73554 -48.31725 -0.61159 1.000 79.46055 62 TYR B C 1
ATOM 2404 O O . TYR B 1 83 ? -17.56054 -48.78473 -1.74185 1.000 78.64337 62 TYR B O 1
ATOM 2413 N N . ALA B 1 84 ? -17.88749 -47.00825 -0.39594 1.000 80.86922 63 ALA B N 1
ATOM 2414 C CA . ALA B 1 84 ? -17.78427 -46.06377 -1.50254 1.000 72.94238 63 ALA B CA 1
ATOM 2415 C C . ALA B 1 84 ? -16.40288 -46.11308 -2.14424 1.000 77.63699 63 ALA B C 1
ATOM 2416 O O . ALA B 1 84 ? -16.27824 -46.00047 -3.36918 1.000 87.41172 63 ALA B O 1
ATOM 2418 N N . ILE B 1 85 ? -15.34948 -46.26918 -1.33617 1.000 78.12201 64 ILE B N 1
ATOM 2419 C CA . ILE B 1 85 ? -13.99876 -46.32141 -1.89416 1.000 72.72907 64 ILE B CA 1
ATOM 2420 C C . ILE B 1 85 ? -13.86248 -47.54491 -2.78640 1.000 80.72704 64 ILE B C 1
ATOM 2421 O O . ILE B 1 85 ? -13.37068 -47.46278 -3.91836 1.000 85.14778 64 ILE B O 1
ATOM 2426 N N . ARG B 1 86 ? -14.30185 -48.69776 -2.29245 1.000 84.01899 65 ARG B N 1
ATOM 2427 C CA . ARG B 1 86 ? -14.51887 -49.80828 -3.19516 1.000 82.56253 65 ARG B CA 1
ATOM 2428 C C . ARG B 1 86 ? -15.73061 -49.47025 -4.05592 1.000 89.61551 65 ARG B C 1
ATOM 2429 O O . ARG B 1 86 ? -16.41103 -48.46698 -3.83764 1.000 110.31943 65 ARG B O 1
ATOM 2431 N N . ASN B 1 87 ? -16.00091 -50.28792 -5.06082 1.000 83.15235 66 ASN B N 1
ATOM 2432 C CA . ASN B 1 87 ? -17.11788 -49.99262 -5.95219 1.000 104.69350 66 ASN B CA 1
ATOM 2433 C C . ASN B 1 87 ? -16.91420 -48.65489 -6.66753 1.000 103.51611 66 ASN B C 1
ATOM 2434 O O . ASN B 1 87 ? -17.87850 -47.99725 -7.06661 1.000 108.85950 66 ASN B O 1
ATOM 2439 N N . ALA B 1 88 ? -15.65572 -48.24031 -6.81775 1.000 96.80686 67 ALA B N 1
ATOM 2440 C CA . ALA B 1 88 ? -15.27199 -47.12909 -7.69134 1.000 101.38649 67 ALA B CA 1
ATOM 2441 C C . ALA B 1 88 ? -16.03435 -45.84129 -7.37444 1.000 101.37315 67 ALA B C 1
ATOM 2442 O O . ALA B 1 88 ? -16.59356 -45.18787 -8.25787 1.000 102.47582 67 ALA B O 1
ATOM 2444 N N . GLY B 1 89 ? -16.05764 -45.47022 -6.09750 1.000 101.77410 68 GLY B N 1
ATOM 2445 C CA . GLY B 1 89 ? -16.61524 -44.18399 -5.72712 1.000 97.66232 68 GLY B CA 1
ATOM 2446 C C . GLY B 1 89 ? -18.12392 -44.10917 -5.69394 1.000 95.55837 68 GLY B C 1
ATOM 2447 O O . GLY B 1 89 ? -18.66909 -43.00973 -5.54331 1.000 91.22888 68 GLY B O 1
ATOM 2448 N N . ASP B 1 90 ? -18.81417 -45.23443 -5.84092 1.000 108.82474 69 ASP B N 1
ATOM 2449 C CA . ASP B 1 90 ? -20.26796 -45.28775 -5.80746 1.000 109.81604 69 ASP B CA 1
ATOM 2450 C C . ASP B 1 90 ? -20.72885 -45.79896 -4.44900 1.000 105.06924 69 ASP B C 1
ATOM 2451 O O . ASP B 1 90 ? -20.17943 -46.76969 -3.91902 1.000 101.99358 69 ASP B O 1
ATOM 2456 N N . ALA B 1 91 ? -21.73476 -45.13743 -3.88733 1.000 95.03000 70 ALA B N 1
ATOM 2457 C CA . ALA B 1 91 ? -22.25114 -45.47849 -2.57163 1.000 87.84571 70 ALA B CA 1
ATOM 2458 C C . ALA B 1 91 ? -23.46864 -46.38568 -2.68879 1.000 83.80598 70 ALA B C 1
ATOM 2459 O O . ALA B 1 91 ? -24.18471 -46.37243 -3.69313 1.000 81.96468 70 ALA B O 1
ATOM 2461 N N . HIS B 1 92 ? -23.69396 -47.17778 -1.64333 1.000 90.46256 71 HIS B N 1
ATOM 2462 C CA . HIS B 1 92 ? -24.84031 -48.07488 -1.61620 1.000 83.80493 71 HIS B CA 1
ATOM 2463 C C . HIS B 1 92 ? -26.13926 -47.27882 -1.57792 1.000 80.11014 71 HIS B C 1
ATOM 2464 O O . HIS B 1 92 ? -26.26303 -46.29313 -0.84594 1.000 84.05692 71 HIS B O 1
ATOM 2471 N N . GLN B 1 93 ? -27.11889 -47.72207 -2.37063 1.000 80.70294 72 GLN B N 1
ATOM 2472 C CA . GLN B 1 93 ? -28.36475 -46.97233 -2.49681 1.000 87.63299 72 GLN B CA 1
ATOM 2473 C C . GLN B 1 93 ? -29.11876 -46.89617 -1.17425 1.000 86.4286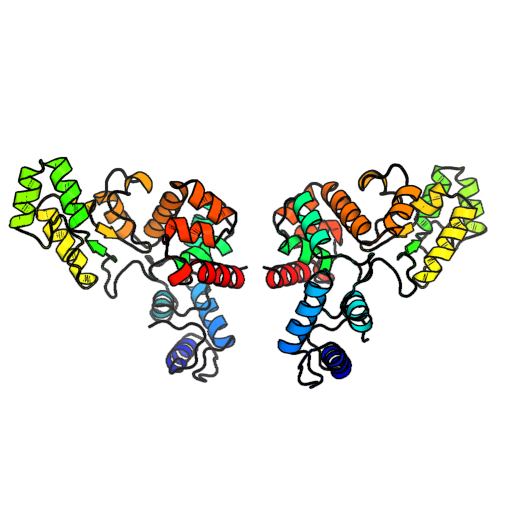5 72 GLN B C 1
ATOM 2474 O O . GLN B 1 93 ? -29.89719 -45.95980 -0.95862 1.000 88.47321 72 GLN B O 1
ATOM 2476 N N . GLU B 1 94 ? -28.90573 -47.85911 -0.27936 1.000 81.08761 73 GLU B N 1
ATOM 2477 C CA . GLU B 1 94 ? -29.56643 -47.86321 1.01960 1.000 81.42637 73 GLU B CA 1
ATOM 2478 C C . GLU B 1 94 ? -28.80596 -47.07078 2.07454 1.000 80.21313 73 GLU B C 1
ATOM 2479 O O . GLU B 1 94 ? -29.28452 -46.95901 3.20704 1.000 72.27941 73 GLU B O 1
ATOM 2485 N N . HIS B 1 95 ? -27.64397 -46.52300 1.73186 1.000 82.82678 74 HIS B N 1
ATOM 2486 C CA . HIS B 1 95 ? -26.82654 -45.77895 2.67845 1.000 72.65809 74 HIS B CA 1
ATOM 2487 C C . HIS B 1 95 ? -27.31157 -44.34224 2.83442 1.000 70.65022 74 HIS B C 1
ATOM 2488 O O . HIS B 1 95 ? -27.81455 -43.72384 1.89154 1.000 69.72626 74 HIS B O 1
ATOM 2495 N N . LEU B 1 96 ? -27.14469 -43.81353 4.04585 1.000 69.48829 75 LEU B N 1
ATOM 2496 C CA . LEU B 1 96 ? -27.60368 -42.46648 4.35799 1.000 66.93222 75 LEU B CA 1
ATOM 2497 C C . LEU B 1 96 ? -26.75136 -41.42946 3.63672 1.000 65.12176 75 LEU B C 1
ATOM 2498 O O . LEU B 1 96 ? -25.51761 -41.48873 3.67000 1.000 65.02102 75 LEU B O 1
ATOM 2503 N N . THR B 1 97 ? -27.41334 -40.47576 2.98863 1.000 63.58816 76 THR B N 1
ATOM 2504 C CA . THR B 1 97 ? -26.75273 -39.45646 2.18831 1.000 66.85680 76 THR B CA 1
ATOM 2505 C C . THR B 1 97 ? -26.87952 -38.09369 2.85423 1.000 63.30106 76 THR B C 1
ATOM 2506 O O . THR B 1 97 ? -27.69991 -37.88912 3.75198 1.000 58.31664 76 THR B O 1
ATOM 2510 N N . GLU B 1 98 ? -26.05188 -37.15458 2.38951 1.000 62.39145 77 GLU B N 1
ATOM 2511 C CA . GLU B 1 98 ? -26.15750 -35.77662 2.85906 1.000 60.26937 77 GLU B CA 1
ATOM 2512 C C . GLU B 1 98 ? -27.54309 -35.20688 2.58177 1.000 62.83476 77 GLU B C 1
ATOM 2513 O O . GLU B 1 98 ? -28.08753 -34.45537 3.39945 1.000 53.92613 77 GLU B O 1
ATOM 2519 N N . ALA B 1 99 ? -28.12005 -35.53622 1.42127 1.000 66.89918 78 ALA B N 1
ATOM 2520 C CA . ALA B 1 99 ? -29.47103 -35.07924 1.10941 1.000 56.95221 78 ALA B CA 1
ATOM 2521 C C . ALA B 1 99 ? -30.47257 -35.58115 2.14127 1.000 65.21466 78 ALA B C 1
ATOM 2522 O O . ALA B 1 99 ? -31.39747 -34.85424 2.52477 1.000 62.11840 78 ALA B O 1
ATOM 2524 N N . ASP B 1 100 ? -30.30635 -36.82317 2.60322 1.000 64.44033 79 ASP B N 1
ATOM 2525 C CA . ASP B 1 100 ? -31.18449 -37.34304 3.64651 1.000 60.20176 79 ASP B CA 1
ATOM 2526 C C . ASP B 1 100 ? -31.11447 -36.47278 4.89407 1.000 60.42712 79 ASP B C 1
ATOM 2527 O O . ASP B 1 100 ? -32.14261 -36.12622 5.48592 1.000 60.06131 79 ASP B O 1
ATOM 2532 N N . LEU B 1 101 ? -29.89965 -36.11295 5.31127 1.000 63.42747 80 LEU B N 1
ATOM 2533 C CA . LEU B 1 101 ? -29.74034 -35.29366 6.50682 1.000 57.93157 80 LEU B CA 1
ATOM 2534 C C . LEU B 1 101 ? -30.30588 -33.89312 6.30351 1.000 61.19203 80 LEU B C 1
ATOM 2535 O O . LEU B 1 101 ? -30.90284 -33.32000 7.22212 1.000 59.20385 80 LEU B O 1
ATOM 2540 N N . VAL B 1 102 ? -30.11963 -33.31932 5.11424 1.000 61.47970 81 VAL B N 1
ATOM 2541 C CA . VAL B 1 102 ? -30.68381 -32.00107 4.83494 1.000 60.82470 81 VAL B CA 1
ATOM 2542 C C . VAL B 1 102 ? -32.20304 -32.05289 4.93010 1.000 63.88325 81 VAL B C 1
ATOM 2543 O O . VAL B 1 102 ? -32.84079 -31.17408 5.52326 1.000 62.67583 81 VAL B O 1
ATOM 2547 N N . ASP B 1 103 ? -32.80470 -33.08977 4.34428 1.000 60.86930 82 ASP B N 1
ATOM 2548 C CA . ASP B 1 103 ? -34.25297 -33.23771 4.41151 1.000 57.06215 82 ASP B CA 1
ATOM 2549 C C . ASP B 1 103 ? -34.72117 -33.42519 5.84740 1.000 54.74288 82 ASP B C 1
ATOM 2550 O O . ASP B 1 103 ? -35.75308 -32.87579 6.24579 1.000 60.87469 82 ASP B O 1
ATOM 2555 N N . ALA B 1 104 ? -33.99064 -34.22137 6.63260 1.000 55.36327 83 ALA B N 1
ATOM 2556 C CA . ALA B 1 104 ? -34.37141 -34.43558 8.02530 1.000 55.81769 83 ALA B CA 1
ATOM 2557 C C . ALA B 1 104 ? -34.30430 -33.13866 8.81800 1.000 57.23833 83 ALA B C 1
ATOM 2558 O O . ALA B 1 104 ? -35.21355 -32.83043 9.59929 1.000 56.91180 83 ALA B O 1
ATOM 2560 N N . ALA B 1 105 ? -33.23286 -32.36343 8.62696 1.000 60.08946 84 ALA B N 1
ATOM 2561 C CA . ALA B 1 105 ? -33.11698 -31.07675 9.30439 1.000 55.76694 84 ALA B CA 1
ATOM 2562 C C . ALA B 1 105 ? -34.24730 -30.14525 8.89249 1.000 56.04727 84 ALA B C 1
ATOM 2563 O O . ALA B 1 105 ? -34.81715 -29.43843 9.73181 1.000 54.70821 84 ALA B O 1
ATOM 2565 N N . ARG B 1 106 ? -34.58719 -30.13260 7.60107 1.000 61.49705 85 ARG B N 1
ATOM 2566 C CA . ARG B 1 106 ? -35.71287 -29.32850 7.13675 1.000 64.58461 85 ARG B CA 1
ATOM 2567 C C . ARG B 1 106 ? -37.00091 -29.74328 7.83773 1.000 64.13510 85 ARG B C 1
ATOM 2568 O O . ARG B 1 106 ? -37.73506 -28.90104 8.36838 1.000 61.99532 85 ARG B O 1
ATOM 2576 N N . GLU B 1 107 ? -37.28380 -31.04800 7.85925 1.000 64.69992 86 GLU B N 1
ATOM 2577 C CA . GLU B 1 107 ? -38.50499 -31.53419 8.49064 1.000 68.09276 86 GLU B CA 1
ATOM 2578 C C . GLU B 1 107 ? -38.53091 -31.20442 9.97446 1.000 67.41161 86 GLU B C 1
ATOM 2579 O O . GLU B 1 107 ? -39.60906 -31.01729 10.54972 1.000 68.24710 86 GLU B O 1
ATOM 2585 N N . LEU B 1 108 ? -37.36170 -31.12607 10.60817 1.000 66.72470 87 LEU B N 1
ATOM 2586 C CA . LEU B 1 108 ? -37.27557 -30.76928 12.01715 1.000 57.31265 87 LEU B CA 1
ATOM 2587 C C . LEU B 1 108 ? -37.14552 -29.26985 12.24697 1.000 59.05020 87 LEU B C 1
ATOM 2588 O O . LEU B 1 108 ? -37.24126 -28.82711 13.39727 1.000 60.77169 87 LEU B O 1
ATOM 2593 N N . GLY B 1 109 ? -36.94236 -28.48393 11.19368 1.000 59.21983 88 GLY B N 1
ATOM 2594 C CA . GLY B 1 109 ? -36.77496 -27.04685 11.35735 1.000 59.46918 88 GLY B CA 1
ATOM 2595 C C . GLY B 1 109 ? -35.54996 -26.65592 12.15531 1.000 52.39153 88 GLY B C 1
ATOM 2596 O O . GLY B 1 109 ? -35.61598 -25.73836 12.98287 1.000 55.30150 88 GLY B O 1
ATOM 2597 N N . VAL B 1 110 ? -34.42778 -27.33692 11.92870 1.000 49.75904 89 VAL B N 1
ATOM 2598 C CA . VAL B 1 110 ? -33.17277 -27.04569 12.60499 1.000 55.92275 89 VAL B CA 1
ATOM 2599 C C . VAL B 1 110 ? -32.07658 -26.90998 11.55682 1.000 58.36291 89 VAL B C 1
ATOM 2600 O O . VAL B 1 110 ? -32.23974 -27.29579 10.39909 1.000 59.38410 89 VAL B O 1
ATOM 2604 N N . GLU B 1 111 ? -30.94609 -26.35232 11.98157 1.000 60.11738 90 GLU B N 1
ATOM 2605 C CA . GLU B 1 111 ? -29.81073 -26.21299 11.08424 1.000 56.90415 90 GLU B CA 1
ATOM 2606 C C . GLU B 1 111 ? -29.28217 -27.58514 10.69304 1.000 64.29847 90 GLU B C 1
ATOM 2607 O O . GLU B 1 111 ? -29.43553 -28.56762 11.42369 1.000 64.02498 90 GLU B O 1
ATOM 2613 N N . LEU B 1 112 ? -28.65270 -27.64733 9.51921 1.000 70.47748 91 LEU B N 1
ATOM 2614 C CA . LEU B 1 112 ? -28.04319 -28.90038 9.09281 1.000 63.45028 91 LEU B CA 1
ATOM 2615 C C . LEU B 1 112 ? -27.00257 -29.37459 10.09667 1.000 62.20784 91 LEU B C 1
ATOM 2616 O O . LEU B 1 112 ? -26.83048 -30.58304 10.28560 1.000 58.35604 91 LEU B O 1
ATOM 2621 N N . ALA B 1 113 ? -26.29463 -28.44320 10.74132 1.000 60.60403 92 ALA B N 1
ATOM 2622 C CA . ALA B 1 113 ? -25.27230 -28.83182 11.70752 1.000 57.13408 92 ALA B CA 1
ATOM 2623 C C . ALA B 1 113 ? -25.87934 -29.59170 12.88195 1.000 63.98927 92 ALA B C 1
ATOM 2624 O O . ALA B 1 113 ? -25.30766 -30.58187 13.34972 1.000 68.78076 92 ALA B O 1
ATOM 2626 N N . SER B 1 114 ? -27.03140 -29.13675 13.38162 1.000 65.90724 93 SER B N 1
ATOM 2627 C CA . SER B 1 114 ? -27.70457 -29.85035 14.46445 1.000 61.30386 93 SER B CA 1
ATOM 2628 C C . SER B 1 114 ? -28.09708 -31.25814 14.03032 1.000 63.52127 93 SER B C 1
ATOM 2629 O O . SER B 1 114 ? -27.90435 -32.22960 14.77445 1.000 59.46127 93 SER B O 1
ATOM 2632 N N . MET B 1 115 ? -28.66181 -31.38324 12.82439 1.000 62.44348 94 MET B N 1
ATOM 2633 C CA . MET B 1 115 ? -29.03573 -32.69688 12.30859 1.000 58.75527 94 MET B CA 1
ATOM 2634 C C . MET B 1 115 ? -27.82331 -33.60829 12.21581 1.000 59.06368 94 MET B C 1
ATOM 2635 O O . MET B 1 115 ? -27.88074 -34.77691 12.61671 1.000 59.45494 94 MET B O 1
ATOM 2640 N N . LYS B 1 116 ? -26.71216 -33.08338 11.69600 1.000 54.47168 95 LYS B N 1
ATOM 2641 C CA . LYS B 1 116 ? -25.50476 -33.88493 11.55005 1.000 55.36373 95 LYS B CA 1
ATOM 2642 C C . LYS B 1 116 ? -24.95223 -34.29755 12.90489 1.000 54.41713 95 LYS B C 1
ATOM 2643 O O . LYS B 1 116 ? -24.49981 -35.43317 13.07450 1.000 59.45625 95 LYS B O 1
ATOM 2649 N N . ALA B 1 117 ? -24.98868 -33.39370 13.88344 1.000 52.00005 96 ALA B N 1
ATOM 2650 C CA . ALA B 1 117 ? -24.51059 -33.73066 15.21776 1.000 51.30316 96 ALA B CA 1
ATOM 2651 C C . ALA B 1 117 ? -25.35043 -34.84122 15.83348 1.000 57.61233 96 ALA B C 1
ATOM 2652 O O . ALA B 1 117 ? -24.81449 -35.82308 16.36663 1.000 61.56972 96 ALA B O 1
ATOM 2654 N N . VAL B 1 118 ? -26.67675 -34.70172 15.77295 1.000 53.10270 97 VAL B N 1
ATOM 2655 C CA . VAL B 1 118 ? -27.54233 -35.71283 16.37272 1.000 50.35594 97 VAL B CA 1
ATOM 2656 C C . VAL B 1 118 ? -27.37162 -37.04865 15.66334 1.000 53.58836 97 VAL B C 1
ATOM 2657 O O . VAL B 1 118 ? -27.31614 -38.10272 16.30455 1.000 52.69580 97 VAL B O 1
ATOM 2661 N N . ASN B 1 119 ? -27.29339 -37.03291 14.33162 1.000 55.88794 98 ASN B N 1
ATOM 2662 C CA . ASN B 1 119 ? -27.05375 -38.27016 13.59602 1.000 51.93280 98 ASN B CA 1
ATOM 2663 C C . ASN B 1 119 ? -25.73729 -38.90982 14.01691 1.000 52.46163 98 ASN B C 1
ATOM 2664 O O . ASN B 1 119 ? -25.67393 -40.11530 14.28452 1.000 54.59491 98 ASN B O 1
ATOM 2669 N N . GLN B 1 120 ? -24.67127 -38.11066 14.08242 1.000 53.98142 99 GLN B N 1
ATOM 2670 C CA . GLN B 1 120 ? -23.35439 -38.64285 14.40459 1.000 56.15738 99 GLN B CA 1
ATOM 2671 C C . GLN B 1 120 ? -23.33821 -39.26412 15.79158 1.000 57.09963 99 GLN B C 1
ATOM 2672 O O . GLN B 1 120 ? -22.70607 -40.30447 16.00477 1.000 62.75371 99 GLN B O 1
ATOM 2678 N N . VAL B 1 121 ? -24.02071 -38.63660 16.75093 1.000 55.86028 100 VAL B N 1
ATOM 2679 C CA . VAL B 1 121 ? -23.92068 -39.09271 18.13416 1.000 55.38307 100 VAL B CA 1
ATOM 2680 C C . VAL B 1 121 ? -24.89115 -40.23570 18.41313 1.000 55.35176 100 VAL B C 1
ATOM 2681 O O . VAL B 1 121 ? -24.52711 -41.22999 19.05130 1.000 62.03405 100 VAL B O 1
ATOM 2685 N N . GLU B 1 122 ? -26.13286 -40.12096 17.94509 1.000 50.67908 101 GLU B N 1
ATOM 2686 C CA . GLU B 1 122 ? -27.19833 -41.02231 18.36669 1.000 56.07340 101 GLU B CA 1
ATOM 2687 C C . GLU B 1 122 ? -27.37633 -42.22439 17.45106 1.000 59.11067 101 GLU B C 1
ATOM 2688 O O . GLU B 1 122 ? -27.79859 -43.28789 17.92164 1.000 63.41592 101 GLU B O 1
ATOM 2694 N N . SER B 1 123 ? -27.06934 -42.09131 16.16226 1.000 55.71798 102 SER B N 1
ATOM 2695 C CA . SER B 1 123 ? -27.24525 -43.21541 15.25507 1.000 53.15773 102 SER B CA 1
ATOM 2696 C C . SER B 1 123 ? -26.30408 -44.34961 15.64164 1.000 62.41885 102 SER B C 1
ATOM 2697 O O . SER B 1 123 ? -25.25074 -44.13721 16.24935 1.000 68.97746 102 SER B O 1
ATOM 2700 N N . ARG B 1 124 ? -26.69824 -45.56939 15.28149 1.000 54.83222 103 ARG B N 1
ATOM 2701 C CA . ARG B 1 124 ? -25.86780 -46.75081 15.46625 1.000 55.06947 103 ARG B CA 1
ATOM 2702 C C . ARG B 1 124 ? -24.79045 -46.89749 14.39808 1.000 60.56341 103 ARG B C 1
ATOM 2703 O O . ARG B 1 124 ? -24.28066 -48.00597 14.19476 1.000 67.58755 103 ARG B O 1
ATOM 2711 N N . GLY B 1 125 ? -24.44044 -45.81492 13.71002 1.000 59.91886 104 GLY B N 1
ATOM 2712 C CA . GLY B 1 125 ? -23.45955 -45.87742 12.64642 1.000 60.03715 104 GLY B CA 1
ATOM 2713 C C . GLY B 1 125 ? -24.05289 -46.35540 11.34032 1.000 63.03031 104 GLY B C 1
ATOM 2714 O O . GLY B 1 125 ? -24.09931 -45.60507 10.36159 1.000 68.24571 104 GLY B O 1
ATOM 2715 N N . THR B 1 126 ? -24.51001 -47.60372 11.30896 1.000 62.39961 105 THR B N 1
ATOM 2716 C CA . THR B 1 126 ? -25.10242 -48.17535 10.11199 1.000 59.29278 105 THR B CA 1
ATOM 2717 C C . THR B 1 126 ? -26.40677 -48.86922 10.47703 1.000 58.05925 105 THR B C 1
ATOM 2718 O O . THR B 1 126 ? -26.54313 -49.44419 11.56027 1.000 63.16299 105 THR B O 1
ATOM 2722 N N . GLY B 1 127 ? -27.36607 -48.81219 9.55413 1.000 57.91084 106 GLY B N 1
ATOM 2723 C CA . GLY B 1 127 ? -28.66746 -49.41802 9.76569 1.000 58.07391 106 GLY B CA 1
ATOM 2724 C C . GLY B 1 127 ? -28.74828 -50.89866 9.48191 1.000 60.43591 106 GLY B C 1
ATOM 2725 O O . GLY B 1 127 ? -29.77116 -51.51976 9.78736 1.000 57.99109 106 GLY B O 1
ATOM 2726 N N . PHE B 1 128 ? -27.70013 -51.47820 8.90477 1.000 62.16623 107 PHE B N 1
ATOM 2727 C CA . PHE B 1 128 ? -27.69029 -52.88188 8.52985 1.000 58.39549 107 PHE B CA 1
ATOM 2728 C C . PHE B 1 128 ? -26.37838 -53.51157 8.97234 1.000 65.97742 107 PHE B C 1
ATOM 2729 O O . PHE B 1 128 ? -25.36016 -52.82903 9.11993 1.000 62.53708 107 PHE B O 1
ATOM 2737 N N . THR B 1 129 ? -26.41342 -54.82609 9.17322 1.000 71.00076 108 THR B N 1
ATOM 2738 C CA . THR B 1 129 ? -25.27285 -55.56393 9.69312 1.000 79.62095 108 THR B CA 1
ATOM 2739 C C . THR B 1 129 ? -24.21699 -55.73797 8.60447 1.000 75.00447 108 THR B C 1
ATOM 2740 O O . THR B 1 129 ? -24.33077 -55.20013 7.50008 1.000 71.52723 108 THR B O 1
ATOM 2744 N N . LYS B 1 130 ? -23.15977 -56.49152 8.92450 1.000 77.68842 109 LYS B N 1
ATOM 2745 C CA . LYS B 1 130 ? -22.10940 -56.72603 7.93968 1.000 68.86146 109 LYS B CA 1
ATOM 2746 C C . LYS B 1 130 ? -22.68579 -57.35364 6.68243 1.000 64.84390 109 LYS B C 1
ATOM 2747 O O . LYS B 1 130 ? -22.11907 -57.20754 5.59497 1.000 73.30127 109 LYS B O 1
ATOM 2753 N N . THR B 1 131 ? -23.80510 -58.05580 6.81651 1.000 79.67683 110 THR B N 1
ATOM 2754 C CA . THR B 1 131 ? -24.54901 -58.58975 5.69209 1.000 72.36626 110 THR B CA 1
ATOM 2755 C C . THR B 1 131 ? -25.64848 -57.59190 5.32781 1.000 76.33956 110 THR B C 1
ATOM 2756 O O . THR B 1 131 ? -25.72723 -56.48993 5.87558 1.000 74.85899 110 THR B O 1
ATOM 2760 N N . GLY B 1 132 ? -26.51287 -57.96866 4.39863 1.000 73.28792 111 GLY B N 1
ATOM 2761 C CA . GLY B 1 132 ? -27.56642 -57.04560 4.03620 1.000 85.87554 111 GLY B CA 1
ATOM 2762 C C . GLY B 1 132 ? -28.71257 -56.94417 5.01655 1.000 85.42208 111 GLY B C 1
ATOM 2763 O O . GLY B 1 132 ? -29.59649 -56.10073 4.83766 1.000 73.74879 111 GLY B O 1
ATOM 2764 N N . LYS B 1 133 ? -28.70892 -57.76565 6.06487 1.000 99.81662 112 LYS B N 1
ATOM 2765 C CA . LYS B 1 133 ? -29.80284 -57.78094 7.02709 1.000 87.03303 112 LYS B CA 1
ATOM 2766 C C . LYS B 1 133 ? -29.83254 -56.51433 7.87544 1.000 77.34916 112 LYS B C 1
ATOM 2767 O O . LYS B 1 133 ? -28.79153 -55.95677 8.23596 1.000 73.28077 112 LYS B O 1
ATOM 2773 N N . ILE B 1 134 ? -31.05086 -56.06801 8.19363 1.000 70.48393 113 ILE B N 1
ATOM 2774 C CA . ILE B 1 134 ? -31.24971 -54.86241 8.98811 1.000 62.94738 113 ILE B CA 1
ATOM 2775 C C . ILE B 1 134 ? -30.84394 -55.11180 10.43599 1.000 62.75174 113 ILE B C 1
ATOM 2776 O O . ILE B 1 134 ? -30.98183 -56.22334 10.96462 1.000 60.05373 113 ILE B O 1
ATOM 2781 N N . LYS B 1 135 ? -30.34061 -54.06332 11.08738 1.000 64.33257 114 LYS B N 1
ATOM 2782 C CA . LYS B 1 135 ? -29.93458 -54.15865 12.48535 1.000 60.41745 114 LYS B CA 1
ATOM 2783 C C . LYS B 1 135 ? -31.16962 -54.29890 13.36703 1.000 60.10934 114 LYS B C 1
ATOM 2784 O O . LYS B 1 135 ? -32.05691 -53.43823 13.34449 1.000 57.59881 114 LYS B O 1
ATOM 2790 N N . THR B 1 136 ? -31.22996 -55.38287 14.14086 1.000 60.43749 115 THR B N 1
ATOM 2791 C CA . THR B 1 136 ? -32.39973 -55.69563 14.94910 1.000 59.91050 115 THR B CA 1
ATOM 2792 C C . THR B 1 136 ? -31.99559 -56.08647 16.36262 1.000 54.86937 115 THR B C 1
ATOM 2793 O O . THR B 1 136 ? -30.93212 -56.67153 16.58576 1.000 57.04004 115 THR B O 1
ATOM 2797 N N . LEU B 1 137 ? -32.86438 -55.74978 17.31553 1.000 58.10765 116 LEU B N 1
ATOM 2798 C CA . LEU B 1 137 ? -32.78274 -56.27256 18.67819 1.000 63.17214 116 LEU B CA 1
ATOM 2799 C C . LEU B 1 137 ? -34.18102 -56.63440 19.15330 1.000 62.73717 116 LEU B C 1
ATOM 2800 O O . LEU B 1 137 ? -35.07105 -55.77873 19.17546 1.000 58.22907 116 LEU B O 1
ATOM 2805 N N . PHE B 1 138 ? -34.37073 -57.89253 19.54253 1.000 58.34220 117 PHE B N 1
ATOM 2806 C CA . PHE B 1 138 ? -35.66934 -58.36834 19.99795 1.000 60.43839 117 PHE B CA 1
ATOM 2807 C C . PHE B 1 138 ? -35.78411 -58.21508 21.50808 1.000 64.10163 117 PHE B C 1
ATOM 2808 O O . PHE B 1 138 ? -34.92139 -58.68653 22.25616 1.000 62.64879 117 PHE B O 1
ATOM 2816 N N . GLU B 1 139 ? -36.85323 -57.55862 21.94855 1.000 63.84920 118 GLU B N 1
ATOM 2817 C CA . GLU B 1 139 ? -37.08381 -57.27626 23.36189 1.000 69.24054 118 GLU B CA 1
ATOM 2818 C C . GLU B 1 139 ? -38.12457 -58.26754 23.86918 1.000 61.67766 118 GLU B C 1
ATOM 2819 O O . GLU B 1 139 ? -39.32175 -58.11255 23.61728 1.000 57.16639 118 GLU B O 1
ATOM 2825 N N . ARG B 1 140 ? -37.66043 -59.29069 24.58998 1.000 62.48612 119 ARG B N 1
ATOM 2826 C CA . ARG B 1 140 ? -38.55110 -60.37340 24.99063 1.000 58.29055 119 ARG B CA 1
ATOM 2827 C C . ARG B 1 140 ? -39.55860 -59.93199 26.04499 1.000 55.44482 119 ARG B C 1
ATOM 2828 O O . ARG B 1 140 ? -40.67927 -60.45235 26.07946 1.000 58.59148 119 ARG B O 1
ATOM 2836 N N . HIS B 1 141 ? -39.18930 -58.98794 26.91411 1.000 52.61869 120 HIS B N 1
ATOM 2837 C CA . HIS B 1 141 ? -40.13661 -58.53046 27.92712 1.000 58.96717 120 HIS B CA 1
ATOM 2838 C C . HIS B 1 141 ? -41.23633 -57.67697 27.30883 1.000 58.99476 120 HIS B C 1
ATOM 2839 O O . HIS B 1 141 ? -42.39932 -57.75062 27.72578 1.000 60.73880 120 HIS B O 1
ATOM 2846 N N . ILE B 1 142 ? -40.89374 -56.86945 26.30464 1.000 55.26756 121 ILE B N 1
ATOM 2847 C CA . ILE B 1 142 ? -41.92469 -56.15919 25.55517 1.000 56.64885 121 ILE B CA 1
ATOM 2848 C C . ILE B 1 142 ? -42.83077 -57.15202 24.84237 1.000 59.04325 121 ILE B C 1
ATOM 2849 O O . ILE B 1 142 ? -44.05418 -56.97273 24.78340 1.000 53.59457 121 ILE B O 1
ATOM 2854 N N . MET B 1 143 ? -42.24292 -58.20874 24.27837 1.000 56.91850 122 MET B N 1
ATOM 2855 C CA . MET B 1 143 ? -43.05014 -59.26598 23.68677 1.000 51.80681 122 MET B CA 1
ATOM 2856 C C . MET B 1 143 ? -44.01632 -59.84061 24.71211 1.000 56.93187 122 MET B C 1
ATOM 2857 O O . MET B 1 143 ? -45.18597 -60.09061 24.40310 1.000 52.37384 122 MET B O 1
ATOM 2862 N N . TYR B 1 144 ? -43.53607 -60.08038 25.93396 1.000 58.68317 123 TYR B N 1
ATOM 2863 C CA . TYR B 1 144 ? -44.40064 -60.62934 26.97330 1.000 58.87841 123 TYR B CA 1
ATOM 2864 C C . TYR B 1 144 ? -45.54691 -59.67717 27.28621 1.000 51.14948 123 TYR B C 1
ATOM 2865 O O . TYR B 1 144 ? -46.70267 -60.09579 27.40903 1.000 48.00032 123 TYR B O 1
ATOM 2874 N N . LYS B 1 145 ? -45.24116 -58.38790 27.43578 1.000 52.24282 124 LYS B N 1
ATOM 2875 C CA . LYS B 1 145 ? -46.29156 -57.42407 27.75105 1.000 53.25600 124 LYS B CA 1
ATOM 2876 C C . LYS B 1 145 ? -47.32681 -57.36729 26.63392 1.000 55.78945 124 LYS B C 1
ATOM 2877 O O . LYS B 1 145 ? -48.53831 -57.36461 26.89392 1.000 50.51456 124 LYS B O 1
ATOM 2883 N N . LYS B 1 146 ? -46.86431 -57.33260 25.38002 1.000 57.42030 125 LYS B N 1
ATOM 2884 C CA . LYS B 1 146 ? -47.77821 -57.27964 24.24169 1.000 57.89924 125 LYS B CA 1
ATOM 2885 C C . LYS B 1 146 ? -48.63327 -58.53798 24.15826 1.000 55.41104 125 LYS B C 1
ATOM 2886 O O . LYS B 1 146 ? -49.84272 -58.46376 23.90378 1.000 48.68383 125 LYS B O 1
ATOM 2892 N N . VAL B 1 147 ? -48.01927 -59.70530 24.36347 1.000 53.16282 126 VAL B N 1
ATOM 2893 C CA . VAL B 1 147 ? -48.75849 -60.96026 24.30629 1.000 51.57593 126 VAL B CA 1
ATOM 2894 C C . VAL B 1 147 ? -49.80142 -61.00433 25.41000 1.000 54.70092 126 VAL B C 1
ATOM 2895 O O . VAL B 1 147 ? -50.93192 -61.45704 25.19869 1.000 50.60466 126 VAL B O 1
ATOM 2899 N N . ALA B 1 148 ? -49.43275 -60.56614 26.61456 1.000 56.94595 127 ALA B N 1
ATOM 2900 C CA . ALA B 1 148 ? -50.40441 -60.52517 27.69721 1.000 51.94623 127 ALA B CA 1
ATOM 2901 C C . ALA B 1 148 ? -51.56746 -59.61607 27.33271 1.000 61.44714 127 ALA B C 1
ATOM 2902 O O . ALA B 1 148 ? -52.72963 -60.01917 27.42403 1.000 54.01129 127 ALA B O 1
ATOM 2904 N N . ALA B 1 149 ? -51.26858 -58.42975 26.79814 1.000 63.36302 128 ALA B N 1
ATOM 2905 C CA . ALA B 1 149 ? -52.33549 -57.49492 26.45828 1.000 53.86898 128 ALA B CA 1
ATOM 2906 C C . ALA B 1 149 ? -53.24896 -58.04962 25.37315 1.000 55.89423 128 ALA B C 1
ATOM 2907 O O . ALA B 1 149 ? -54.45605 -57.78091 25.38216 1.000 55.56608 128 ALA B O 1
ATOM 2909 N N . LYS B 1 150 ? -52.69997 -58.82010 24.43311 1.000 52.28695 129 LYS B N 1
ATOM 2910 C CA . LYS B 1 150 ? -53.51337 -59.29711 23.31948 1.000 51.64971 129 LYS B CA 1
ATOM 2911 C C . LYS B 1 150 ? -54.29108 -60.56808 23.65056 1.000 52.48686 129 LYS B C 1
ATOM 2912 O O . LYS B 1 150 ? -55.45249 -60.69802 23.25135 1.000 53.52925 129 LYS B O 1
ATOM 2918 N N . PHE B 1 151 ? -53.67979 -61.52116 24.36278 1.000 53.42817 130 PHE B N 1
ATOM 2919 C CA . PHE B 1 151 ? -54.28291 -62.83463 24.57519 1.000 52.84781 130 PHE B CA 1
ATOM 2920 C C . PHE B 1 151 ? -54.47652 -63.20504 26.04315 1.000 59.48154 130 PHE B C 1
ATOM 2921 O O . PHE B 1 151 ? -54.67145 -64.38657 26.34609 1.000 69.92783 130 PHE B O 1
ATOM 2929 N N . GLY B 1 152 ? -54.44564 -62.25180 26.96741 1.000 58.85843 131 GLY B N 1
ATOM 2930 C CA . GLY B 1 152 ? -54.58739 -62.62663 28.35700 1.000 74.22589 131 GLY B CA 1
ATOM 2931 C C . GLY B 1 152 ? -53.25154 -62.90987 29.02104 1.000 67.13546 131 GLY B C 1
ATOM 2932 O O . GLY B 1 152 ? -52.32481 -63.47522 28.41560 1.000 63.19191 131 GLY B O 1
ATOM 2933 N N . GLN B 1 153 ? -53.15562 -62.53341 30.29699 1.000 67.97133 132 GLN B N 1
ATOM 2934 C CA . GLN B 1 153 ? -51.97671 -62.88226 31.07753 1.000 58.57186 132 GLN B CA 1
ATOM 2935 C C . GLN B 1 153 ? -51.77165 -64.38779 31.15044 1.000 62.76105 132 GLN B C 1
ATOM 2936 O O . GLN B 1 153 ? -50.63833 -64.84697 31.31149 1.000 66.28353 132 GLN B O 1
ATOM 2942 N N . ALA B 1 154 ? -52.84546 -65.17316 31.05373 1.000 58.31897 133 ALA B N 1
ATOM 2943 C CA . ALA B 1 154 ? -52.68820 -66.62302 31.09451 1.000 52.44502 133 ALA B CA 1
ATOM 2944 C C . ALA B 1 154 ? -51.83824 -67.11707 29.92877 1.000 60.20051 133 ALA B C 1
ATOM 2945 O O . ALA B 1 154 ? -50.87519 -67.87318 30.11896 1.000 67.93552 133 ALA B O 1
ATOM 2947 N N . ARG B 1 155 ? -52.16814 -66.68817 28.70819 1.000 53.46359 134 ARG B N 1
ATOM 2948 C CA . ARG B 1 155 ? -51.35432 -67.1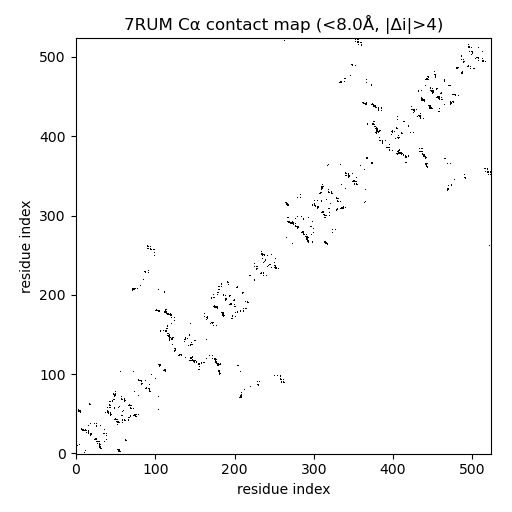0021 27.57353 1.000 51.50316 134 ARG B CA 1
ATOM 2949 C C . ARG B 1 155 ? -49.97877 -66.46046 27.63028 1.000 56.27170 134 ARG B C 1
ATOM 2950 O O . ARG B 1 155 ? -48.99651 -67.06898 27.18881 1.000 55.04660 134 ARG B O 1
ATOM 2958 N N . ALA B 1 156 ? -49.88133 -65.24186 28.16791 1.000 59.74971 135 ALA B N 1
ATOM 2959 C CA . ALA B 1 156 ? -48.55982 -64.64729 28.34816 1.000 55.04034 135 ALA B CA 1
ATOM 2960 C C . ALA B 1 156 ? -47.68345 -65.53683 29.22598 1.000 56.90037 135 ALA B C 1
ATOM 2961 O O . ALA B 1 156 ? -46.52211 -65.80577 28.89919 1.000 52.49709 135 ALA B O 1
ATOM 2963 N N . ASN B 1 157 ? -48.23930 -66.02211 30.33846 1.000 56.48957 136 ASN B N 1
ATOM 2964 C CA . ASN B 1 157 ? -47.50349 -66.91289 31.23092 1.000 52.31309 136 ASN B CA 1
ATOM 2965 C C . ASN B 1 157 ? -47.14702 -68.22502 30.54209 1.000 55.26498 136 ASN B C 1
ATOM 2966 O O . ASN B 1 157 ? -46.03310 -68.73975 30.70366 1.000 54.19029 136 ASN B O 1
ATOM 2971 N N . ALA B 1 158 ? -48.09141 -68.79811 29.79239 1.000 58.82815 137 ALA B N 1
ATOM 2972 C CA . ALA B 1 158 ? -47.82016 -70.06657 29.12189 1.000 50.17812 137 ALA B CA 1
ATOM 2973 C C . ALA B 1 158 ? -46.68623 -69.92919 28.11153 1.000 49.56168 137 ALA B C 1
ATOM 2974 O O . ALA B 1 158 ? -45.78912 -70.78066 28.04951 1.000 49.39751 137 ALA B O 1
ATOM 2976 N N . LEU B 1 159 ? -46.70408 -68.85775 27.31470 1.000 49.36524 138 LEU B N 1
ATOM 2977 C CA . LEU B 1 159 ? -45.62918 -68.63274 26.35386 1.000 52.54426 138 LEU B CA 1
ATOM 2978 C C . LEU B 1 159 ? -44.31939 -68.28376 27.04820 1.000 53.89087 138 LEU B C 1
ATOM 2979 O O . LEU B 1 159 ? -43.24159 -68.60011 26.53096 1.000 51.15670 138 LEU B O 1
ATOM 2984 N N . TYR B 1 160 ? -44.38944 -67.62728 28.20795 1.000 53.92606 139 TYR B N 1
ATOM 2985 C CA . TYR B 1 160 ? -43.19518 -67.41852 29.01797 1.000 52.82332 139 TYR B CA 1
ATOM 2986 C C . TYR B 1 160 ? -42.57055 -68.75036 29.40974 1.000 51.07223 139 TYR B C 1
ATOM 2987 O O . TYR B 1 160 ? -41.36009 -68.95220 29.26055 1.000 50.40251 139 TYR B O 1
ATOM 2996 N N . GLN B 1 161 ? -43.39292 -69.67867 29.90287 1.000 51.94551 140 GLN B N 1
ATOM 2997 C CA . GLN B 1 161 ? -42.88242 -70.98680 30.30099 1.000 48.22260 140 GLN B CA 1
ATOM 2998 C C . GLN B 1 161 ? -42.31581 -71.74525 29.10927 1.000 54.92074 140 GLN B C 1
ATOM 2999 O O . GLN B 1 161 ? -41.26632 -72.39087 29.21648 1.000 57.68387 140 GLN B O 1
ATOM 3005 N N . LEU B 1 162 ? -42.99711 -71.68290 27.96351 1.000 54.93433 141 LEU B N 1
ATOM 3006 C CA . LEU B 1 162 ? -42.58254 -72.49220 26.82205 1.000 54.82477 141 LEU B CA 1
ATOM 3007 C C . LEU B 1 162 ? -41.36454 -71.90903 26.11122 1.000 59.75797 141 LEU B C 1
ATOM 3008 O O . LEU B 1 162 ? -40.46219 -72.65485 25.71557 1.000 67.16943 141 LEU B O 1
ATOM 3013 N N . TYR B 1 163 ? -41.31521 -70.59007 25.93715 1.000 58.44395 142 TYR B N 1
ATOM 3014 C CA . TYR B 1 163 ? -40.25440 -69.92823 25.17659 1.000 57.44763 142 TYR B CA 1
ATOM 3015 C C . TYR B 1 163 ? -39.71701 -68.74332 25.96850 1.000 61.28641 142 TYR B C 1
ATOM 3016 O O . TYR B 1 163 ? -39.91659 -67.58139 25.59236 1.000 57.08250 142 TYR B O 1
ATOM 3025 N N . PRO B 1 164 ? -39.01213 -69.00671 27.07157 1.000 61.94031 143 PRO B N 1
ATOM 3026 C CA . PRO B 1 164 ? -38.56288 -67.90327 27.93709 1.000 57.83205 143 PRO B CA 1
ATOM 3027 C C . PRO B 1 164 ? -37.58024 -66.95618 27.27410 1.000 59.52835 143 PRO B C 1
ATOM 3028 O O . PRO B 1 164 ? -37.41679 -65.82898 27.75736 1.000 56.74747 143 PRO B O 1
ATOM 3032 N N . THR B 1 165 ? -36.90888 -67.37340 26.19877 1.000 59.77132 144 THR B N 1
ATOM 3033 C CA . THR B 1 165 ? -36.02341 -66.46965 25.47399 1.000 56.41687 144 THR B CA 1
ATOM 3034 C C . THR B 1 165 ? -36.77659 -65.51749 24.55419 1.000 64.16674 144 THR B C 1
ATOM 3035 O O . THR B 1 165 ? -36.23280 -64.46908 24.19182 1.000 68.10278 144 THR B O 1
ATOM 3039 N N . LEU B 1 166 ? -38.00210 -65.85842 24.16317 1.000 63.41062 145 LEU B N 1
ATOM 3040 C CA . LEU B 1 166 ? -38.81170 -65.03027 23.27626 1.000 52.99597 145 LEU B CA 1
ATOM 3041 C C . LEU B 1 166 ? -39.93166 -64.29842 23.99657 1.000 58.30461 145 LEU B C 1
ATOM 3042 O O . LEU B 1 166 ? -40.18538 -63.12818 23.70285 1.000 56.77195 145 LEU B O 1
ATOM 3047 N N . VAL B 1 167 ? -40.60996 -64.95958 24.93116 1.000 55.78737 146 VAL B N 1
ATOM 3048 C CA . VAL B 1 167 ? -41.64815 -64.34501 25.75028 1.000 59.26210 146 VAL B CA 1
ATOM 3049 C C . VAL B 1 167 ? -41.21830 -64.47446 27.20418 1.000 57.51881 146 VAL B C 1
ATOM 3050 O O . VAL B 1 167 ? -41.02998 -65.59090 27.70396 1.000 58.38648 146 VAL B O 1
ATOM 3054 N N . ASN B 1 168 ? -41.07443 -63.33862 27.88373 1.000 56.51675 147 ASN B N 1
ATOM 3055 C CA . ASN B 1 168 ? -40.54035 -63.33650 29.23946 1.000 54.41683 147 ASN B CA 1
ATOM 3056 C C . ASN B 1 168 ? -40.82022 -62.00511 29.92382 1.000 55.01033 147 ASN B C 1
ATOM 3057 O O . ASN B 1 168 ? -40.60354 -60.94299 29.32848 1.000 63.75249 147 ASN B O 1
ATOM 3062 N N . PRO B 1 169 ? -41.30375 -62.01758 31.16649 1.000 56.01770 148 PRO B N 1
ATOM 3063 C CA . PRO B 1 169 ? -41.53068 -60.74577 31.87192 1.000 56.08126 148 PRO B CA 1
ATOM 3064 C C . PRO B 1 169 ? -40.27004 -59.91873 32.04895 1.000 65.23129 148 PRO B C 1
ATOM 3065 O O . PRO B 1 169 ? -40.34825 -58.68402 32.07447 1.000 69.97185 148 PRO B O 1
ATOM 3069 N N . ASN B 1 170 ? -39.11137 -60.55964 32.16623 1.000 65.03990 149 ASN B N 1
ATOM 3070 C CA . ASN B 1 170 ? -37.86591 -59.88116 32.48854 1.000 69.51163 149 ASN B CA 1
ATOM 3071 C C . ASN B 1 170 ? -37.08953 -59.51344 31.22328 1.000 62.43333 149 ASN B C 1
ATOM 3072 O O . ASN B 1 170 ? -37.38686 -59.97588 30.11981 1.000 62.43631 149 ASN B O 1
ATOM 3077 N N . SER B 1 171 ? -36.07051 -58.67155 31.40278 1.000 61.51282 150 SER B N 1
ATOM 3078 C CA . SER B 1 171 ? -35.35928 -58.09520 30.26919 1.000 57.91374 150 SER B CA 1
ATOM 3079 C C . SER B 1 171 ? -34.68261 -59.18183 29.44347 1.000 61.86234 150 SER B C 1
ATOM 3080 O O . SER B 1 171 ? -34.25282 -60.21700 29.96108 1.000 59.91303 150 SER B O 1
ATOM 3083 N N . GLY B 1 172 ? -34.56846 -58.91179 28.14460 1.000 74.72276 151 GLY B N 1
ATOM 3084 C CA . GLY B 1 172 ? -34.35767 -59.96993 27.17614 1.000 78.73722 151 GLY B CA 1
ATOM 3085 C C . GLY B 1 172 ? -33.04637 -60.70590 27.36798 1.000 68.10965 151 GLY B C 1
ATOM 3086 O O . GLY B 1 172 ? -32.08113 -60.20173 27.94267 1.000 68.48039 151 GLY B O 1
ATOM 3087 N N . GLY B 1 173 ? -33.03861 -61.94525 26.88263 1.000 54.53059 152 GLY B N 1
ATOM 3088 C CA . GLY B 1 173 ? -31.82607 -62.72615 26.73738 1.000 55.58107 152 GLY B CA 1
ATOM 3089 C C . GLY B 1 173 ? -31.20283 -62.50813 25.37398 1.000 64.31649 152 GLY B C 1
ATOM 3090 O O . GLY B 1 173 ? -31.30077 -63.36586 24.49081 1.000 55.98410 152 GLY B O 1
ATOM 3091 N N . TYR B 1 174 ? -30.58150 -61.34726 25.18698 1.000 66.79541 153 TYR B N 1
ATOM 3092 C CA . TYR B 1 174 ? -30.09398 -60.94076 23.87953 1.000 59.02737 153 TYR B CA 1
ATOM 3093 C C . TYR B 1 174 ? -28.93086 -61.81497 23.41588 1.000 67.36903 153 TYR B C 1
ATOM 3094 O O . TYR B 1 174 ? -28.28535 -62.51708 24.19993 1.000 70.61041 153 TYR B O 1
ATOM 3103 N N . ILE B 1 175 ? -28.68455 -61.77314 22.10570 1.000 73.01316 154 ILE B N 1
ATOM 3104 C CA . ILE B 1 175 ? -27.48423 -62.33832 21.49690 1.000 69.96124 154 ILE B CA 1
ATOM 3105 C C . ILE B 1 175 ? -26.97913 -61.37537 20.42873 1.000 74.05707 154 ILE B C 1
ATOM 3106 O O . ILE B 1 175 ? -27.49826 -60.26240 20.28549 1.000 74.15974 154 ILE B O 1
ATOM 3111 N N . GLY B 1 176 ? -25.96001 -61.79162 19.68002 1.000 88.23278 155 GLY B N 1
ATOM 3112 C CA . GLY B 1 176 ? -25.41302 -60.97843 18.60954 1.000 85.41289 155 GLY B CA 1
ATOM 3113 C C . GLY B 1 176 ? -26.46135 -60.42364 17.66515 1.000 87.42113 155 GLY B C 1
ATOM 3114 O O . GLY B 1 176 ? -27.59834 -60.90238 17.63248 1.000 91.90357 155 GLY B O 1
ATOM 3115 N N . GLY B 1 177 ? -26.08310 -59.41069 16.88485 1.000 81.31311 156 GLY B N 1
ATOM 3116 C CA . GLY B 1 177 ? -27.06926 -58.68025 16.10386 1.000 74.14645 156 GLY B CA 1
ATOM 3117 C C . GLY B 1 177 ? -27.77603 -59.53987 15.07311 1.000 74.46646 156 GLY B C 1
ATOM 3118 O O . GLY B 1 177 ? -29.00195 -59.49665 14.94846 1.000 83.11106 156 GLY B O 1
ATOM 3119 N N . ASP B 1 178 ? -27.01338 -60.33688 14.31981 1.000 72.41640 157 ASP B N 1
ATOM 3120 C CA . ASP B 1 178 ? -27.60003 -61.05880 13.19385 1.000 68.99288 157 ASP B CA 1
ATOM 3121 C C . ASP B 1 178 ? -28.64017 -62.07062 13.66110 1.000 76.60272 157 ASP B C 1
ATOM 3122 O O . ASP B 1 178 ? -29.68558 -62.23774 13.02179 1.000 72.61816 157 ASP B O 1
ATOM 3127 N N . ALA B 1 179 ? -28.37853 -62.74863 14.77976 1.000 80.22414 158 ALA B N 1
ATOM 3128 C CA . ALA B 1 179 ? -29.32875 -63.72393 15.30076 1.000 56.28114 158 ALA B CA 1
ATOM 3129 C C . ALA B 1 179 ? -30.63465 -63.08269 15.75328 1.000 63.80527 158 ALA B C 1
ATOM 3130 O O . ALA B 1 179 ? -31.65851 -63.77277 15.83342 1.000 63.86333 158 ALA B O 1
ATOM 3132 N N . GLU B 1 180 ? -30.62251 -61.78313 16.05606 1.000 68.45449 159 GLU B N 1
ATOM 3133 C CA . GLU B 1 180 ? -31.83893 -61.12747 16.52063 1.000 64.92520 159 GLU B CA 1
ATOM 3134 C C . GLU B 1 180 ? -32.95980 -61.23620 15.49703 1.000 65.93121 159 GLU B C 1
ATOM 3135 O O . GLU B 1 180 ? -34.13751 -61.27591 15.86840 1.000 62.70524 159 GLU B O 1
ATOM 3141 N N . LEU B 1 181 ? -32.62129 -61.31181 14.20968 1.000 68.20983 160 LEU B N 1
ATOM 3142 C CA . LEU B 1 181 ? -33.65355 -61.53690 13.20424 1.000 66.07459 160 LEU B CA 1
ATOM 3143 C C . LEU B 1 181 ? -34.26883 -62.92225 13.35506 1.000 63.25679 160 LEU B C 1
ATOM 3144 O O . LEU B 1 181 ? -35.48106 -63.09356 13.18191 1.000 58.46282 160 LEU B O 1
ATOM 3149 N N . GLU B 1 182 ? -33.44808 -63.92416 13.67741 1.000 65.35679 161 GLU B N 1
ATOM 3150 C CA . GLU B 1 182 ? -33.97947 -65.25677 13.94309 1.000 61.06830 161 GLU B CA 1
ATOM 3151 C C . GLU B 1 182 ? -34.87528 -65.25394 15.17587 1.000 59.19221 161 GLU B C 1
ATOM 3152 O O . GLU B 1 182 ? -35.92757 -65.90515 15.19269 1.000 59.23034 161 GLU B O 1
ATOM 3158 N N . ARG B 1 183 ? -34.46798 -64.53564 16.22495 1.000 62.67587 162 ARG B N 1
ATOM 3159 C CA . ARG B 1 183 ? -35.33494 -64.39632 17.39256 1.000 57.84433 162 ARG B CA 1
ATOM 3160 C C . ARG B 1 183 ? -36.66565 -63.76045 17.00354 1.000 58.02420 162 ARG B C 1
ATOM 3161 O O . ARG B 1 183 ? -37.73740 -64.20602 17.43789 1.000 58.57061 162 ARG B O 1
ATOM 3169 N N . LEU B 1 184 ? -36.61588 -62.72312 16.16903 1.000 60.68824 163 LEU B N 1
ATOM 3170 C CA . LEU B 1 184 ? -37.84307 -62.08455 15.71503 1.000 58.46185 163 LEU B CA 1
ATOM 3171 C C . LEU B 1 184 ? -38.71948 -63.06715 14.95464 1.000 60.39173 163 LEU B C 1
ATOM 3172 O O . LEU B 1 184 ? -39.93912 -63.09171 15.14540 1.000 63.82194 163 LEU B O 1
ATOM 3177 N N . GLN B 1 185 ? -38.11706 -63.87345 14.07748 1.000 57.59515 164 GLN B N 1
ATOM 3178 C CA . GLN B 1 185 ? -38.89105 -64.85455 13.32341 1.000 57.04523 164 GLN B CA 1
ATOM 3179 C C . GLN B 1 185 ? -39.55366 -65.85645 14.25803 1.000 59.66236 164 GLN B C 1
ATOM 3180 O O . GLN B 1 185 ? -40.72691 -66.21419 14.07765 1.000 56.95380 164 GLN B O 1
ATOM 3186 N N . GLY B 1 186 ? -38.81084 -66.32552 15.26024 1.000 67.14516 165 GLY B N 1
ATOM 3187 C CA . GLY B 1 186 ? -39.39848 -67.22002 16.23979 1.000 64.15737 165 GLY B CA 1
ATOM 3188 C C . GLY B 1 186 ? -40.58590 -66.58020 16.92718 1.000 67.17474 165 GLY B C 1
ATOM 3189 O O . GLY B 1 186 ? -41.59030 -67.24026 17.20583 1.000 62.89392 165 GLY B O 1
ATOM 3190 N N . ALA B 1 187 ? -40.49007 -65.27834 17.19820 1.000 56.07769 166 ALA B N 1
ATOM 3191 C CA . ALA B 1 187 ? -41.61380 -64.57642 17.80855 1.000 47.22453 166 ALA B CA 1
ATOM 3192 C C . ALA B 1 187 ? -42.81028 -64.48090 16.86539 1.000 59.31607 166 ALA B C 1
ATOM 3193 O O . ALA B 1 187 ? -43.95008 -64.69964 17.29219 1.000 57.83599 166 ALA B O 1
ATOM 3195 N N . ILE B 1 188 ? -42.58384 -64.14432 15.58558 1.000 60.37054 167 ILE B N 1
ATOM 3196 C CA . ILE B 1 188 ? -43.71989 -64.07220 14.65766 1.000 54.66397 167 ILE B CA 1
ATOM 3197 C C . ILE B 1 188 ? -44.39566 -65.43322 14.56765 1.000 58.08732 167 ILE B C 1
ATOM 3198 O O . ILE B 1 188 ? -45.61905 -65.52043 14.39239 1.000 57.46674 167 ILE B O 1
ATOM 3203 N N . ALA B 1 189 ? -43.62169 -66.51538 14.69221 1.000 62.49912 168 ALA B N 1
ATOM 3204 C CA . ALA B 1 189 ? -44.23815 -67.83571 14.76040 1.000 50.57309 168 ALA B CA 1
ATOM 3205 C C . ALA B 1 189 ? -45.29883 -67.88266 15.85257 1.000 61.49420 168 ALA B C 1
ATOM 3206 O O . ALA B 1 189 ? -46.31187 -68.57609 15.70841 1.000 55.62017 168 ALA B O 1
ATOM 3208 N N . LEU B 1 190 ? -45.09405 -67.13372 16.93922 1.000 63.79691 169 LEU B N 1
ATOM 3209 C CA . LEU B 1 190 ? -46.07026 -67.06947 18.02314 1.000 54.19822 169 LEU B CA 1
ATOM 3210 C C . LEU B 1 190 ? -47.21062 -66.10926 17.68940 1.000 56.34757 169 LEU B C 1
ATOM 3211 O O . LEU B 1 190 ? -48.38294 -66.49987 17.68470 1.000 66.43756 169 LEU B O 1
ATOM 3216 N N . ASP B 1 191 ? -46.88658 -64.84431 17.42002 1.000 49.97597 170 ASP B N 1
ATOM 3217 C CA . ASP B 1 191 ? -47.85611 -63.89424 16.88477 1.000 58.71937 170 ASP B CA 1
ATOM 3218 C C . ASP B 1 191 ? -47.11371 -62.81626 16.10870 1.000 62.37538 170 ASP B C 1
ATOM 3219 O O . ASP B 1 191 ? -46.14574 -62.24252 16.61633 1.000 63.18247 170 ASP B O 1
ATOM 3224 N N . GLU B 1 192 ? -47.56884 -62.54090 14.88441 1.000 58.92952 171 GLU B N 1
ATOM 3225 C CA . GLU B 1 192 ? -46.84852 -61.60412 14.02602 1.000 70.77995 171 GLU B CA 1
ATOM 3226 C C . GLU B 1 192 ? -46.87548 -60.18762 14.59099 1.000 70.94712 171 GLU B C 1
ATOM 3227 O O . GLU B 1 192 ? -45.83348 -59.52630 14.68550 1.000 63.47410 171 GLU B O 1
ATOM 3233 N N . ASP B 1 193 ? -48.06152 -59.69759 14.95752 1.000 75.51462 172 ASP B N 1
ATOM 3234 C CA . ASP B 1 193 ? -48.18042 -58.31388 15.40686 1.000 71.41402 172 ASP B CA 1
ATOM 3235 C C . ASP B 1 193 ? -47.30618 -58.05987 16.62811 1.000 68.05656 172 ASP B C 1
ATOM 3236 O O . ASP B 1 193 ? -46.52656 -57.09926 16.66249 1.000 65.65755 172 ASP B O 1
ATOM 3241 N N . CYS B 1 194 ? -47.41629 -58.92419 17.63980 1.000 72.24668 173 CYS B N 1
ATOM 3242 C CA . CYS B 1 194 ? -46.61753 -58.75405 18.84796 1.000 66.19159 173 CYS B CA 1
ATOM 3243 C C . CYS B 1 194 ? -45.13057 -58.82152 18.53440 1.000 65.23448 173 CYS B C 1
ATOM 3244 O O . CYS B 1 194 ? -44.34156 -58.01432 19.04135 1.000 62.72382 173 CYS B O 1
ATOM 3247 N N . ALA B 1 195 ? -44.72892 -59.77787 17.69680 1.000 67.34652 174 ALA B N 1
ATOM 3248 C CA . ALA B 1 195 ? -43.31425 -59.93254 17.38419 1.000 62.05231 174 ALA B CA 1
ATOM 3249 C C . ALA B 1 195 ? -42.76015 -58.67684 16.72565 1.000 61.94851 174 ALA B C 1
ATOM 3250 O O . ALA B 1 195 ? -41.71321 -58.15946 17.13156 1.000 63.57280 174 ALA B O 1
ATOM 3252 N N . TYR B 1 196 ? -43.45623 -58.16321 15.70859 1.000 64.69610 175 TYR B N 1
ATOM 3253 C CA . TYR B 1 196 ? -42.96597 -56.96876 15.02750 1.000 63.37862 175 TYR B CA 1
ATOM 3254 C C . TYR B 1 196 ? -43.01421 -55.74381 15.93098 1.000 63.72815 175 TYR B C 1
ATOM 3255 O O . TYR B 1 196 ? -42.18435 -54.83835 15.78630 1.000 63.15804 175 TYR B O 1
ATOM 3264 N N . GLU B 1 197 ? -43.97080 -55.68768 16.85990 1.000 59.36855 176 GLU B N 1
ATOM 3265 C CA . GLU B 1 197 ? -44.02734 -54.56316 17.78404 1.000 60.52638 176 GLU B CA 1
ATOM 3266 C C . GLU B 1 197 ? -42.99250 -54.65665 18.89790 1.000 65.99725 176 GLU B C 1
ATOM 3267 O O . GLU B 1 197 ? -42.71900 -53.64632 19.55550 1.000 63.68315 176 GLU B O 1
ATOM 3273 N N . SER B 1 198 ? -42.40343 -55.83317 19.11749 1.000 66.71608 177 SER B N 1
ATOM 3274 C CA . SER B 1 198 ? -41.53352 -56.06900 20.26393 1.000 62.93908 177 SER B CA 1
ATOM 3275 C C . SER B 1 198 ? -40.05311 -56.09325 19.89511 1.000 65.10164 177 SER B C 1
ATOM 3276 O O . SER B 1 198 ? -39.25632 -56.73621 20.58897 1.000 71.31541 177 SER B O 1
ATOM 3279 N N . ALA B 1 199 ? -39.66112 -55.40145 18.82647 1.000 61.47769 178 ALA B N 1
ATOM 3280 C CA . ALA B 1 199 ? -38.26324 -55.36329 18.42178 1.000 61.54676 178 ALA B CA 1
ATOM 3281 C C . ALA B 1 199 ? -37.90884 -53.98031 17.89619 1.000 58.95153 178 ALA B C 1
ATOM 3282 O O . ALA B 1 199 ? -38.76374 -53.24967 17.38865 1.000 61.49676 178 ALA B O 1
ATOM 3284 N N . SER B 1 200 ? -36.63241 -53.63200 18.02515 1.000 55.28772 179 SER B N 1
ATOM 3285 C CA . SER B 1 200 ? -36.10498 -52.35833 17.56036 1.000 55.55706 179 SER B CA 1
ATOM 3286 C C . SER B 1 200 ? -35.25896 -52.58323 16.31589 1.000 56.26876 179 SER B C 1
ATOM 3287 O O . SER B 1 200 ? -34.47971 -53.54135 16.24827 1.000 56.61899 179 SER B O 1
ATOM 3290 N N . TYR B 1 201 ? -35.40837 -51.68640 15.34044 1.000 54.71424 180 TYR B N 1
ATOM 3291 C CA . TYR B 1 201 ? -34.80822 -51.84469 14.02511 1.000 56.48395 180 TYR B CA 1
ATOM 3292 C C . TYR B 1 201 ? -34.09365 -50.57062 13.59921 1.000 57.07955 180 TYR B C 1
ATOM 3293 O O . TYR B 1 201 ? -34.47579 -49.46159 13.98298 1.000 61.70948 180 TYR B O 1
ATOM 3302 N N . GLY B 1 202 ? -33.05456 -50.74507 12.79333 1.000 51.72293 181 GLY B N 1
ATOM 3303 C CA . GLY B 1 202 ? -32.53858 -49.66075 11.98450 1.000 59.18726 181 GLY B CA 1
ATOM 3304 C C . GLY B 1 202 ? -31.47735 -48.80214 12.64172 1.000 61.10614 181 GLY B C 1
ATOM 3305 O O . GLY B 1 202 ? -30.90190 -49.11137 13.68980 1.000 54.65053 181 GLY B O 1
ATOM 3306 N N . LEU B 1 203 ? -31.22863 -47.67018 11.97765 1.000 64.88504 182 LEU B N 1
ATOM 3307 C CA . LEU B 1 203 ? -30.12091 -46.79413 12.34237 1.000 55.08409 182 LEU B CA 1
ATOM 3308 C C . LEU B 1 203 ? -30.28439 -46.22163 13.74302 1.000 58.93298 182 LEU B C 1
ATOM 3309 O O . LEU B 1 203 ? -29.29169 -46.01567 14.45157 1.000 57.51948 182 LEU B O 1
ATOM 3314 N N . PHE B 1 204 ? -31.51991 -45.95316 14.15873 1.000 61.27830 183 PHE B N 1
ATOM 3315 C CA . PHE B 1 204 ? -31.79200 -45.38229 15.46979 1.000 64.40662 183 PHE B CA 1
ATOM 3316 C C . PHE B 1 204 ? -32.58141 -46.33538 16.36048 1.000 65.89248 183 PHE B C 1
ATOM 3317 O O . PHE B 1 204 ? -33.16180 -45.90862 17.36395 1.000 58.84450 183 PHE B O 1
ATOM 3325 N N . GLN B 1 205 ? -32.59812 -47.62167 16.01547 1.000 63.60082 184 GLN B N 1
ATOM 3326 C CA . GLN B 1 205 ? -33.24717 -48.65336 16.81858 1.000 57.03124 184 GLN B CA 1
ATOM 3327 C C . GLN B 1 205 ? -34.64485 -48.21735 17.24872 1.000 55.34733 184 GLN B C 1
ATOM 3328 O O . GLN B 1 205 ? -35.04177 -48.35724 18.40747 1.000 56.03223 184 GLN B O 1
ATOM 3334 N N . ILE B 1 206 ? -35.40074 -47.67745 16.29030 1.000 55.14186 185 ILE B N 1
ATOM 3335 C CA . ILE B 1 206 ? -36.80222 -47.37644 16.54536 1.000 59.12664 185 ILE B CA 1
ATOM 3336 C C . ILE B 1 206 ? -37.51555 -48.66193 16.93393 1.000 60.22543 185 ILE B C 1
ATOM 3337 O O . ILE B 1 206 ? -37.35308 -49.70404 16.28628 1.000 50.94447 185 ILE B O 1
ATOM 3342 N N . MET B 1 207 ? -38.30830 -48.59652 17.99722 1.000 62.45399 186 MET B N 1
ATOM 3343 C CA . MET B 1 207 ? -38.99732 -49.77206 18.50255 1.000 60.13013 186 MET B CA 1
ATOM 3344 C C . MET B 1 207 ? -40.30569 -49.99480 17.75573 1.000 56.11988 186 MET B C 1
ATOM 3345 O O . MET B 1 207 ? -40.97290 -49.04886 17.32763 1.000 59.50233 186 MET B O 1
ATOM 3350 N N . GLY B 1 208 ? -40.66477 -51.26969 17.60327 1.000 54.54765 187 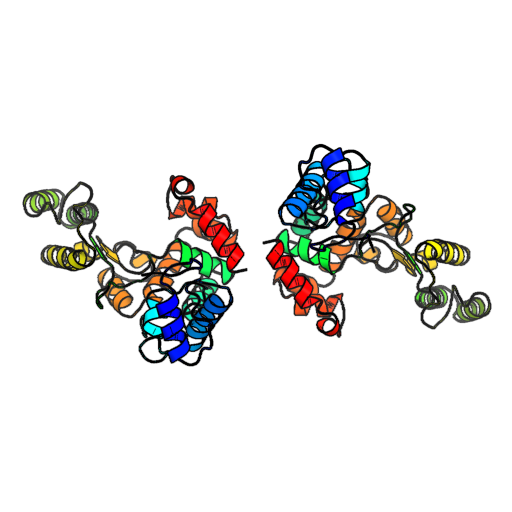GLY B N 1
ATOM 3351 C CA . GLY B 1 208 ? -41.78292 -51.61387 16.74079 1.000 59.40095 187 GLY B CA 1
ATOM 3352 C C . GLY B 1 208 ? -43.06526 -50.90309 17.12493 1.000 62.41339 187 GLY B C 1
ATOM 3353 O O . GLY B 1 208 ? -43.77162 -50.36560 16.26800 1.000 67.45718 187 GLY B O 1
ATOM 3354 N N . PHE B 1 209 ? -43.38497 -50.88453 18.42185 1.000 64.97689 188 PHE B N 1
ATOM 3355 C CA . PHE B 1 209 ? -44.66459 -50.31881 18.83217 1.000 62.62100 188 PHE B CA 1
ATOM 3356 C C . PHE B 1 209 ? -44.75187 -48.82611 18.54725 1.000 62.92088 188 PHE B C 1
ATOM 3357 O O . PHE B 1 209 ? -45.85892 -48.27812 18.53076 1.000 66.23122 188 PHE B O 1
ATOM 3365 N N . ASN B 1 210 ? -43.61999 -48.15981 18.31365 1.000 59.08661 189 ASN B N 1
ATOM 3366 C CA . ASN B 1 210 ? -43.61919 -46.75220 17.93971 1.000 63.94686 189 ASN B CA 1
ATOM 3367 C C . ASN B 1 210 ? -43.89383 -46.54095 16.46065 1.000 67.08774 189 ASN B C 1
ATOM 3368 O O . ASN B 1 210 ? -43.64375 -45.44356 15.94890 1.000 74.36679 189 ASN B O 1
ATOM 3373 N N . CYS B 1 211 ? -44.40388 -47.56211 15.76779 1.000 69.43238 190 CYS B N 1
ATOM 3374 C CA . CYS B 1 211 ? -44.61520 -47.45219 14.32736 1.000 70.40615 190 CYS B CA 1
ATOM 3375 C C . CYS B 1 211 ? -45.56529 -46.30787 13.99614 1.000 68.79900 190 CYS B C 1
ATOM 3376 O O . CYS B 1 211 ? -45.30172 -45.50752 13.09110 1.000 70.48818 190 CYS B O 1
ATOM 3379 N N . GLN B 1 212 ? -46.67967 -46.21274 14.72495 1.000 71.22854 191 GLN B N 1
ATOM 3380 C CA . GLN B 1 212 ? -47.64995 -45.15807 14.45076 1.000 72.49564 191 GLN B CA 1
ATOM 3381 C C . GLN B 1 212 ? -47.05337 -43.77983 14.70786 1.000 66.50659 191 GLN B C 1
ATOM 3382 O O . GLN B 1 212 ? -47.35510 -42.82002 13.98932 1.000 64.47261 191 GLN B O 1
ATOM 3388 N N . ILE B 1 213 ? -46.20413 -43.66022 15.72925 1.000 65.79333 192 ILE B N 1
ATOM 3389 C CA . ILE B 1 213 ? -45.54116 -42.38594 15.98912 1.000 69.39441 192 ILE B CA 1
ATOM 3390 C C . ILE B 1 213 ? -44.70875 -41.97044 14.78402 1.000 69.91837 192 ILE B C 1
ATOM 3391 O O . ILE B 1 213 ? -44.59748 -40.78043 14.46407 1.000 73.89290 192 ILE B O 1
ATOM 3396 N N . CYS B 1 214 ? -44.11071 -42.94338 14.09870 1.000 64.69199 193 CYS B N 1
ATOM 3397 C CA . CYS B 1 214 ? -43.26180 -42.69110 12.94563 1.000 65.09329 193 CYS B CA 1
ATOM 3398 C C . CYS B 1 214 ? -44.02519 -42.76774 11.62859 1.000 71.24401 193 CYS B C 1
ATOM 3399 O O . CYS B 1 214 ? -43.40732 -42.94881 10.57240 1.000 72.00854 193 CYS B O 1
ATOM 3402 N N . GLY B 1 215 ? -45.34816 -42.64498 11.67246 1.000 78.03236 194 GLY B N 1
ATOM 3403 C CA . GLY B 1 215 ? -46.14806 -42.57171 10.46394 1.000 78.85819 194 GLY B CA 1
ATOM 3404 C C . GLY B 1 215 ? -46.39080 -43.88686 9.76010 1.000 71.72206 194 GLY B C 1
ATOM 3405 O O . GLY B 1 215 ? -46.36159 -43.93799 8.52447 1.000 93.43491 194 GLY B O 1
ATOM 3406 N N . TYR B 1 216 ? -46.63757 -44.95535 10.50806 1.000 75.80728 195 TYR B N 1
ATOM 3407 C CA . TYR B 1 216 ? -46.98998 -46.23876 9.92574 1.000 78.30229 195 TYR B CA 1
ATOM 3408 C C . TYR B 1 216 ? -48.24484 -46.77992 10.58986 1.000 79.94194 195 TYR B C 1
ATOM 3409 O O . TYR B 1 216 ? -48.49024 -46.51930 11.77198 1.000 86.07087 195 TYR B O 1
ATOM 3418 N N . PRO B 1 217 ? -49.06083 -47.53532 9.85157 1.000 84.84861 196 PRO B N 1
ATOM 3419 C CA . PRO B 1 217 ? -50.26002 -48.11077 10.47897 1.000 86.51325 196 PRO B CA 1
ATOM 3420 C C . PRO B 1 217 ? -49.93205 -49.22274 11.45714 1.000 81.24126 196 PRO B C 1
ATOM 3421 O O . PRO B 1 217 ? -50.58389 -49.33497 12.50298 1.000 81.25320 196 PRO B O 1
ATOM 3425 N N . ASN B 1 218 ? -48.93399 -50.04840 11.14744 1.000 79.70985 197 ASN B N 1
ATOM 3426 C CA . ASN B 1 218 ? -48.54995 -51.16240 11.99844 1.000 71.56215 197 ASN B CA 1
ATOM 3427 C C . ASN B 1 218 ? -47.04047 -51.34756 11.94151 1.000 69.58117 197 ASN B C 1
ATOM 3428 O O . ASN B 1 218 ? -46.34406 -50.74355 11.12114 1.000 76.19636 197 ASN B O 1
ATOM 3433 N N . ALA B 1 219 ? -46.53871 -52.19959 12.83701 1.000 77.43415 198 ALA B N 1
ATOM 3434 C CA . ALA B 1 219 ? -45.09980 -52.40922 12.94233 1.000 72.86677 198 ALA B CA 1
ATOM 3435 C C . ALA B 1 219 ? -44.53957 -53.14170 11.72883 1.000 78.48713 198 ALA B C 1
ATOM 3436 O O . ALA B 1 219 ? -43.40460 -52.87332 11.31939 1.000 78.59021 198 ALA B O 1
ATOM 3438 N N . LYS B 1 220 ? -45.30045 -54.07912 11.15500 1.000 69.93958 199 LYS B N 1
ATOM 3439 C CA . LYS B 1 220 ? -44.78753 -54.84534 10.02216 1.000 69.85291 199 LYS B CA 1
ATOM 3440 C C . LYS B 1 220 ? -44.46185 -53.93886 8.84195 1.000 71.47461 199 LYS B C 1
ATOM 3441 O O . LYS B 1 220 ? -43.41443 -54.09251 8.20013 1.000 68.72495 199 LYS B O 1
ATOM 3447 N N . GLU B 1 221 ? -45.34694 -52.98685 8.53885 1.000 74.01550 200 GLU B N 1
ATOM 3448 C CA . GLU B 1 221 ? -45.08642 -52.07192 7.43262 1.000 73.19508 200 GLU B CA 1
ATOM 3449 C C . GLU B 1 221 ? -43.89524 -51.17134 7.72904 1.000 66.06881 200 GLU B C 1
ATOM 3450 O O . GLU B 1 221 ? -43.10141 -50.87104 6.83009 1.000 70.19772 200 GLU B O 1
ATOM 3456 N N . MET B 1 222 ? -43.75734 -50.71808 8.97713 1.000 64.19369 201 MET B N 1
ATOM 3457 C CA . MET B 1 222 ? -42.58813 -49.91993 9.33187 1.000 66.47340 201 MET B CA 1
ATOM 3458 C C . MET B 1 222 ? -41.30668 -50.71818 9.12779 1.000 64.86621 201 MET B C 1
ATOM 3459 O O . MET B 1 222 ? -40.31185 -50.19336 8.61456 1.000 63.48873 201 MET B O 1
ATOM 3464 N N . PHE B 1 223 ? -41.31795 -51.99313 9.52021 1.000 63.18945 202 PHE B N 1
ATOM 3465 C CA . PHE B 1 223 ? -40.17195 -52.86776 9.29027 1.000 60.91886 202 PHE B CA 1
ATOM 3466 C C . PHE B 1 223 ? -39.85196 -52.96895 7.80152 1.000 63.22410 202 PHE B C 1
ATOM 3467 O O . PHE B 1 223 ? -38.70665 -52.74839 7.37455 1.000 59.36382 202 PHE B O 1
ATOM 3475 N N . THR B 1 224 ? -40.86398 -53.28848 6.99056 1.000 60.31188 203 THR B N 1
ATOM 3476 C CA . THR B 1 224 ? -40.63352 -53.42645 5.55636 1.000 64.80476 203 THR B CA 1
ATOM 3477 C C . THR B 1 224 ? -40.05026 -52.14486 4.97766 1.000 61.31236 203 THR B C 1
ATOM 3478 O O . THR B 1 224 ? -39.08691 -52.18604 4.20357 1.000 58.59972 203 THR B O 1
ATOM 3482 N N . ASP B 1 225 ? -40.60970 -50.99314 5.35405 1.000 60.23957 204 ASP B N 1
ATOM 3483 C CA . ASP B 1 225 ? -40.07843 -49.72743 4.86334 1.000 60.54502 204 ASP B CA 1
ATOM 3484 C C . ASP B 1 225 ? -38.63188 -49.53826 5.29406 1.000 63.14178 204 ASP B C 1
ATOM 3485 O O . ASP B 1 225 ? -37.79577 -49.08564 4.50371 1.000 62.85294 204 ASP B O 1
ATOM 3490 N N . PHE B 1 226 ? -38.31551 -49.87947 6.54633 1.000 65.45289 205 PHE B N 1
ATOM 3491 C CA . PHE B 1 226 ? -36.93298 -49.78924 7.00081 1.000 63.66855 205 PHE B CA 1
ATOM 3492 C C . PHE B 1 226 ? -36.01568 -50.65099 6.14865 1.000 57.67710 205 PHE B C 1
ATOM 3493 O O . PHE B 1 226 ? -34.82255 -50.35360 6.02217 1.000 62.45594 205 PHE B O 1
ATOM 3501 N N . LEU B 1 227 ? -36.54920 -51.71811 5.55465 1.000 53.93095 206 LEU B N 1
ATOM 3502 C CA . LEU B 1 227 ? -35.72026 -52.54075 4.68004 1.000 61.87681 206 LEU B CA 1
ATOM 3503 C C . LEU B 1 227 ? -35.31483 -51.82156 3.39448 1.000 64.25919 206 LEU B C 1
ATOM 3504 O O . LEU B 1 227 ? -34.37429 -52.26320 2.72321 1.000 51.96398 206 LEU B O 1
ATOM 3509 N N . THR B 1 228 ? -35.99478 -50.73068 3.03140 1.000 66.95224 207 THR B N 1
ATOM 3510 C CA . THR B 1 228 ? -35.65512 -50.04028 1.78928 1.000 58.43123 207 THR B CA 1
ATOM 3511 C C . THR B 1 228 ? -34.29540 -49.35982 1.88675 1.000 67.59268 207 THR B C 1
ATOM 3512 O O . THR B 1 228 ? -33.48189 -49.45043 0.96033 1.000 76.10858 207 THR B O 1
ATOM 3516 N N . GLY B 1 229 ? -34.03404 -48.67419 2.99244 1.000 77.28911 208 GLY B N 1
ATOM 3517 C CA . GLY B 1 229 ? -32.76942 -47.98450 3.16164 1.000 78.61515 208 GLY B CA 1
ATOM 3518 C C . GLY B 1 229 ? -32.75523 -47.22499 4.46881 1.000 79.32019 208 GLY B C 1
ATOM 3519 O O . GLY B 1 229 ? -33.73689 -47.20844 5.21955 1.000 82.93182 208 GLY B O 1
ATOM 3520 N N . GLU B 1 230 ? -31.61310 -46.58346 4.72869 1.000 65.57211 209 GLU B N 1
ATOM 3521 C CA . GLU B 1 230 ? -31.43684 -45.82371 5.96142 1.000 53.23857 209 GLU B CA 1
ATOM 3522 C C . GLU B 1 230 ? -32.26560 -44.54494 5.98166 1.000 58.71005 209 GLU B C 1
ATOM 3523 O O . GLU B 1 230 ? -32.46708 -43.96328 7.05472 1.000 62.16038 209 GLU B O 1
ATOM 3529 N N . ARG B 1 231 ? -32.74664 -44.09467 4.82268 1.000 63.18980 210 ARG B N 1
ATOM 3530 C CA . ARG B 1 231 ? -33.57134 -42.89328 4.78226 1.000 59.14826 210 ARG B CA 1
ATOM 3531 C C . ARG B 1 231 ? -34.84769 -43.07818 5.59121 1.000 60.83289 210 ARG B C 1
ATOM 3532 O O . ARG B 1 231 ? -35.28896 -42.15846 6.29279 1.000 62.01429 210 ARG B O 1
ATOM 3540 N N . ALA B 1 232 ? -35.47210 -44.25246 5.48303 1.000 59.61206 211 ALA B N 1
ATOM 3541 C CA . ALA B 1 232 ? -36.66123 -44.52398 6.28038 1.000 59.04077 211 ALA B CA 1
ATOM 3542 C C . ALA B 1 232 ? -36.33871 -44.46961 7.76567 1.000 60.55797 211 ALA B C 1
ATOM 3543 O O . ALA B 1 232 ? -37.11284 -43.92112 8.56007 1.000 60.68203 211 ALA B O 1
ATOM 3545 N N . HIS B 1 233 ? -35.19035 -45.02424 8.15681 1.000 55.91592 212 HIS B N 1
ATOM 3546 C CA . HIS B 1 233 ? -34.76811 -44.94575 9.54951 1.000 58.47079 212 HIS B CA 1
ATOM 3547 C C . HIS B 1 233 ? -34.66286 -43.49422 9.99646 1.000 59.01734 212 HIS B C 1
ATOM 3548 O O . HIS B 1 233 ? -35.17477 -43.11599 11.05707 1.000 61.14734 212 HIS B O 1
ATOM 3555 N N . LEU B 1 234 ? -33.99980 -42.66356 9.18850 1.000 55.18959 213 LEU B N 1
ATOM 3556 C CA . LEU B 1 234 ? -33.79817 -41.26800 9.56419 1.000 60.37776 213 LEU B CA 1
ATOM 3557 C C . LEU B 1 234 ? -35.12214 -40.52367 9.68905 1.000 59.02025 213 LEU B C 1
ATOM 3558 O O . LEU B 1 234 ? -35.32620 -39.75794 10.63856 1.000 55.92091 213 LEU B O 1
ATOM 3563 N N . LEU B 1 235 ? -36.03314 -40.72703 8.73663 1.000 57.83989 214 LEU B N 1
ATOM 3564 C CA . LEU B 1 235 ? -37.29554 -39.99440 8.77193 1.000 54.72434 214 LEU B CA 1
ATOM 3565 C C . LEU B 1 235 ? -38.17720 -40.46309 9.92539 1.000 62.24653 214 LEU B C 1
ATOM 3566 O O . LEU B 1 235 ? -38.85193 -39.64841 10.56912 1.000 67.39408 214 LEU B O 1
ATOM 3571 N N . ALA B 1 236 ? -38.17295 -41.76746 10.21713 1.000 61.61164 215 ALA B N 1
ATOM 3572 C CA . ALA B 1 236 ? -38.87821 -42.25754 11.39570 1.000 57.19238 215 ALA B CA 1
ATOM 3573 C C . ALA B 1 236 ? -38.28720 -41.66897 12.66927 1.000 59.09619 215 ALA B C 1
ATOM 3574 O O . ALA B 1 236 ? -39.02067 -41.32324 13.60100 1.000 58.02625 215 ALA B O 1
ATOM 3576 N N . PHE B 1 237 ? -36.95862 -41.56343 12.73314 1.000 59.39980 216 PHE B N 1
ATOM 3577 C CA . PHE B 1 237 ? -36.30991 -40.94248 13.88361 1.000 58.75176 216 PHE B CA 1
ATOM 3578 C C . PHE B 1 237 ? -36.73411 -39.48469 14.03295 1.000 58.81966 216 PHE B C 1
ATOM 3579 O O . PHE B 1 237 ? -36.97705 -39.00475 15.14861 1.000 58.98196 216 PHE B O 1
ATOM 3587 N N . VAL B 1 238 ? -36.83586 -38.76817 12.91303 1.000 64.41185 217 VAL B N 1
ATOM 3588 C CA . VAL B 1 238 ? -37.28834 -37.37864 12.94775 1.000 64.85503 217 VAL B CA 1
ATOM 3589 C C . VAL B 1 238 ? -38.71070 -37.29646 13.48799 1.000 56.14079 217 VAL B C 1
ATOM 3590 O O . VAL B 1 238 ? -39.03008 -36.44424 14.32595 1.000 54.08484 217 VAL B O 1
ATOM 3594 N N . LYS B 1 239 ? -39.59145 -38.17248 13.00121 1.000 54.29504 218 LYS B N 1
ATOM 3595 C CA . LYS B 1 239 ? -40.96920 -38.17212 13.48603 1.000 61.45649 218 LYS B CA 1
ATOM 3596 C C . LYS B 1 239 ? -41.02657 -38.50199 14.97391 1.000 67.18964 218 LYS B C 1
ATOM 3597 O O . LYS B 1 239 ? -41.81505 -37.91088 15.72421 1.000 65.08622 218 LYS B O 1
ATOM 3603 N N . PHE B 1 240 ? -40.19056 -39.44215 15.41765 1.000 63.31425 219 PHE B N 1
ATOM 3604 C CA . PHE B 1 240 ? -40.13106 -39.78636 16.83329 1.000 54.32644 219 PHE B CA 1
ATOM 3605 C C . PHE B 1 240 ? -39.72006 -38.58458 17.67008 1.000 57.31588 219 PHE B C 1
ATOM 3606 O O . PHE B 1 240 ? -40.28933 -38.33861 18.74042 1.000 59.49467 219 PHE B O 1
ATOM 3614 N N . ILE B 1 241 ? -38.72298 -37.82962 17.20216 1.000 62.04890 220 ILE B N 1
ATOM 3615 C CA . ILE B 1 241 ? -38.32409 -36.61513 17.90954 1.000 55.84507 220 ILE B CA 1
ATOM 3616 C C . ILE B 1 241 ? -39.47451 -35.61890 17.93583 1.000 52.62252 220 ILE B C 1
ATOM 3617 O O . ILE B 1 241 ? -39.75561 -34.99717 18.96711 1.000 55.69234 220 ILE B O 1
ATOM 3622 N N . LYS B 1 242 ? -40.16139 -35.45585 16.80312 1.000 54.08211 221 LYS B N 1
ATOM 3623 C CA . LYS B 1 242 ? -41.28112 -34.52211 16.74269 1.000 59.51207 221 LYS B CA 1
ATOM 3624 C C . LYS B 1 242 ? -42.40344 -34.92826 17.68910 1.000 57.84784 221 LYS B C 1
ATOM 3625 O O . LYS B 1 242 ? -43.18787 -34.07653 18.12407 1.000 54.13600 221 LYS B O 1
ATOM 3631 N N . ALA B 1 243 ? -42.49744 -36.21864 18.01790 1.000 57.44642 222 ALA B N 1
ATOM 3632 C CA . ALA B 1 243 ? -43.53168 -36.67008 18.94455 1.000 55.07775 222 ALA B CA 1
ATOM 3633 C C . ALA B 1 243 ? -43.32667 -36.08375 20.33805 1.000 60.98538 222 ALA B C 1
ATOM 3634 O O . ALA B 1 243 ? -44.29782 -35.72977 21.01650 1.000 63.56333 222 ALA B O 1
ATOM 3636 N N . ASP B 1 244 ? -42.07599 -35.98890 20.78834 1.000 62.84131 223 ASP B N 1
ATOM 3637 C CA . ASP B 1 244 ? -41.74665 -35.41189 22.09273 1.000 60.70990 223 ASP B CA 1
ATOM 3638 C C . ASP B 1 244 ? -41.52080 -33.91414 21.91544 1.000 60.84813 223 ASP B C 1
ATOM 3639 O O . ASP B 1 244 ? -40.48193 -33.48557 21.40687 1.000 63.78313 223 ASP B O 1
ATOM 3644 N N . ALA B 1 245 ? -42.49684 -33.11097 22.34566 1.000 61.40614 224 ALA B N 1
ATOM 3645 C CA . ALA B 1 245 ? -42.40589 -31.66683 22.14902 1.000 62.17809 224 ALA B CA 1
ATOM 3646 C C . ALA B 1 245 ? -41.21532 -31.07441 22.89520 1.000 65.57343 224 ALA B C 1
ATOM 3647 O O . ALA B 1 245 ? -40.51877 -30.19799 22.37065 1.000 63.91686 224 ALA B O 1
ATOM 3649 N N . ASN B 1 246 ? -40.96028 -31.54033 24.11953 1.000 66.26830 225 ASN B N 1
ATOM 3650 C CA . ASN B 1 246 ? -39.84128 -30.99830 24.88396 1.000 64.75322 225 ASN B CA 1
ATOM 3651 C C . ASN B 1 246 ? -38.50536 -31.42299 24.28904 1.000 63.16165 225 ASN B C 1
ATOM 3652 O O . ASN B 1 246 ? -37.55990 -30.62957 24.25038 1.000 75.14162 225 ASN B O 1
ATOM 3657 N N . MET B 1 247 ? -38.40612 -32.66672 23.81782 1.000 57.78577 226 MET B N 1
ATOM 3658 C CA . MET B 1 247 ? -37.17750 -33.11265 23.16824 1.000 60.60274 226 MET B CA 1
ATOM 3659 C C . MET B 1 247 ? -36.91454 -32.31857 21.89481 1.000 60.45459 226 MET B C 1
ATOM 3660 O O . MET B 1 247 ? -35.78097 -31.89365 21.63209 1.000 57.86325 226 MET B O 1
ATOM 3665 N N . TRP B 1 248 ? -37.95995 -32.10049 21.09719 1.000 59.13633 227 TRP B N 1
ATOM 3666 C CA . TRP B 1 248 ? -37.83133 -31.28607 19.89560 1.000 56.81075 227 TRP B CA 1
ATOM 3667 C C . TRP B 1 248 ? -37.40530 -29.86291 20.23631 1.000 58.10197 227 TRP B C 1
ATOM 3668 O O . TRP B 1 248 ? -36.53471 -29.29027 19.57063 1.000 58.36223 227 TRP B O 1
ATOM 3679 N N . LYS B 1 249 ? -38.00840 -29.27420 21.27076 1.000 61.62370 228 LYS B N 1
ATOM 3680 C CA . LYS B 1 249 ? -37.62883 -27.92475 21.67439 1.000 60.27589 228 LYS B CA 1
ATOM 3681 C C . LYS B 1 249 ? -36.17413 -27.87865 22.11810 1.000 55.05160 228 LYS B C 1
ATOM 3682 O O . LYS B 1 249 ? -35.43972 -26.94497 21.77494 1.000 57.67958 228 LYS B O 1
ATOM 3688 N N . ALA B 1 250 ? -35.73920 -28.88283 22.88090 1.000 52.63639 229 ALA B N 1
ATOM 3689 C CA . ALA B 1 250 ? -34.34946 -28.93228 23.31652 1.000 57.83375 229 ALA B CA 1
ATOM 3690 C C . ALA B 1 250 ? -33.40931 -29.00836 22.12422 1.000 59.55539 229 ALA B C 1
ATOM 3691 O O . ALA B 1 250 ? -32.36280 -28.34981 22.10393 1.000 60.12998 229 ALA B O 1
ATOM 3693 N N . LEU B 1 251 ? -33.76152 -29.81464 21.12226 1.000 59.69733 230 LEU B N 1
ATOM 3694 C CA . LEU B 1 251 ? -32.94486 -29.87671 19.91492 1.000 58.09382 230 LEU B CA 1
ATOM 3695 C C . LEU B 1 251 ? -32.90159 -28.52383 19.20998 1.000 60.88958 230 LEU B C 1
ATOM 3696 O O . LEU B 1 251 ? -31.83198 -28.05951 18.79842 1.000 60.84011 230 LEU B O 1
ATOM 3701 N N . LYS B 1 252 ? -34.05838 -27.87055 19.06584 1.000 58.12311 231 LYS B N 1
ATOM 3702 C CA . LYS B 1 252 ? -34.08918 -26.57386 18.39350 1.000 53.50071 231 LYS B CA 1
ATOM 3703 C C . LYS B 1 252 ? -33.23955 -25.54784 19.13204 1.000 55.33612 231 LYS B C 1
ATOM 3704 O O . LYS B 1 252 ? -32.50243 -24.77528 18.50882 1.000 64.36751 231 LYS B O 1
ATOM 3710 N N . ASN B 1 253 ? -33.32718 -25.52391 20.45888 1.000 56.56795 232 ASN B N 1
ATOM 3711 C CA . ASN B 1 253 ? -32.53804 -24.59951 21.26126 1.000 54.92087 232 ASN B CA 1
ATOM 3712 C C . ASN B 1 253 ? -31.09819 -25.05828 21.44333 1.000 58.69782 232 ASN B C 1
ATOM 3713 O O . ASN B 1 253 ? -30.34477 -24.40439 22.17342 1.000 57.07184 232 ASN B O 1
ATOM 3718 N N . LYS B 1 254 ? -30.70285 -26.16232 20.80837 1.000 57.26919 233 LYS B N 1
ATOM 3719 C CA . LYS B 1 254 ? -29.36100 -26.71731 20.97314 1.000 56.60812 233 LYS B CA 1
ATOM 3720 C C . LYS B 1 254 ? -29.04270 -26.95832 22.44531 1.000 55.60265 233 LYS B C 1
ATOM 3721 O O . LYS B 1 254 ? -27.89400 -26.83772 22.87896 1.000 49.04974 233 LYS B O 1
ATOM 3727 N N . ASN B 1 255 ? -30.07390 -27.30235 23.21942 1.000 53.71444 234 ASN B N 1
ATOM 3728 C CA . ASN B 1 255 ? -29.92721 -27.66884 24.62711 1.000 55.36929 234 ASN B CA 1
ATOM 3729 C C . ASN B 1 255 ? -29.45605 -29.11893 24.68108 1.000 52.72118 234 ASN B C 1
ATOM 3730 O O . ASN B 1 255 ? -30.22618 -30.05882 24.89401 1.000 57.03928 234 ASN B O 1
ATOM 3735 N N . TRP B 1 256 ? -28.14912 -29.29413 24.47861 1.000 50.35016 235 TRP B N 1
ATOM 3736 C CA . TRP B 1 256 ? -27.59671 -30.63624 24.33649 1.000 56.94471 235 TRP B CA 1
ATOM 3737 C C . TRP B 1 256 ? -27.84206 -31.47052 25.58403 1.000 58.90328 235 TRP B C 1
ATOM 3738 O O . TRP B 1 256 ? -28.18538 -32.65372 25.48794 1.000 56.30351 235 TRP B O 1
ATOM 3749 N N . ALA B 1 257 ? -27.67568 -30.87439 26.76550 1.000 66.71046 236 ALA B N 1
ATOM 3750 C CA . ALA B 1 257 ? -27.92013 -31.62194 27.99341 1.000 62.99384 236 ALA B CA 1
ATOM 3751 C C . ALA B 1 257 ? -29.38024 -32.04902 28.09273 1.000 58.79401 236 ALA B C 1
ATOM 3752 O O . ALA B 1 257 ? -29.67695 -33.20735 28.40749 1.000 56.84742 236 ALA B O 1
ATOM 3754 N N . GLU B 1 258 ? -30.30674 -31.13467 27.79664 1.000 56.67402 237 GLU B N 1
ATOM 3755 C CA . GLU B 1 258 ? -31.72676 -31.45980 27.88999 1.000 61.01471 237 GLU B CA 1
ATOM 3756 C C . GLU B 1 258 ? -32.11310 -32.52991 26.87676 1.000 65.22247 237 GLU B C 1
ATOM 3757 O O . GLU B 1 258 ? -32.80457 -33.50115 27.21202 1.000 62.09752 237 GLU B O 1
ATOM 3763 N N . PHE B 1 259 ? -31.67589 -32.36664 25.62437 1.000 69.62114 238 PHE B N 1
ATOM 3764 C CA . PHE B 1 259 ? -32.01073 -33.35184 24.60274 1.000 60.01950 238 PHE B CA 1
ATOM 3765 C C . PHE B 1 259 ? -31.42650 -34.71563 24.93615 1.000 63.09748 238 PHE B C 1
ATOM 3766 O O . PHE B 1 259 ? -32.10104 -35.73770 24.77865 1.000 62.49559 238 PHE B O 1
ATOM 3774 N N . ALA B 1 260 ? -30.16501 -34.75684 25.37472 1.000 61.92201 239 ALA B N 1
ATOM 3775 C CA . ALA B 1 260 ? -29.55591 -36.03304 25.73369 1.000 55.72130 239 ALA B CA 1
ATOM 3776 C C . ALA B 1 260 ? -30.28220 -36.67296 26.90725 1.000 61.41663 239 ALA B C 1
ATOM 3777 O O . ALA B 1 260 ? -30.50865 -37.88863 26.91910 1.000 65.68496 239 ALA B O 1
ATOM 3779 N N . ARG B 1 261 ? -30.66864 -35.86873 27.89981 1.000 58.94747 240 ARG B N 1
ATOM 3780 C CA . ARG B 1 261 ? -31.38803 -36.40956 29.04532 1.000 69.32308 240 ARG B CA 1
ATOM 3781 C C . ARG B 1 261 ? -32.72321 -37.00231 28.62063 1.000 59.58329 240 ARG B C 1
ATOM 3782 O O . ARG B 1 261 ? -33.12406 -38.06502 29.10943 1.000 61.62700 240 ARG B O 1
ATOM 3790 N N . ARG B 1 262 ? -33.42681 -36.32990 27.70994 1.000 56.39282 241 ARG B N 1
ATOM 3791 C CA . ARG B 1 262 ? -34.72835 -36.82733 27.28205 1.000 53.00853 241 ARG B CA 1
ATOM 3792 C C . ARG B 1 262 ? -34.60986 -38.02618 26.34900 1.000 61.03590 241 ARG B C 1
ATOM 3793 O O . ARG B 1 262 ? -35.46673 -38.91578 26.38258 1.000 72.65936 241 ARG B O 1
ATOM 3801 N N . TYR B 1 263 ? -33.56764 -38.07374 25.52151 1.000 57.88466 242 TYR B N 1
ATOM 3802 C CA . TYR B 1 263 ? -33.38150 -39.16170 24.57004 1.000 56.85068 242 TYR B CA 1
ATOM 3803 C C . TYR B 1 263 ? -32.50712 -40.27951 25.12988 1.000 58.20869 242 TYR B C 1
ATOM 3804 O O . TYR B 1 263 ? -32.89972 -41.45017 25.10250 1.000 62.48267 242 TYR B O 1
ATOM 3813 N N . ASN B 1 264 ? -31.32185 -39.93706 25.63741 1.000 56.82041 243 ASN B N 1
ATOM 3814 C CA . ASN B 1 264 ? -30.39259 -40.95080 26.12009 1.000 60.73995 243 ASN B CA 1
ATOM 3815 C C . ASN B 1 264 ? -30.71748 -41.43592 27.52550 1.000 60.74515 243 ASN B C 1
ATOM 3816 O O . ASN B 1 264 ? -30.31667 -42.54687 27.88882 1.000 64.06202 243 ASN B O 1
ATOM 3821 N N . GLY B 1 265 ? -31.42279 -40.63910 28.32132 1.000 58.97429 244 GLY B N 1
ATOM 3822 C CA . GLY B 1 265 ? -31.79631 -41.04888 29.65227 1.000 62.47915 244 GLY B CA 1
ATOM 3823 C C . GLY B 1 265 ? -31.06654 -40.26637 30.72223 1.000 62.00341 244 GLY B C 1
ATOM 3824 O O . GLY B 1 265 ? -30.23097 -39.40402 30.43421 1.000 60.82580 244 GLY B O 1
ATOM 3825 N N . PRO B 1 266 ? -31.36890 -40.56074 31.98887 1.000 67.27875 245 PRO B N 1
ATOM 3826 C CA . PRO B 1 266 ? -30.75748 -39.79006 33.08425 1.000 61.45521 245 PRO B CA 1
ATOM 3827 C C . PRO B 1 266 ? -29.24316 -39.87925 33.11469 1.000 58.63580 245 PRO B C 1
ATOM 3828 O O . PRO B 1 266 ? -28.58524 -38.93458 33.56702 1.000 63.58949 245 PRO B O 1
ATOM 3832 N N . ALA B 1 267 ? -28.66554 -40.98112 32.63944 1.000 61.37939 246 ALA B N 1
ATOM 3833 C CA . ALA B 1 267 ? -27.22325 -41.17128 32.65467 1.000 61.12352 246 ALA B CA 1
ATOM 3834 C C . ALA B 1 267 ? -26.53572 -40.56623 31.43621 1.000 67.55274 246 ALA B C 1
ATOM 3835 O O . ALA B 1 267 ? -25.43130 -40.99617 31.08209 1.000 63.97750 246 ALA B O 1
ATOM 3837 N N . TYR B 1 268 ? -27.16502 -39.58532 30.78292 1.000 67.31442 247 TYR B N 1
ATOM 3838 C CA . TYR B 1 268 ? -26.52994 -38.94550 29.63704 1.000 59.54825 247 TYR B CA 1
ATOM 3839 C C . TYR B 1 268 ? -25.15702 -38.40455 30.00520 1.000 67.10693 247 TYR B C 1
ATOM 3840 O O . TYR B 1 268 ? -24.23325 -38.43041 29.18344 1.000 67.33913 247 TYR B O 1
ATOM 3849 N N . ALA B 1 269 ? -25.00386 -37.91297 31.23562 1.000 74.62491 248 ALA B N 1
ATOM 3850 C CA . ALA B 1 269 ? -23.71073 -37.40167 31.67167 1.000 69.08004 248 ALA B CA 1
ATOM 3851 C C . ALA B 1 269 ? -22.67308 -38.51346 31.74657 1.000 68.92461 248 ALA B C 1
ATOM 3852 O O . ALA B 1 269 ? -21.51980 -38.32142 31.34475 1.000 65.77316 248 ALA B O 1
ATOM 3854 N N . LYS B 1 270 ? -23.06477 -39.68639 32.25009 1.000 68.68901 249 LYS B N 1
ATOM 3855 C CA . LYS B 1 270 ? -22.09579 -40.75736 32.45053 1.000 62.53290 249 LYS B CA 1
ATOM 3856 C C . LYS B 1 270 ? -21.43427 -41.16618 31.14314 1.000 56.99349 249 LYS B C 1
ATOM 3857 O O . LYS B 1 270 ? -20.30150 -41.65999 31.15050 1.000 58.74300 249 LYS B O 1
ATOM 3863 N N . ASN B 1 271 ? -22.11886 -40.97478 30.01646 1.000 62.72402 250 ASN B N 1
ATOM 3864 C CA . ASN B 1 271 ? -21.57886 -41.31259 28.70599 1.000 66.52237 250 ASN B CA 1
ATOM 3865 C C . ASN B 1 271 ? -21.23494 -40.08742 27.86401 1.000 65.64882 250 ASN B C 1
ATOM 3866 O O . ASN B 1 271 ? -21.00965 -40.22442 26.65679 1.000 69.49524 250 ASN B O 1
ATOM 3871 N N . GLN B 1 272 ? -21.19057 -38.89622 28.46499 1.000 61.82126 251 GLN B N 1
ATOM 3872 C CA . GLN B 1 272 ? -20.78486 -37.67574 27.76468 1.000 63.68849 251 GLN B CA 1
ATOM 3873 C C . GLN B 1 272 ? -21.64301 -37.40154 26.53212 1.000 61.37668 251 GLN B C 1
ATOM 3874 O O . GLN B 1 272 ? -21.15979 -36.85341 25.53816 1.000 58.90802 251 GLN B O 1
ATOM 3880 N N . TYR B 1 273 ? -22.92133 -37.77973 26.57568 1.000 62.63573 252 TYR B N 1
ATOM 3881 C CA . TYR B 1 273 ? -23.77175 -37.62056 25.39966 1.000 59.93826 252 TYR B CA 1
ATOM 3882 C C . TYR B 1 273 ? -23.91773 -36.15209 25.02124 1.000 56.56416 252 TYR B C 1
ATOM 3883 O O . TYR B 1 273 ? -23.77968 -35.78418 23.84780 1.000 52.86129 252 TYR B O 1
ATOM 3892 N N . ASP B 1 274 ? -24.19249 -35.29381 26.00714 1.000 59.82212 253 ASP B N 1
ATOM 3893 C CA . ASP B 1 274 ? -24.32029 -33.86646 25.72638 1.000 59.22966 253 ASP B CA 1
ATOM 3894 C C . ASP B 1 274 ? -22.99548 -33.27780 25.25065 1.000 53.98629 253 ASP B C 1
ATOM 3895 O O . ASP B 1 274 ? -22.96685 -32.45422 24.32720 1.000 49.88103 253 ASP B O 1
ATOM 3900 N N . THR B 1 275 ? -21.88611 -33.68785 25.87118 1.000 56.98091 254 THR B N 1
ATOM 3901 C CA . THR B 1 275 ? -20.57528 -33.22600 25.42639 1.000 55.60381 254 THR B CA 1
ATOM 3902 C C . THR B 1 275 ? -20.30063 -33.65451 23.99078 1.000 55.45948 254 THR B C 1
ATOM 3903 O O . THR B 1 275 ? -19.79495 -32.86623 23.18084 1.000 55.46646 254 THR B O 1
ATOM 3907 N N . LYS B 1 276 ? -20.62647 -34.90529 23.65994 1.000 56.59705 255 LYS B N 1
ATOM 3908 C CA . LYS B 1 276 ? -20.42523 -35.39055 22.30071 1.000 52.43949 255 LYS B CA 1
ATOM 3909 C C . LYS B 1 276 ? -21.26785 -34.60096 21.30793 1.000 56.79669 255 LYS B C 1
ATOM 3910 O O . LYS B 1 276 ? -20.78734 -34.22849 20.22935 1.000 59.97354 255 LYS B O 1
ATOM 3916 N N . LEU B 1 277 ? -22.52907 -34.33410 21.65649 1.000 51.37585 256 LEU B N 1
ATOM 3917 C CA . LEU B 1 277 ? -23.38724 -33.54322 20.78053 1.000 53.65414 256 LEU B CA 1
ATOM 3918 C C . LEU B 1 277 ? -22.80573 -32.15246 20.56111 1.000 58.79531 256 LEU B C 1
ATOM 3919 O O . LEU B 1 277 ? -22.77356 -31.64682 19.43148 1.000 49.53733 256 LEU B O 1
ATOM 3924 N N . ALA B 1 278 ? -22.34683 -31.51377 21.63937 1.000 56.48321 257 ALA B N 1
ATOM 3925 C CA . ALA B 1 278 ? -21.79952 -30.16740 21.52241 1.000 52.75874 257 ALA B CA 1
ATOM 3926 C C . ALA B 1 278 ? -20.56603 -30.15702 20.63042 1.000 56.56580 257 ALA B C 1
ATOM 3927 O O . ALA B 1 278 ? -20.41842 -29.28723 19.76399 1.000 57.69247 257 ALA B O 1
ATOM 3929 N N . ALA B 1 279 ? -19.66174 -31.11788 20.83298 1.000 53.48116 258 ALA B N 1
ATOM 3930 C CA . ALA B 1 279 ? -18.45762 -31.17246 20.01108 1.000 46.21089 258 ALA B CA 1
ATOM 3931 C C . ALA B 1 279 ? -18.79889 -31.41538 18.54561 1.000 53.28191 258 ALA B C 1
ATOM 3932 O O . ALA B 1 279 ? -18.22407 -30.78003 17.65137 1.000 51.79643 258 ALA B O 1
ATOM 3934 N N . ALA B 1 280 ? -19.73202 -32.33341 18.27699 1.000 56.22005 259 ALA B N 1
ATOM 3935 C CA . ALA B 1 280 ? -20.12521 -32.59679 16.89701 1.000 55.62120 259 ALA B CA 1
ATOM 3936 C C . ALA B 1 280 ? -20.71720 -31.35218 16.24896 1.000 53.09592 259 ALA B C 1
ATOM 3937 O O . ALA B 1 280 ? -20.37885 -31.01156 15.10676 1.000 48.51650 259 ALA B O 1
ATOM 3939 N N . TYR B 1 281 ? -21.59505 -30.65077 16.96889 1.000 56.28507 260 TYR B N 1
ATOM 3940 C CA . TYR B 1 281 ? -22.16745 -29.42119 16.43424 1.000 56.91197 260 TYR B CA 1
ATOM 3941 C C . TYR B 1 281 ? -21.07580 -28.40253 16.13861 1.000 57.98298 260 TYR B C 1
ATOM 3942 O O . TYR B 1 281 ? -21.06332 -27.77753 15.07168 1.000 55.87214 260 TYR B O 1
ATOM 3951 N N . LYS B 1 282 ? -20.14359 -28.22521 17.07688 1.000 50.94617 261 LYS B N 1
ATOM 3952 C CA . LYS B 1 282 ? -19.05006 -27.28928 16.85426 1.000 54.23190 261 LYS B CA 1
ATOM 3953 C C . LYS B 1 282 ? -18.28249 -27.65096 15.59196 1.000 59.17370 261 LYS B C 1
ATOM 3954 O O . LYS B 1 282 ? -17.87694 -26.76963 14.82532 1.000 62.66740 261 LYS B O 1
ATOM 3960 N N . SER B 1 283 ? -18.07025 -28.94581 15.36151 1.000 58.70403 262 SER B N 1
ATOM 3961 C CA . SER B 1 283 ? -17.33584 -29.37633 14.18046 1.000 49.58062 262 SER B CA 1
ATOM 3962 C C . SER B 1 283 ? -18.15975 -29.27135 12.90286 1.000 57.97646 262 SER B C 1
ATOM 3963 O O . SER B 1 283 ? -17.58605 -29.32427 11.80816 1.000 62.25470 262 SER B O 1
ATOM 3966 N N . PHE B 1 284 ? -19.48287 -29.13276 13.00985 1.000 59.62952 263 PHE B N 1
ATOM 3967 C CA . PHE B 1 284 ? -20.34253 -29.01619 11.83553 1.000 57.72957 263 PHE B CA 1
ATOM 3968 C C . PHE B 1 284 ? -20.92518 -27.61982 11.63563 1.000 57.68921 263 PHE B C 1
ATOM 3969 O O . PHE B 1 284 ? -21.85632 -27.46226 10.84009 1.000 67.34363 263 PHE B O 1
ATOM 3977 N N . CYS B 1 285 ? -20.40956 -26.60778 12.32612 1.000 69.78808 264 CYS B N 1
ATOM 3978 C CA . CYS B 1 285 ? -20.95656 -25.25400 12.21804 1.000 61.99591 264 CYS B CA 1
ATOM 3979 C C . CYS B 1 285 ? -21.03781 -24.77875 10.77218 1.000 69.81061 264 CYS B C 1
ATOM 3980 O O . CYS B 1 285 ? -21.41339 -23.63440 10.51075 1.000 80.66465 264 CYS B O 1
#

B-factor: mean 62.37, std 16.61, range [29.09, 160.05]

Sequence (524 aa):
AILKLGNRGSEVKSLQQSLNKIGFSLVADGIFGKATENAVKSVQAGAGLVIDGIAGPKTFYAIRNAGDAHQEHLTEADLVDAARELGVELASMKAVNQVESRGTGFTKTGKIKTLFERHIMYKKVAAKFGQARANALYQLYPTLVNPNSGGYIGGDAELERLQGAIALDEDCAYESASYGLFQIMGFNCQICGYPNAKEMFTDFLTGERAHLLAFVKFIKADANMWKALKNKNWAEFARRYNGPAYAKNQYDTKLAAAYKSFCLKLGNRGSEVKSLQQSLNKIGFSLVADGIFGKATENAVKSVQAGAGLVIDGIAGPKTFYAIRNAGDAHQEHLTEADLVDAARELGVELASMKAVNQVESRGTGFTKTGKIKTLFERHIMYKKVAAKFGQARANALYQLYPTLVNPNSGGYIGGDAELERLQGAIALDEDCAYESASYGLFQIMGFNCQICGYPNAKEMFTDFLTGERAHLLAFVKFIKADANMWKALKNKNWAEFARRYNGPAYAKNQYDTKLAAAYKSFC

InterPro domains:
  IPR002477 Peptidoglycan binding-like [PF01471] (9-64)
  IPR024408 N-acetylmuramidase [PF11860] (91-263)
  IPR036365 PGBD-like superfamily [SSF47090] (3-65)
  IPR036366 PGBD superfamily [G3DSA:1.10.101.10] (2-71)

Solvent-accessible surface area: 24668 Å² total; per-residue (Å²): 139,74,119,90,10,23,117,118,62,59,82,0,24,60,5,0,91,32,0,49,162,65,72,57,118,22,113,41,71,9,98,8,28,177,69,1,48,86,5,0,75,54,10,2,58,67,20,35,4,18,49,41,2,50,0,10,51,36,5,30,80,0,9,191,70,84,25,97,30,65,168,29,25,3,39,38,63,12,0,55,35,0,4,162,68,0,56,23,56,58,11,1,1,21,0,0,16,80,24,18,21,48,35,19,0,14,30,209,92,37,99,3,51,7,58,0,22,36,44,32,0,30,138,61,1,25,90,102,60,45,116,80,114,0,67,46,14,78,140,116,95,58,74,28,0,9,57,86,72,12,36,93,99,53,44,54,26,0,19,121,19,4,108,32,0,43,86,42,23,67,80,4,0,20,49,0,0,3,0,0,1,10,51,9,34,0,71,34,2,127,86,2,51,34,86,66,4,83,93,0,21,62,55,0,78,85,6,1,97,13,0,0,42,2,1,0,82,54,0,62,60,46,75,85,6,60,37,4,1,111,111,49,66,29,39,45,0,0,102,84,56,42,16,123,50,47,40,160,74,93,61,35,63,105,0,21,49,4,10,120,84,37,39,101,132,31,30,94,174,42,55,92,3,24,67,10,0,93,32,0,52,176,64,73,57,116,22,87,40,81,9,103,10,29,160,68,1,27,94,6,0,76,55,12,1,59,70,20,33,3,15,47,22,12,54,0,14,53,30,5,64,88,0,15,62,79,86,26,85,29,70,109,32,24,4,35,33,62,10,0,66,43,0,4,156,87,0,54,24,56,58,9,1,0,20,0,0,16,75,24,6,18,113,45,28,0,11,36,213,69,63,109,3,53,5,51,0,24,36,40,39,0,21,117,62,0,21,91,96,72,37,120,83,104,0,71,49,15,76,138,114,100,61,73,23,0,8,44,88,78,13,31,90,91,54,42,56,33,0,35,137,19,5,126,30,0,33,87,41,21,69,83,4,0,29,45,0,0,4,0,0,0,6,38,8,36,0,74,32,6,134,84,0,53,32,88,62,4,81,82,0,18,62,54,0,80,98,6,0,94,11,0,0,50,1,0,3,86,55,0,69,57,42,75,76,7,60,130,3,0,105,90,49,70,28,38,48,0,0,101,80,48,43,17,129,48,51,61,163,59,92,61,37,68,105,0,24,57,6,9,120,84,37,55

Nearest PDB structures (foldseek):
  7rum-assembly2_B  TM=1.004E+00  e=9.930E-46  Salmonella phage GEC_vB_GOT
  5nm7-assembly2_A  TM=9.389E-01  e=5.373E-24  Burkholderia
  5nm7-assembly1_G  TM=9.208E-01  e=7.699E-24  Burkholderia
  7q4s-assembly2_BBB  TM=9.511E-01  e=9.506E-18  Pseudomonas phage JG004
  4xxt-assembly1_A  TM=6.625E-01  e=3.392E-02  Clostridium acetobutylicum ATCC 824

Foldseek 3Di:
DVQKDAFDQDQCLVVVVLLVVLPDDDPSPSTCDPSNLVSLQVLLVLQQAQRDSMCHPQSVCCSVVNSHGDPQGHGLVLLVVLCVVLVADSLLSQLCLVQQWDRWQADPVLHGFKWFWQLLLLVVCCVVDPNVVSVVCCVVPVQRHPNDTHPTDDGVCNVVSLVVSVVVPNQSSLQRMFTTGNRHHQVCQVLLPHPGSVVLNVVRSVHRSSVSSSVSSNCVSPVQLSVCSRVLVLVSVCCVRVHVCSVVVCSSVSSVVSSVSSD/DKDAFAQDQCLVVVVLLVVLPDDDPSPRTRDPSNLVSLQVLQVQQQAQRDSMCAPQSVVCSPVNSHGDPQHHGLVLLVVLCVLLVADSLLSQLCLVQQWPRWQADVDLHGFKWFWQLLLLVVCCVVPNNVVSVVCCVVPVQRHHNDTHPTDDGVCRVVSLVVSVVVPNQSSLQRMFGTGNRHGQVCQVLLPHPGSVVLVVVRSVHRSSVSSSVSSNCVVDVQLSVCSRVLVLVSNCCVPVHVCSVVVCRSVSSVVSSVVRD

Radius of gyration: 31.57 Å; Cα contacts (8 Å, |Δi|>4): 901; chains: 2; bounding box: 63×104×46 Å